Protein AF-A0A3M1VNH3-F1 (afdb_monomer_lite)

Secondary structure (DSSP, 8-state):
-PPEEEEEEE-SSPP--EEEEETTEEEEEEEES-HHHHHHHHHT-SEEEEEE-HHHHHHHHHHHHHHHHHTT--EEEEE----SSHHHHHHHHHHHHHHHHHHH-EEEEEE-TTS-TTHHHHHHHHHHHHHHHSSSTTTSSEEEEEEEEE-GGG-BTTEEEEEE-HHHHHHHHHHHHHHHHHHHS--HHHHHHHHHHHHHS--HHHHHHHHHHHHHHHHHHHHHHTT-HHHHHHHHHHHHHHHHHHHHHS-HHHHHHHHHHHHHHHHHS---S-SSS----HHHHHHHHHHHHHHHHTT-HHHHHHHHHHHHHHHHHHHTT-GGGTT-IIIIIHHHHHHHHHHHHHHHH-TT---TTHHHHHHHHHHHHHHHHHHTTT-SSSPP-HHHHHHHHHHHHHHHHHTTT-HHHHS-PPP-SEEEEEEEE--S--HHHHHHHHHH--SEEEEEE-HHHHTTHHHHHHHTT--GGGEEEEE-S-TT-HHHHHHHHHHS--HHHHHHEEEEEEE--SS-HHHHHHHHHHHHHHHTTT-EEEEEEEE--S-HHHHHH-TTS--EEEESS--SSS---------

Radius of gyration: 40.47 Å; chains: 1; bounding box: 85×62×118 Å

Foldseek 3Di:
DFAEEEEEEFDQDDFDWFWEDAPVGNVDTDTDSDPSLRVCLRVVGQEYEYAYAPVRCVRCVVVVCVSNVVSPHYYDYDYQDDPPDPVVSLVSNLVRLLVCCQVPATEYEYECANPDPCVLVSNLVSVVVQCVVPVHPVPGSHHDLFHWYFPCVPDDPRYTYTYTPVVVSLLVQLLVLLLCCLQAVANQSNLVSLVVCCVNDVDPVSCVQSVQLSVLSNQLRVCLVQLPQLSNQDSLQSNLVSLVVNCVVDDPSVVVSSVSNNVVSVLRHDPDPPSPDRFLDLVSLSSLLSSLVSCLSNPNLLSSLVSLLLSLQSLLCVLQVVRVCSVPVPPRSVVLVLLLQLQLLLCVLVVPDPFLQNVVSVLNVVSVVLSVCVVVVNPDPDGRDSVVSSVSSVVSSVVCVVCSPPSRNRPSDDQFPFAEEEEEEFALQLLVVLQSCQPPVGQAYEYEYAPNRVVCLVVSCVLSVHDCVRYQYQHFHCQQDLVSLLVRLVVSPCLNVLLRYQEYEYEQDHGHNSNSSNSVSSQVSSVSNPHHYWYKYWDDPDPPVVCVVPVNDHTDIDTDPPDDPDDPDPPPDDD

Sequence (575 aa):
MLAGKVVGFLGKRRYEPTDYYLEERPEETFSSRFSPVALAKLIGAEQIHVLATPMAQDAHGSFFEEEAKSIGVPVTFHDFPEVQTAQNFLWKAYERIVDFVQESGGRIHFDITYGYRFFPFLGFAAFQQLASEVGSAADTNFELAGLRYGAYEAGTGGRTPLVDLSPAIQLLEAAYAARFFAETGSPAPLARILTSFLRTRPGHEFASVVGPVAGRLEELGPLVASALPIDAGRAAAGALNRLEDAKKKLPAYARRLVSLITPTLERIALSSHDPDQPPLSETELIRELKFAEVLLEHGDVSGAYLVLEEWFLNRAILALGEGATWLDYEGCREKVRRRFNALARRLALLPTTNEPWKAAVSHWQAMRDRRNAFAHAGFREKPVSIDSYRHDLEQLLEFARANVDRHEVWRLEPDAELDSLLITALGLSPGVLYTALTLFTPNLAVVVTSHRAEQALEEACRRAQYCKDRVRTVVVDTPNDPRACIRAVRAAGLEDVLADAREVVLNLTGGPTAFQIACEDLARRAESLGAAVRRIILVDDRPREEQERNPWALGQAIELDGDSSSGISEDGSAS

Structure (mmCIF, N/CA/C/O backbone):
data_AF-A0A3M1VNH3-F1
#
_entry.id   AF-A0A3M1VNH3-F1
#
loop_
_atom_site.group_PDB
_atom_site.id
_atom_site.type_symbol
_atom_site.label_atom_id
_atom_site.label_alt_id
_atom_site.label_comp_id
_atom_site.label_asym_id
_atom_site.label_entity_id
_atom_site.label_seq_id
_atom_site.pdbx_PDB_ins_code
_atom_site.Cartn_x
_atom_site.Cartn_y
_atom_site.Cartn_z
_atom_site.occupancy
_atom_site.B_iso_or_equiv
_atom_site.auth_seq_id
_atom_site.auth_comp_id
_atom_site.auth_asym_id
_atom_site.auth_atom_id
_atom_site.pdbx_PDB_model_num
ATOM 1 N N . MET A 1 1 ? -38.081 -0.635 18.640 1.00 46.03 1 MET A N 1
ATOM 2 C CA . MET A 1 1 ? -37.208 -0.360 19.800 1.00 46.03 1 MET A CA 1
ATOM 3 C C . MET A 1 1 ? -37.136 -1.639 20.608 1.00 46.03 1 MET A C 1
ATOM 5 O O . MET A 1 1 ? -38.172 -2.269 20.766 1.00 46.03 1 MET A O 1
ATOM 9 N N . LEU A 1 2 ? -35.939 -2.067 21.008 1.00 56.22 2 LEU A N 1
ATOM 10 C CA . LEU A 1 2 ? -35.770 -3.259 21.842 1.00 56.22 2 LEU A CA 1
ATOM 11 C C . LEU A 1 2 ? -36.348 -2.986 23.241 1.00 56.22 2 LEU A C 1
ATOM 13 O O . LEU A 1 2 ? -36.109 -1.910 23.789 1.00 56.22 2 LEU A O 1
ATOM 17 N N . ALA A 1 3 ? -37.086 -3.950 23.794 1.00 63.34 3 ALA A N 1
ATOM 18 C CA . ALA A 1 3 ? -37.623 -3.887 25.154 1.00 63.34 3 ALA A CA 1
ATOM 19 C C . ALA A 1 3 ? -36.489 -3.739 26.182 1.00 63.34 3 ALA A C 1
ATOM 21 O O . ALA A 1 3 ? -35.487 -4.460 26.102 1.00 63.34 3 ALA A O 1
ATOM 22 N N . GLY A 1 4 ? -36.640 -2.809 27.129 1.00 84.69 4 GLY A N 1
ATOM 23 C CA . GLY A 1 4 ? -35.668 -2.569 28.199 1.00 84.69 4 GLY A CA 1
ATOM 24 C C . GLY A 1 4 ? -35.776 -3.624 29.297 1.00 84.69 4 GLY A C 1
ATOM 25 O O . GLY A 1 4 ? -36.844 -3.803 29.875 1.00 84.69 4 GLY A O 1
ATOM 26 N N . LYS A 1 5 ? -34.684 -4.319 29.606 1.00 92.25 5 LYS A N 1
ATOM 27 C CA . LYS A 1 5 ? -34.639 -5.412 30.586 1.00 92.25 5 LYS A CA 1
ATOM 28 C C . LYS A 1 5 ? -33.574 -5.145 31.635 1.00 92.25 5 LYS A C 1
ATOM 30 O O . LYS A 1 5 ? -32.482 -4.696 31.297 1.00 92.25 5 LYS A O 1
ATOM 35 N N . VAL A 1 6 ? -33.860 -5.476 32.891 1.00 93.69 6 VAL A N 1
ATOM 36 C CA . VAL A 1 6 ? -32.845 -5.527 33.953 1.00 93.69 6 VAL A CA 1
ATOM 37 C C . VAL A 1 6 ? -32.461 -6.971 34.210 1.00 93.69 6 VAL A C 1
ATOM 39 O O . VAL A 1 6 ? -33.323 -7.835 34.332 1.00 93.69 6 VAL A O 1
ATOM 42 N N . VAL A 1 7 ? -31.165 -7.228 34.316 1.00 91.88 7 VAL A N 1
ATOM 43 C CA . VAL A 1 7 ? -30.613 -8.539 34.654 1.00 91.88 7 VAL A CA 1
ATOM 44 C C . VAL A 1 7 ? -29.811 -8.370 35.924 1.00 91.88 7 VAL A C 1
ATOM 46 O O . VAL A 1 7 ? -28.828 -7.640 35.925 1.00 91.88 7 VAL A O 1
ATOM 49 N N . GLY A 1 8 ? -30.247 -8.996 37.009 1.00 91.25 8 GLY A N 1
ATOM 50 C CA . GLY A 1 8 ? -29.613 -8.867 38.317 1.00 91.25 8 GLY A CA 1
ATOM 51 C C . GLY A 1 8 ? -29.288 -10.215 38.937 1.00 91.25 8 GLY A C 1
ATOM 52 O O . GLY A 1 8 ? -29.842 -11.245 38.558 1.00 91.25 8 GLY A O 1
ATOM 53 N N . PHE A 1 9 ? -28.406 -10.202 39.929 1.00 89.69 9 PHE A N 1
ATOM 54 C CA . PHE A 1 9 ? -28.094 -11.383 40.731 1.00 89.69 9 PHE A CA 1
ATOM 55 C C . PHE A 1 9 ? -28.849 -11.367 42.056 1.00 89.69 9 PHE A C 1
ATOM 57 O O . PHE A 1 9 ? -29.098 -10.302 42.624 1.00 89.69 9 PHE A O 1
ATOM 64 N N . LEU A 1 10 ? -29.138 -12.553 42.589 1.00 89.44 10 LEU A N 1
ATOM 65 C CA . LEU A 1 10 ? -29.662 -12.719 43.942 1.00 89.44 10 LEU A CA 1
ATOM 66 C C . LEU A 1 10 ? -28.786 -13.693 44.734 1.00 89.44 10 LEU A C 1
ATOM 68 O O . LEU A 1 10 ? -28.507 -14.815 44.310 1.00 89.44 10 LEU A O 1
ATOM 72 N N . GLY A 1 11 ? -28.334 -13.238 45.897 1.00 84.50 11 GLY A N 1
ATOM 73 C CA . GLY A 1 11 ? -27.520 -13.993 46.843 1.00 84.50 11 GLY A CA 1
ATOM 74 C C . GLY A 1 11 ? -28.277 -14.286 48.138 1.00 84.50 11 GLY A C 1
ATOM 75 O O . GLY A 1 11 ? -29.465 -14.021 48.255 1.00 84.50 11 GLY A O 1
ATOM 76 N N . LYS A 1 12 ? -27.569 -14.825 49.136 1.00 82.00 12 LYS A N 1
ATOM 77 C CA . LYS A 1 12 ? -28.132 -15.220 50.448 1.00 82.00 12 LYS A CA 1
ATOM 78 C C . LYS A 1 12 ? -27.949 -14.157 51.540 1.00 82.00 12 LYS A C 1
ATOM 80 O O . LYS A 1 12 ? -28.089 -14.449 52.726 1.00 82.00 12 LYS A O 1
ATOM 85 N N . ARG A 1 13 ? -27.480 -12.961 51.171 1.00 81.81 13 ARG A N 1
ATOM 86 C CA . ARG A 1 13 ? -27.212 -11.891 52.141 1.00 81.81 13 ARG A CA 1
ATOM 87 C C . ARG A 1 13 ? -28.527 -11.261 52.568 1.00 81.81 13 ARG A C 1
ATOM 89 O O . ARG A 1 13 ? -29.447 -11.146 51.774 1.00 81.81 13 ARG A O 1
ATOM 96 N N . ARG A 1 14 ? -28.583 -10.784 53.809 1.00 82.75 14 ARG A N 1
ATOM 97 C CA . ARG A 1 14 ? -29.719 -9.988 54.265 1.00 82.75 14 ARG A CA 1
ATOM 98 C C . ARG A 1 14 ? -29.692 -8.630 53.566 1.00 82.75 14 ARG A C 1
ATOM 100 O O . ARG A 1 14 ? -28.722 -7.891 53.711 1.00 82.75 14 ARG A O 1
ATOM 107 N N . TYR A 1 15 ? -30.748 -8.339 52.820 1.00 87.19 15 TYR A N 1
ATOM 108 C CA . TYR A 1 15 ? -30.932 -7.076 52.120 1.00 87.19 15 TYR A CA 1
ATOM 109 C C . TYR A 1 15 ? -31.733 -6.101 52.981 1.00 87.19 15 TYR A C 1
ATOM 111 O O . TYR A 1 15 ? -32.783 -6.464 53.519 1.00 87.19 15 TYR A O 1
ATOM 119 N N . GLU A 1 16 ? -31.230 -4.879 53.122 1.00 87.25 16 GLU A N 1
ATOM 120 C CA . GLU A 1 16 ? -31.903 -3.797 53.838 1.00 87.25 16 GLU A CA 1
ATOM 121 C C . GLU A 1 16 ? -32.356 -2.721 52.846 1.00 87.25 16 GLU A C 1
ATOM 123 O O . GLU A 1 16 ? -31.667 -2.501 51.847 1.00 87.25 16 GLU A O 1
ATOM 128 N N . PRO A 1 17 ? -33.508 -2.065 53.083 1.00 90.38 17 PRO A N 1
ATOM 129 C CA . PRO A 1 17 ? -33.966 -0.988 52.221 1.00 90.38 17 PRO A CA 1
ATOM 130 C C . PRO A 1 17 ? -32.973 0.175 52.181 1.00 90.38 17 PRO A C 1
ATOM 132 O O . PRO A 1 17 ? -32.474 0.612 53.219 1.00 90.38 17 PRO A O 1
ATOM 135 N N . THR A 1 18 ? -32.746 0.721 50.993 1.00 93.19 18 THR A N 1
ATOM 136 C CA . THR A 1 18 ? -32.061 2.001 50.791 1.00 93.19 18 THR A CA 1
ATOM 137 C C . THR A 1 18 ? -32.721 2.752 49.641 1.00 93.19 18 THR A C 1
ATOM 139 O O . THR A 1 18 ? -33.381 2.157 48.787 1.00 93.19 18 THR A O 1
ATOM 142 N N . ASP A 1 19 ? -32.549 4.069 49.630 1.00 94.75 19 ASP A N 1
ATOM 143 C CA . ASP A 1 19 ? -33.052 4.933 48.572 1.00 94.75 19 ASP A CA 1
ATOM 144 C C . ASP A 1 19 ? -32.038 4.965 47.424 1.00 94.75 19 ASP A C 1
ATOM 146 O O . ASP A 1 19 ? -31.030 5.677 47.479 1.00 94.75 19 ASP A O 1
ATOM 150 N N . TYR A 1 20 ? -32.288 4.172 46.385 1.00 95.88 20 TYR A N 1
ATOM 151 C CA . TYR A 1 20 ? -31.440 4.143 45.198 1.00 95.88 20 TYR A CA 1
ATOM 152 C C . TYR A 1 20 ? -31.728 5.321 44.281 1.00 95.88 20 TYR A C 1
ATOM 154 O O . TYR A 1 20 ? -32.871 5.758 44.171 1.00 95.88 20 TYR A O 1
ATOM 162 N N . TYR A 1 21 ? -30.706 5.781 43.569 1.00 94.44 21 TYR A N 1
ATOM 163 C CA . TYR A 1 21 ? -30.831 6.779 42.509 1.00 94.44 21 TYR A CA 1
ATOM 164 C C . TYR A 1 21 ? -29.820 6.499 41.403 1.00 94.44 21 TYR A C 1
ATOM 166 O O . TYR A 1 21 ? -28.776 5.901 41.656 1.00 94.44 21 TYR A O 1
ATOM 174 N N . LEU A 1 22 ? -30.104 6.932 40.177 1.00 92.12 22 LEU A N 1
ATOM 175 C CA . LEU A 1 22 ? -29.111 6.890 39.101 1.00 92.12 22 LEU A CA 1
ATOM 176 C C . LEU A 1 22 ? -28.144 8.055 39.288 1.00 92.12 22 LEU A C 1
ATOM 178 O O . LEU A 1 22 ? -28.591 9.178 39.501 1.00 92.12 22 LEU A O 1
ATOM 182 N N . GLU A 1 23 ? -26.836 7.821 39.199 1.00 87.38 23 GLU A N 1
ATOM 183 C CA . GLU A 1 23 ? -25.840 8.881 39.419 1.00 87.38 23 GLU A CA 1
ATOM 184 C C . GLU A 1 23 ? -26.041 10.083 38.477 1.00 87.38 23 GLU A C 1
ATOM 186 O O . GLU A 1 23 ? -25.850 11.230 38.874 1.00 87.38 23 GLU A O 1
ATOM 191 N N . GLU A 1 24 ? -26.505 9.826 37.255 1.00 84.19 24 GLU A N 1
ATOM 192 C CA . GLU A 1 24 ? -26.852 10.839 36.259 1.00 84.19 24 GLU A CA 1
ATOM 193 C C . GLU A 1 24 ? -28.197 11.556 36.496 1.00 84.19 24 GLU A C 1
ATOM 195 O O . GLU A 1 24 ? -28.458 12.564 35.840 1.00 84.19 24 GLU A O 1
ATOM 200 N N . ARG A 1 25 ? -29.051 11.040 37.392 1.00 88.88 25 ARG A N 1
ATOM 201 C CA . ARG A 1 25 ? -30.374 11.586 37.762 1.00 88.88 25 ARG A CA 1
ATOM 202 C C . ARG A 1 25 ? -30.592 11.503 39.285 1.00 88.88 25 ARG A C 1
ATOM 204 O O . ARG A 1 25 ? -31.450 10.744 39.743 1.00 88.88 25 ARG A O 1
ATOM 211 N N . PRO A 1 26 ? -29.795 12.228 40.096 1.00 88.12 26 PRO A N 1
ATOM 212 C CA . PRO A 1 26 ? -29.799 12.107 41.558 1.00 88.12 26 PRO A CA 1
ATOM 213 C C . PRO A 1 26 ? -31.084 12.588 42.245 1.00 88.12 26 PRO A C 1
ATOM 215 O O . PRO A 1 26 ? -31.309 12.292 43.420 1.00 88.12 26 PRO A O 1
ATOM 218 N N . GLU A 1 27 ? -31.914 13.347 41.535 1.00 90.62 27 GLU A N 1
ATOM 219 C CA . GLU A 1 27 ? -33.236 13.796 41.966 1.00 90.62 27 GLU A CA 1
ATOM 220 C C . GLU A 1 27 ? -34.303 12.692 41.936 1.00 90.62 27 GLU A C 1
ATOM 222 O O . GLU A 1 27 ? -35.267 12.763 42.699 1.00 90.62 27 GLU A O 1
ATOM 227 N N . GLU A 1 28 ? -34.136 11.670 41.092 1.00 92.44 28 GLU A N 1
ATOM 228 C CA . GLU A 1 28 ? -35.049 10.533 41.006 1.00 92.44 28 GLU A CA 1
ATOM 229 C C . GLU A 1 28 ? -34.579 9.420 41.945 1.00 92.44 28 GLU A C 1
ATOM 231 O O . GLU A 1 28 ? -33.541 8.793 41.719 1.00 92.44 28 GLU A O 1
ATOM 236 N N . THR A 1 29 ? -35.354 9.151 42.999 1.00 93.88 29 THR A N 1
ATOM 237 C CA . THR A 1 29 ? -35.038 8.096 43.967 1.00 93.88 29 THR A CA 1
ATOM 238 C C . THR A 1 29 ? -36.121 7.023 44.036 1.00 93.88 29 THR A C 1
ATOM 240 O O . THR A 1 29 ? -37.306 7.280 43.807 1.00 93.88 29 THR A O 1
ATOM 243 N N . PHE A 1 30 ? -35.721 5.799 44.381 1.00 95.12 30 PHE A N 1
ATOM 244 C CA . PHE A 1 30 ? -36.640 4.711 44.695 1.00 95.12 30 PHE A CA 1
ATOM 245 C C . PHE A 1 30 ? -36.124 3.876 45.867 1.00 95.12 30 PHE A C 1
ATOM 247 O O . PHE A 1 30 ? -35.007 3.358 45.833 1.00 95.12 30 PHE A O 1
ATOM 254 N N . SER A 1 31 ? -36.959 3.735 46.898 1.00 95.12 31 SER A N 1
ATOM 255 C CA . SER A 1 31 ? -36.646 2.920 48.071 1.00 95.12 31 SER A CA 1
ATOM 256 C C . SER A 1 31 ? -36.924 1.452 47.780 1.00 95.12 31 SER A C 1
ATOM 258 O O . SER A 1 31 ? -38.048 1.090 47.433 1.00 95.12 31 SER A O 1
ATOM 260 N N . SER A 1 32 ? -35.913 0.600 47.913 1.00 94.75 32 SER A N 1
ATOM 261 C CA . SER A 1 32 ? -36.049 -0.842 47.690 1.00 94.75 32 SER A CA 1
ATOM 262 C C . SER A 1 32 ? -35.031 -1.605 48.520 1.00 94.75 32 SER A C 1
ATOM 264 O O . SER A 1 32 ? -33.988 -1.066 48.890 1.00 94.75 32 SER A O 1
ATOM 266 N N . ARG A 1 33 ? -35.317 -2.876 48.806 1.00 93.19 33 ARG A N 1
ATOM 267 C CA . ARG A 1 33 ? -34.310 -3.809 49.333 1.00 93.19 33 ARG A CA 1
ATOM 268 C C . ARG A 1 33 ? -33.423 -4.367 48.233 1.00 93.19 33 ARG A C 1
ATOM 270 O O . ARG A 1 33 ? -32.357 -4.886 48.539 1.00 93.19 33 ARG A O 1
ATOM 277 N N . PHE A 1 34 ? -33.876 -4.312 46.983 1.00 95.12 34 PHE A N 1
ATOM 278 C CA . PHE A 1 34 ? -33.260 -4.993 45.859 1.00 95.12 34 PHE A CA 1
ATOM 279 C C . PHE A 1 34 ? -32.888 -3.998 44.758 1.00 95.12 34 PHE A C 1
ATOM 281 O O . PHE A 1 34 ? -33.738 -3.537 43.999 1.00 95.12 34 PHE A O 1
ATOM 288 N N . SER A 1 35 ? -31.589 -3.743 44.608 1.00 94.94 35 SER A N 1
ATOM 289 C CA . SER A 1 35 ? -31.032 -2.901 43.540 1.00 94.94 35 SER A CA 1
ATOM 290 C C . SER A 1 35 ? -31.625 -3.174 42.144 1.00 94.94 35 SER A C 1
ATOM 292 O O . SER A 1 35 ? -32.035 -2.206 41.506 1.00 94.94 35 SER A O 1
ATOM 294 N N . PRO A 1 36 ? -31.809 -4.434 41.679 1.00 95.69 36 PRO A N 1
ATOM 295 C CA . PRO A 1 36 ? -32.399 -4.677 40.359 1.00 95.69 36 PRO A CA 1
ATOM 296 C C . PRO A 1 36 ? -33.844 -4.173 40.219 1.00 95.69 36 PRO A C 1
ATOM 298 O O . PRO A 1 36 ? -34.230 -3.718 39.144 1.00 95.69 36 PRO A O 1
ATOM 301 N N . VAL A 1 37 ? -34.640 -4.217 41.294 1.00 96.75 37 VAL A N 1
ATOM 302 C CA . VAL A 1 37 ? -36.011 -3.676 41.307 1.00 96.75 37 VAL A CA 1
ATOM 303 C C . VAL A 1 37 ? -35.966 -2.153 41.237 1.00 96.75 37 VAL A C 1
ATOM 305 O O . VAL A 1 37 ? -36.680 -1.546 40.437 1.00 96.75 37 VAL A O 1
ATOM 308 N N . ALA A 1 38 ? -35.088 -1.531 42.026 1.00 96.00 38 ALA A N 1
ATOM 309 C CA . ALA A 1 38 ? -34.918 -0.085 42.006 1.00 96.00 38 ALA A CA 1
ATOM 310 C C . ALA A 1 38 ? -34.442 0.418 40.640 1.00 96.00 38 ALA A C 1
ATOM 312 O O . ALA A 1 38 ? -35.022 1.350 40.083 1.00 96.00 38 ALA A O 1
ATOM 313 N N . LEU A 1 39 ? -33.444 -0.250 40.059 1.00 95.56 39 LEU A N 1
ATOM 314 C CA . LEU A 1 39 ? -32.946 0.041 38.724 1.00 95.56 39 LEU A CA 1
ATOM 315 C C . LEU A 1 39 ? -34.065 -0.080 37.687 1.00 95.56 39 LEU A C 1
ATOM 317 O O . LEU A 1 39 ? -34.257 0.851 36.910 1.00 95.56 39 LEU A O 1
ATOM 321 N N . ALA A 1 40 ? -34.837 -1.173 37.711 1.00 96.06 40 ALA A N 1
ATOM 322 C CA . ALA A 1 40 ? -35.950 -1.392 36.790 1.00 96.06 40 ALA A CA 1
ATOM 323 C C . ALA A 1 40 ? -36.987 -0.268 36.859 1.00 96.06 40 ALA A C 1
ATOM 325 O O . ALA A 1 40 ? -37.447 0.207 35.820 1.00 96.06 40 ALA A O 1
ATOM 326 N N . LYS A 1 41 ? -37.302 0.214 38.066 1.00 95.62 41 LYS A N 1
ATOM 327 C CA . LYS A 1 41 ? -38.199 1.355 38.252 1.00 95.62 41 LYS A CA 1
ATOM 328 C C . LYS A 1 41 ? -37.620 2.650 37.679 1.00 95.62 41 LYS A C 1
ATOM 330 O O . LYS A 1 41 ? -38.331 3.360 36.972 1.00 95.62 41 LYS A O 1
ATOM 335 N N . LEU A 1 42 ? -36.358 2.951 37.980 1.00 94.12 42 LEU A N 1
ATOM 336 C CA . LEU A 1 42 ? -35.702 4.211 37.609 1.00 94.12 42 LEU A CA 1
ATOM 337 C C . LEU A 1 42 ? -35.441 4.330 36.098 1.00 94.12 42 LEU A C 1
ATOM 339 O O . LEU A 1 42 ? -35.434 5.435 35.553 1.00 94.12 42 LEU A O 1
ATOM 343 N N . ILE A 1 43 ? -35.239 3.208 35.401 1.00 92.06 43 ILE A N 1
ATOM 344 C CA . ILE A 1 43 ? -35.037 3.194 33.940 1.00 92.06 43 ILE A CA 1
ATOM 345 C C . ILE A 1 43 ? -36.308 2.864 33.147 1.00 92.06 43 ILE A C 1
ATOM 347 O O . ILE A 1 43 ? -36.282 2.940 31.922 1.00 92.06 43 ILE A O 1
ATOM 351 N N . GLY A 1 44 ? -37.399 2.483 33.820 1.00 92.38 44 GLY A N 1
ATOM 352 C CA . GLY A 1 44 ? -38.644 2.065 33.170 1.00 92.38 44 GLY A CA 1
ATOM 353 C C . GLY A 1 44 ? -38.518 0.744 32.405 1.00 92.38 44 GLY A C 1
ATOM 354 O O . GLY A 1 44 ? -38.965 0.653 31.265 1.00 92.38 44 GLY A O 1
ATOM 355 N N . ALA A 1 45 ? -37.881 -0.265 33.002 1.00 93.56 45 ALA A N 1
ATOM 356 C CA . ALA A 1 45 ? -37.718 -1.579 32.382 1.00 93.56 45 ALA A CA 1
ATOM 357 C C . ALA A 1 45 ? -39.047 -2.348 32.281 1.00 93.56 45 ALA A C 1
ATOM 359 O O . ALA A 1 45 ? -39.904 -2.267 33.159 1.00 93.56 45 ALA A O 1
ATOM 360 N N . GLU A 1 46 ? -39.182 -3.151 31.229 1.00 93.94 46 GLU A N 1
ATOM 361 C CA . GLU A 1 46 ? -40.354 -3.985 30.943 1.00 93.94 46 GLU A CA 1
ATOM 362 C C . GLU A 1 46 ? -40.285 -5.355 31.623 1.00 93.94 46 GLU A C 1
ATOM 364 O O . GLU A 1 46 ? -41.307 -6.017 31.774 1.00 93.94 46 GLU A O 1
ATOM 369 N N . GLN A 1 47 ? -39.089 -5.802 32.018 1.00 94.62 47 GLN A N 1
ATOM 370 C CA . GLN A 1 47 ? -38.881 -7.107 32.640 1.00 94.62 47 GLN A CA 1
ATOM 371 C C . GLN A 1 47 ? -37.618 -7.125 33.503 1.00 94.62 47 GLN A C 1
ATOM 373 O O . GLN A 1 47 ? -36.611 -6.492 33.170 1.00 94.62 47 GLN A O 1
ATOM 378 N N . ILE A 1 48 ? -37.665 -7.902 34.586 1.00 95.50 48 ILE A N 1
ATOM 379 C CA . ILE A 1 48 ? -36.508 -8.223 35.421 1.00 95.50 48 ILE A CA 1
ATOM 380 C C . ILE A 1 48 ? -36.192 -9.712 35.285 1.00 95.50 48 ILE A C 1
ATOM 382 O O . ILE A 1 48 ? -37.038 -10.572 35.528 1.00 95.50 48 ILE A O 1
ATOM 386 N N . HIS A 1 49 ? -34.949 -10.020 34.946 1.00 94.00 49 HIS A N 1
ATOM 387 C CA . HIS A 1 49 ? -34.400 -11.364 34.993 1.00 94.00 49 HIS A CA 1
ATOM 388 C C . HIS A 1 49 ? -33.455 -11.486 36.184 1.00 94.00 49 HIS A C 1
ATOM 390 O O . HIS A 1 49 ? -32.552 -10.667 36.358 1.00 94.00 49 HIS A O 1
ATOM 396 N N . VAL A 1 50 ? -33.665 -12.509 37.008 1.00 93.56 50 VAL A N 1
ATOM 397 C CA . VAL A 1 50 ? -32.880 -12.725 38.224 1.00 93.56 50 VAL A CA 1
ATOM 398 C C . VAL A 1 50 ? -32.091 -14.016 38.094 1.00 93.56 50 VAL A C 1
ATOM 400 O O . VAL A 1 50 ? -32.667 -15.099 38.054 1.00 93.56 50 VAL A O 1
ATOM 403 N N . LEU A 1 51 ? -30.768 -13.894 38.050 1.00 91.19 51 LEU A N 1
ATOM 404 C CA . LEU A 1 51 ? -29.834 -15.013 38.103 1.00 91.19 51 LEU A CA 1
ATOM 405 C C . LEU A 1 51 ? -29.624 -15.395 39.576 1.00 91.19 51 LEU A C 1
ATOM 407 O O . LEU A 1 51 ? -28.981 -14.656 40.332 1.00 91.19 51 LEU A O 1
ATOM 411 N N . ALA A 1 52 ? -30.191 -16.524 40.004 1.00 90.69 52 ALA A N 1
ATOM 412 C CA . ALA A 1 52 ? -30.189 -16.942 41.405 1.00 90.69 52 ALA A CA 1
ATOM 413 C C . ALA A 1 52 ? -29.837 -18.424 41.571 1.00 90.69 52 ALA A C 1
ATOM 415 O O . ALA A 1 52 ? -30.189 -19.270 40.757 1.00 90.69 52 ALA A O 1
ATOM 416 N N . THR A 1 53 ? -29.168 -18.751 42.677 1.00 88.69 53 THR A N 1
ATOM 417 C CA . THR A 1 53 ? -29.106 -20.152 43.140 1.00 88.69 53 THR A CA 1
ATOM 418 C C . THR A 1 53 ? -30.449 -20.542 43.768 1.00 88.69 53 THR A C 1
ATOM 420 O O . THR A 1 53 ? -31.078 -19.659 44.364 1.00 88.69 53 THR A O 1
ATOM 423 N N . PRO A 1 54 ? -30.852 -21.828 43.756 1.00 87.56 54 PRO A N 1
ATOM 424 C CA . PRO A 1 54 ? -32.109 -22.269 44.371 1.00 87.56 54 PRO A CA 1
ATOM 425 C C . PRO A 1 54 ? -32.266 -21.780 45.818 1.00 87.56 54 PRO A C 1
ATOM 427 O O . PRO A 1 54 ? -33.258 -21.160 46.181 1.00 87.56 54 PRO A O 1
ATOM 430 N N . MET A 1 55 ? -31.204 -21.899 46.619 1.00 86.69 55 MET A N 1
ATOM 431 C CA . MET A 1 55 ? -31.200 -21.419 48.004 1.00 86.69 55 MET A CA 1
ATOM 432 C C . MET A 1 55 ? -31.365 -19.893 48.153 1.00 86.69 55 MET A C 1
ATOM 434 O O . MET A 1 55 ? -31.849 -19.430 49.183 1.00 86.69 55 MET A O 1
ATOM 438 N N . ALA A 1 56 ? -30.898 -19.089 47.191 1.00 89.06 56 ALA A N 1
ATOM 439 C CA . ALA A 1 56 ? -31.090 -17.635 47.226 1.00 89.06 56 ALA A CA 1
ATOM 440 C C . ALA A 1 56 ? -32.530 -17.257 46.851 1.00 89.06 56 ALA A C 1
ATOM 442 O O . ALA A 1 56 ? -33.107 -16.351 47.455 1.00 89.06 56 ALA A O 1
ATOM 443 N N . GLN A 1 57 ? -33.114 -17.984 45.896 1.00 90.94 57 GLN A N 1
ATOM 444 C CA . GLN A 1 57 ? -34.515 -17.840 45.520 1.00 90.94 57 GLN A CA 1
ATOM 445 C C . GLN A 1 57 ? -35.448 -18.241 46.670 1.00 90.94 57 GLN A C 1
ATOM 447 O O . GLN A 1 57 ? -36.361 -17.483 46.982 1.00 90.94 57 GLN A O 1
ATOM 452 N N . ASP A 1 58 ? -35.169 -19.335 47.381 1.00 91.50 58 ASP A N 1
ATOM 453 C CA . ASP A 1 58 ? -35.951 -19.740 48.559 1.00 91.50 58 ASP A CA 1
ATOM 454 C C . ASP A 1 58 ? -35.921 -18.684 49.678 1.00 91.50 58 ASP A C 1
ATOM 456 O O . ASP A 1 58 ? -36.915 -18.457 50.366 1.00 91.50 58 ASP A O 1
ATOM 460 N N . ALA A 1 59 ? -34.777 -18.019 49.872 1.00 90.31 59 ALA A N 1
ATOM 461 C CA . ALA A 1 59 ? -34.594 -17.050 50.950 1.00 90.31 59 ALA A CA 1
ATOM 462 C C . ALA A 1 59 ? -35.240 -15.682 50.669 1.00 90.31 59 ALA A C 1
ATOM 464 O O . ALA A 1 59 ? -35.706 -15.016 51.598 1.00 90.31 59 ALA A O 1
ATOM 465 N N . HIS A 1 60 ? -35.218 -15.228 49.412 1.00 93.88 60 HIS A N 1
ATOM 466 C CA . HIS A 1 60 ? -35.560 -13.844 49.063 1.00 93.88 60 HIS A CA 1
ATOM 467 C C . HIS A 1 60 ? -36.526 -13.693 47.882 1.00 93.88 60 HIS A C 1
ATOM 469 O O . HIS A 1 60 ? -37.012 -12.586 47.659 1.00 93.88 60 HIS A O 1
ATOM 475 N N . GLY A 1 61 ? -36.834 -14.765 47.150 1.00 92.50 61 GLY A N 1
ATOM 476 C CA . GLY A 1 61 ? -37.611 -14.724 45.910 1.00 92.50 61 GLY A CA 1
ATOM 477 C C . GLY A 1 61 ? -39.007 -14.132 46.085 1.00 92.50 61 GLY A C 1
ATOM 478 O O . GLY A 1 61 ? -39.366 -13.217 45.352 1.00 92.50 61 GLY A O 1
ATOM 479 N N . SER A 1 62 ? -39.754 -14.557 47.110 1.00 93.56 62 SER A N 1
ATOM 480 C CA . SER A 1 62 ? -41.104 -14.032 47.372 1.00 93.56 62 SER A CA 1
ATOM 481 C C . SER A 1 62 ? -41.103 -12.529 47.673 1.00 93.56 62 SER A C 1
ATOM 483 O O . SER A 1 62 ? -41.914 -11.784 47.133 1.00 93.56 62 SER A O 1
ATOM 485 N N . PHE A 1 63 ? -40.150 -12.059 48.485 1.00 94.19 63 PHE A N 1
ATOM 486 C CA . PHE A 1 63 ? -40.005 -10.633 48.793 1.00 94.19 63 PHE A CA 1
ATOM 487 C C . PHE A 1 63 ? -39.598 -9.820 47.559 1.00 94.19 63 PHE A C 1
ATOM 489 O O . PHE A 1 63 ? -40.041 -8.685 47.390 1.00 94.19 63 PHE A O 1
ATOM 496 N N . PHE A 1 64 ? -38.758 -10.393 46.695 1.00 96.12 64 PHE A N 1
ATOM 497 C CA . PHE A 1 64 ? -38.351 -9.764 45.443 1.00 96.12 64 PHE A CA 1
ATOM 498 C C . PHE A 1 64 ? -39.544 -9.605 44.490 1.00 96.12 64 PHE A C 1
ATOM 500 O O . PHE A 1 64 ? -39.752 -8.526 43.937 1.00 96.12 64 PHE A O 1
ATOM 507 N N . GLU A 1 65 ? -40.351 -10.656 44.322 1.00 96.06 65 GLU A N 1
ATOM 508 C CA . GLU A 1 65 ? -41.563 -10.627 43.495 1.00 96.06 65 GLU A CA 1
ATOM 509 C C . GLU A 1 65 ? -42.596 -9.624 44.015 1.00 96.06 65 GLU A C 1
ATOM 511 O O . GLU A 1 65 ? -43.214 -8.920 43.217 1.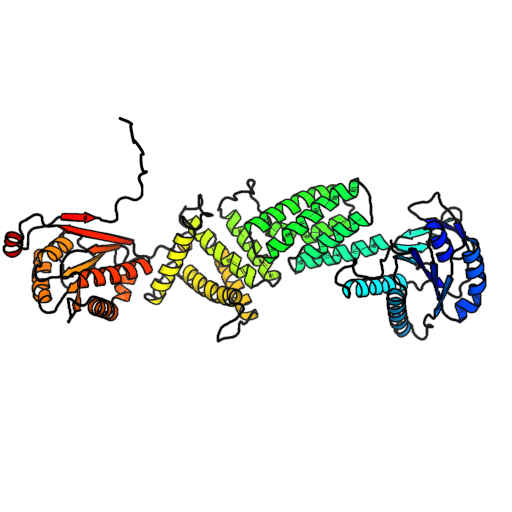00 96.06 65 GLU A O 1
ATOM 516 N N . GLU A 1 66 ? -42.767 -9.514 45.335 1.00 95.88 66 GLU A N 1
ATOM 517 C CA . GLU A 1 66 ? -43.648 -8.516 45.951 1.00 95.88 66 GLU A CA 1
ATOM 518 C C . GLU A 1 66 ? -43.214 -7.080 45.615 1.00 95.88 66 GLU A C 1
ATOM 520 O O . GLU A 1 66 ? -44.044 -6.276 45.174 1.00 95.88 66 GLU A O 1
ATOM 525 N N . GLU A 1 67 ? -41.923 -6.754 45.760 1.00 96.56 67 GLU A N 1
ATOM 526 C CA . GLU A 1 67 ? -41.406 -5.424 45.414 1.00 96.56 67 GLU A CA 1
ATOM 527 C C . GLU A 1 67 ? -41.506 -5.148 43.905 1.00 96.56 67 GLU A C 1
ATOM 529 O O . GLU A 1 67 ? -41.970 -4.077 43.509 1.00 96.56 67 GLU A O 1
ATOM 534 N N . ALA A 1 68 ? -41.168 -6.112 43.046 1.00 95.81 68 ALA A N 1
ATOM 535 C CA . ALA A 1 68 ? -41.294 -5.958 41.596 1.00 95.81 68 ALA A CA 1
ATOM 536 C C . ALA A 1 68 ? -42.758 -5.800 41.138 1.00 95.81 68 ALA A C 1
ATOM 538 O O . ALA A 1 68 ? -43.075 -4.962 40.289 1.00 95.81 68 ALA A O 1
ATOM 539 N N . LYS A 1 69 ? -43.690 -6.532 41.759 1.00 95.75 69 LYS A N 1
ATOM 540 C CA . LYS A 1 69 ? -45.129 -6.387 41.508 1.00 95.75 69 LYS A CA 1
ATOM 541 C C . LYS A 1 69 ? -45.637 -5.002 41.905 1.00 95.75 69 LYS A C 1
ATOM 543 O O . LYS A 1 69 ? -46.502 -4.466 41.215 1.00 95.75 69 LYS A O 1
ATOM 548 N N . SER A 1 70 ? -45.087 -4.400 42.964 1.00 95.44 70 SER A N 1
ATOM 549 C CA . SER A 1 70 ? -45.453 -3.043 43.402 1.00 95.44 70 SER A CA 1
ATOM 550 C C . SER A 1 70 ? -45.123 -1.961 42.365 1.00 95.44 70 SER A C 1
ATOM 552 O O . SER A 1 70 ? -45.817 -0.947 42.291 1.00 95.44 70 SER A O 1
ATOM 554 N N . ILE A 1 71 ? -44.114 -2.202 41.520 1.00 95.75 71 ILE A N 1
ATOM 555 C CA . ILE A 1 71 ? -43.737 -1.316 40.409 1.00 95.75 71 ILE A CA 1
ATOM 556 C C . ILE A 1 71 ? -44.315 -1.761 39.059 1.00 95.75 71 ILE A C 1
ATOM 558 O O . ILE A 1 71 ? -44.099 -1.079 38.060 1.00 95.75 71 ILE A O 1
ATOM 562 N N . GLY A 1 72 ? -45.066 -2.866 39.028 1.00 95.19 72 GLY A N 1
ATOM 563 C CA . GLY A 1 72 ? -45.715 -3.389 37.827 1.00 95.19 72 GLY A CA 1
ATOM 564 C C . GLY A 1 72 ? -44.768 -4.055 36.827 1.00 95.19 72 GLY A C 1
ATOM 565 O O . GLY A 1 72 ? -45.120 -4.143 35.654 1.00 95.19 72 GLY A O 1
ATOM 566 N N . VAL A 1 73 ? -43.589 -4.516 37.261 1.00 95.69 73 VAL A N 1
ATOM 567 C CA . VAL A 1 73 ? -42.586 -5.124 36.372 1.00 95.69 73 VAL A CA 1
ATOM 568 C C . VAL A 1 73 ? -42.535 -6.645 36.593 1.00 95.69 73 VAL A C 1
ATOM 570 O O . VAL A 1 73 ? -42.330 -7.082 37.728 1.00 95.69 73 VAL A O 1
ATOM 573 N N . PRO A 1 74 ? -42.726 -7.477 35.551 1.00 95.38 74 PRO A N 1
ATOM 574 C CA . PRO A 1 74 ? -42.651 -8.929 35.665 1.00 95.38 74 PRO A CA 1
ATOM 575 C C . PRO A 1 74 ? -41.229 -9.408 35.982 1.00 95.38 74 PRO A C 1
ATOM 577 O O . PRO A 1 74 ? -40.242 -8.859 35.486 1.00 95.38 74 PRO A O 1
ATOM 580 N N . VAL A 1 75 ? -41.144 -10.480 36.772 1.00 96.12 75 VAL A N 1
ATOM 581 C CA . VAL A 1 75 ? -39.886 -11.116 37.183 1.00 96.12 75 VAL A CA 1
ATOM 582 C C . VAL A 1 75 ? -39.796 -12.521 36.600 1.00 96.12 75 VAL A C 1
ATOM 584 O O . VAL A 1 75 ? -40.782 -13.255 36.558 1.00 96.12 75 VAL A O 1
ATOM 587 N N . THR A 1 76 ? -38.605 -12.913 36.158 1.00 94.69 76 THR A N 1
ATOM 588 C CA . THR A 1 76 ? -38.292 -14.294 35.777 1.00 94.69 76 THR A CA 1
ATOM 589 C C . THR A 1 76 ? -37.002 -14.724 36.458 1.00 94.69 76 THR A C 1
ATOM 591 O O . THR A 1 76 ? -35.952 -14.118 36.235 1.00 94.69 76 THR A O 1
ATOM 594 N N . PHE A 1 77 ? -37.083 -15.766 37.283 1.00 93.12 77 PHE A N 1
ATOM 595 C CA . PHE A 1 77 ? -35.915 -16.382 37.904 1.00 93.12 77 PHE A CA 1
ATOM 596 C C . PHE A 1 77 ? -35.270 -17.387 36.959 1.00 93.12 77 PHE A C 1
ATOM 598 O O . PHE A 1 77 ? -35.954 -18.127 36.254 1.00 93.12 77 PHE A O 1
ATOM 605 N N . HIS A 1 78 ? -33.945 -17.400 36.971 1.00 91.25 78 HIS A N 1
ATOM 606 C CA . HIS A 1 78 ? -33.109 -18.275 36.168 1.00 91.25 78 HIS A CA 1
ATOM 607 C C . HIS A 1 78 ? -32.102 -18.963 37.072 1.00 91.25 78 HIS A C 1
ATOM 609 O O . HIS A 1 78 ? -31.379 -18.293 37.818 1.00 91.25 78 HIS A O 1
ATOM 615 N N . ASP A 1 79 ? -32.017 -20.284 36.942 1.00 89.12 79 ASP A N 1
ATOM 616 C CA . ASP A 1 79 ? -31.039 -21.072 37.679 1.00 89.12 79 ASP A CA 1
ATOM 617 C C . ASP A 1 79 ? -29.618 -20.596 37.370 1.00 89.12 79 ASP A C 1
ATOM 619 O O . ASP A 1 79 ? -29.213 -20.448 36.207 1.00 89.12 79 ASP A O 1
ATOM 623 N N . PHE A 1 80 ? -28.859 -20.373 38.440 1.00 86.88 80 PHE A N 1
ATOM 624 C CA . PHE A 1 80 ? -27.454 -20.003 38.403 1.00 86.88 80 PHE A CA 1
ATOM 625 C C . PHE A 1 80 ? -26.609 -21.049 39.143 1.00 86.88 80 PHE A C 1
ATOM 627 O O . PHE A 1 80 ? -27.035 -21.543 40.193 1.00 86.88 80 PHE A O 1
ATOM 634 N N . PRO A 1 81 ? -25.414 -21.409 38.632 1.00 82.94 81 PRO A N 1
ATOM 635 C CA . PRO A 1 81 ? -24.589 -22.453 39.232 1.00 82.94 81 PRO A CA 1
ATOM 636 C C . PRO A 1 81 ? -24.240 -22.164 40.698 1.00 82.94 81 PRO A C 1
ATOM 638 O O . PRO A 1 81 ? -24.013 -21.023 41.094 1.00 82.94 81 PRO A O 1
ATOM 641 N N . GLU A 1 82 ? -24.140 -23.216 41.512 1.00 76.69 82 GLU A N 1
ATOM 642 C CA . GLU A 1 82 ? -23.630 -23.104 42.879 1.00 76.69 82 GLU A CA 1
ATOM 643 C C . GLU A 1 82 ? -22.096 -23.142 42.921 1.00 76.69 82 GLU A C 1
ATOM 645 O O . GLU A 1 82 ? -21.432 -23.811 42.119 1.00 76.69 82 GLU A O 1
ATOM 650 N N . VAL A 1 83 ? -21.513 -22.443 43.899 1.00 70.38 83 VAL A N 1
ATOM 651 C CA . VAL A 1 83 ? -20.061 -22.426 44.098 1.00 70.38 83 VAL A CA 1
ATOM 652 C C . VAL A 1 83 ? -19.598 -23.747 44.701 1.00 70.38 83 VAL A C 1
ATOM 654 O O . VAL A 1 83 ? -19.766 -23.982 45.893 1.00 70.38 83 VAL A O 1
ATOM 657 N N . GLN A 1 84 ? -18.966 -24.588 43.881 1.00 66.69 84 GLN A N 1
ATOM 658 C CA . GLN A 1 84 ? -18.281 -25.803 44.343 1.00 66.69 84 GLN A CA 1
ATOM 659 C C . GLN A 1 84 ? -16.788 -25.531 44.583 1.00 66.69 84 GLN A C 1
ATOM 661 O O . GLN A 1 84 ? -16.270 -25.759 45.672 1.00 66.69 84 GLN A O 1
ATOM 666 N N . THR A 1 85 ? -16.103 -24.971 43.580 1.00 71.69 85 THR A N 1
ATOM 667 C CA . THR A 1 85 ? -14.730 -24.445 43.662 1.00 71.69 85 THR A CA 1
ATOM 668 C C . THR A 1 85 ? -14.648 -23.121 42.906 1.00 71.69 85 THR A C 1
ATOM 670 O O . THR A 1 85 ? -15.401 -22.904 41.955 1.00 71.69 85 THR A O 1
ATOM 673 N N . ALA A 1 86 ? -13.734 -22.228 43.303 1.00 69.81 86 ALA A N 1
ATOM 674 C CA . ALA A 1 86 ? -13.660 -20.875 42.740 1.00 69.81 86 ALA A CA 1
ATOM 675 C C . ALA A 1 86 ? -13.456 -20.854 41.209 1.00 69.81 86 ALA A C 1
ATOM 677 O O . ALA A 1 86 ? -14.059 -20.030 40.529 1.00 69.81 86 ALA A O 1
ATOM 678 N N . GLN A 1 87 ? -12.655 -21.776 40.658 1.00 71.62 87 GLN A N 1
ATOM 679 C CA . GLN A 1 87 ? -12.316 -21.782 39.229 1.00 71.62 87 GLN A CA 1
ATOM 680 C C . GLN A 1 87 ? -13.376 -22.457 38.346 1.00 71.62 87 GLN A C 1
ATOM 682 O O . GLN A 1 87 ? -13.715 -21.912 37.300 1.00 71.62 87 GLN A O 1
ATOM 687 N N . ASN A 1 88 ? -13.962 -23.585 38.769 1.00 79.44 88 ASN A N 1
ATOM 688 C CA . ASN A 1 88 ? -15.068 -24.197 38.014 1.00 79.44 88 ASN A CA 1
ATOM 689 C C . ASN A 1 88 ? -16.325 -23.327 38.044 1.00 79.44 88 ASN A C 1
ATOM 691 O O . ASN A 1 88 ? -17.087 -23.311 37.082 1.00 79.44 88 ASN A O 1
ATOM 695 N N . PHE A 1 89 ? -16.551 -22.611 39.146 1.00 82.69 89 PHE A N 1
ATOM 696 C CA . PHE A 1 89 ? -17.675 -21.692 39.251 1.00 82.69 89 PHE A CA 1
ATOM 697 C C . PHE A 1 89 ? -17.563 -20.532 38.255 1.00 82.69 89 PHE A C 1
ATOM 699 O O . PHE A 1 89 ? -18.567 -20.163 37.661 1.00 82.69 89 PHE A O 1
ATOM 706 N N . LEU A 1 90 ? -16.353 -20.007 38.026 1.00 84.81 90 LEU A N 1
ATOM 707 C CA . LEU A 1 90 ? -16.117 -18.907 37.089 1.00 84.81 90 LEU A CA 1
ATOM 708 C C . LEU A 1 90 ? -16.582 -19.248 35.665 1.00 84.81 90 LEU A C 1
ATOM 710 O O . LEU A 1 90 ? -17.344 -18.480 35.084 1.00 84.81 90 LEU A O 1
ATOM 714 N N . TRP A 1 91 ? -16.174 -20.400 35.126 1.00 86.50 91 TRP A N 1
ATOM 715 C CA . TRP A 1 91 ? -16.525 -20.791 33.754 1.00 86.50 91 TRP A CA 1
ATOM 716 C C . TRP A 1 91 ? -17.995 -21.177 33.600 1.00 86.50 91 TRP A C 1
ATOM 718 O O . TRP A 1 91 ? -18.637 -20.739 32.656 1.00 86.50 91 TRP A O 1
ATOM 728 N N . LYS A 1 92 ? -18.577 -21.885 34.575 1.00 87.56 92 LYS A N 1
ATOM 729 C CA . LYS A 1 92 ? -20.019 -22.186 34.556 1.00 87.56 92 LYS A CA 1
ATOM 730 C C . LYS A 1 92 ? -20.878 -20.926 34.665 1.00 87.56 92 LYS A C 1
ATOM 732 O O . LYS A 1 92 ? -21.928 -20.834 34.040 1.00 87.56 92 LYS A O 1
ATOM 737 N N . ALA A 1 93 ? -20.451 -19.959 35.481 1.00 86.69 93 ALA A N 1
ATOM 738 C CA . ALA A 1 93 ? -21.105 -18.659 35.583 1.00 86.69 93 ALA A CA 1
ATOM 739 C C . ALA A 1 93 ? -21.018 -17.895 34.257 1.00 86.69 93 ALA A C 1
ATOM 741 O O . ALA A 1 93 ? -22.002 -17.292 33.844 1.00 86.69 93 ALA A O 1
ATOM 742 N N . TYR A 1 94 ? -19.860 -17.943 33.594 1.00 88.38 94 TYR A N 1
ATOM 743 C CA . TYR A 1 94 ? -19.661 -17.355 32.274 1.00 88.38 94 TYR A CA 1
ATOM 744 C C . TYR A 1 94 ? -20.604 -17.957 31.226 1.00 88.38 94 TYR A C 1
ATOM 746 O O . TYR A 1 94 ? -21.388 -17.218 30.638 1.00 88.38 94 TYR A O 1
ATOM 754 N N . GLU A 1 95 ? -20.578 -19.283 31.055 1.00 89.12 95 GLU A N 1
ATOM 755 C CA . GLU A 1 95 ? -21.449 -20.020 30.127 1.00 89.12 95 GLU A CA 1
ATOM 756 C C . GLU A 1 95 ? -22.918 -19.667 30.367 1.00 89.12 95 GLU A C 1
ATOM 758 O O . GLU A 1 95 ? -23.622 -19.261 29.447 1.00 89.12 95 GLU A O 1
ATOM 763 N N . ARG A 1 96 ? -23.357 -19.677 31.633 1.00 89.19 96 ARG A N 1
ATOM 764 C CA . ARG A 1 96 ? -24.749 -19.360 31.957 1.00 89.19 96 ARG A CA 1
ATOM 765 C C . ARG A 1 96 ? -25.139 -17.920 31.615 1.00 89.19 96 ARG A C 1
ATOM 767 O O . ARG A 1 96 ? -26.280 -17.689 31.225 1.00 89.19 96 ARG A O 1
ATOM 774 N N . ILE A 1 97 ? -24.232 -16.954 31.782 1.00 87.94 97 ILE A N 1
ATOM 775 C CA . ILE A 1 97 ? -24.481 -15.558 31.389 1.00 87.94 97 ILE A CA 1
ATOM 776 C C . ILE A 1 97 ? -24.589 -15.450 29.862 1.00 87.94 97 ILE A C 1
ATOM 778 O O . ILE A 1 97 ? -25.493 -14.768 29.383 1.00 87.94 97 ILE A O 1
ATOM 782 N N . VAL A 1 98 ? -23.707 -16.121 29.114 1.00 87.38 98 VAL A N 1
ATOM 783 C CA . VAL A 1 98 ? -23.730 -16.147 27.641 1.00 87.38 98 VAL A CA 1
ATOM 784 C C . VAL A 1 98 ? -25.058 -16.712 27.132 1.00 87.38 98 VAL A C 1
ATOM 786 O O . VAL A 1 98 ? -25.760 -16.016 26.396 1.00 87.38 98 VAL A O 1
ATOM 789 N N . ASP A 1 99 ? -25.437 -17.908 27.596 1.00 87.94 99 ASP A N 1
ATOM 790 C CA . ASP A 1 99 ? -26.690 -18.573 27.216 1.00 87.94 99 ASP A CA 1
ATOM 791 C C . ASP A 1 99 ? -27.892 -17.666 27.502 1.00 87.94 99 ASP A C 1
ATOM 793 O O . ASP A 1 99 ? -28.741 -17.427 26.645 1.00 87.94 99 ASP A O 1
ATOM 797 N N . PHE A 1 100 ? -27.925 -17.074 28.700 1.00 86.69 100 PHE A N 1
ATOM 798 C CA . PHE A 1 100 ? -29.006 -16.189 29.111 1.00 86.69 100 PHE A CA 1
ATOM 799 C C . PHE A 1 100 ? -29.135 -14.953 28.202 1.00 86.69 100 PHE A C 1
ATOM 801 O O . PHE A 1 100 ? -30.255 -14.568 27.847 1.00 86.69 100 PHE A O 1
ATOM 808 N N . VAL A 1 101 ? -28.020 -14.305 27.840 1.00 84.44 101 VAL A N 1
ATOM 809 C CA . VAL A 1 101 ? -28.038 -13.114 26.974 1.00 84.44 101 VAL A CA 1
ATOM 810 C C . VAL A 1 101 ? -28.554 -13.475 25.579 1.00 84.44 101 VAL A C 1
ATOM 812 O O . VAL A 1 101 ? -29.399 -12.749 25.049 1.00 84.44 101 VAL A O 1
ATOM 815 N N . GLN A 1 102 ? -28.111 -14.606 25.019 1.00 83.00 102 GLN A N 1
ATOM 816 C CA . GLN A 1 102 ? -28.564 -15.104 23.715 1.00 83.00 102 GLN A CA 1
ATOM 817 C C . GLN A 1 102 ? -30.061 -15.450 23.707 1.00 83.00 102 GLN A C 1
ATOM 819 O O . GLN A 1 102 ? -30.782 -15.030 22.798 1.00 83.00 102 GLN A O 1
ATOM 824 N N . GLU A 1 103 ? -30.529 -16.182 24.724 1.00 84.94 103 GLU A N 1
ATOM 825 C CA . GLU A 1 103 ? -31.928 -16.603 24.884 1.00 84.94 103 GLU A CA 1
ATOM 826 C C . GLU A 1 103 ? -32.866 -15.409 25.081 1.00 84.94 103 GLU A C 1
ATOM 828 O O . GLU A 1 103 ? -33.959 -15.356 24.513 1.00 84.94 103 GLU A O 1
ATOM 833 N N . SER A 1 104 ? -32.449 -14.444 25.903 1.00 79.69 104 SER A N 1
ATOM 834 C CA . SER A 1 104 ? -33.314 -13.343 26.316 1.00 79.69 104 SER A CA 1
ATOM 835 C C . SER A 1 104 ? -33.419 -12.263 25.248 1.00 79.69 104 SER A C 1
ATOM 837 O O . SER A 1 104 ? -34.512 -11.729 25.036 1.00 79.69 104 SER A O 1
ATOM 839 N N . GLY A 1 105 ? -32.306 -11.888 24.612 1.00 81.00 105 GLY A N 1
ATOM 840 C CA . GLY A 1 105 ? -32.249 -10.723 23.731 1.00 81.00 105 GLY A CA 1
ATOM 841 C C . GLY A 1 105 ? -32.741 -9.421 24.390 1.00 81.00 105 GLY A C 1
ATOM 842 O O . GLY A 1 105 ? -33.059 -9.353 25.582 1.00 81.00 105 GLY A O 1
ATOM 843 N N . GLY A 1 106 ? -32.880 -8.369 23.589 1.00 84.12 106 GLY A N 1
ATOM 844 C CA . GLY A 1 106 ? -33.384 -7.066 24.012 1.00 84.12 106 GLY A CA 1
ATOM 845 C C . GLY A 1 106 ? -32.304 -6.116 24.527 1.00 84.12 106 GLY A C 1
ATOM 846 O O . GLY A 1 106 ? -31.105 -6.349 24.394 1.00 84.12 106 GLY A O 1
ATOM 847 N N . ARG A 1 107 ? -32.746 -5.001 25.107 1.00 86.75 107 ARG A N 1
ATOM 848 C CA . ARG A 1 107 ? -31.863 -3.951 25.610 1.00 86.75 107 ARG A CA 1
ATOM 849 C C . ARG A 1 107 ? -31.601 -4.180 27.095 1.00 86.75 107 ARG A C 1
ATOM 851 O O . ARG A 1 107 ? -32.485 -3.963 27.917 1.00 86.75 107 ARG A O 1
ATOM 858 N N . ILE A 1 108 ? -30.412 -4.662 27.432 1.00 88.56 108 ILE A N 1
ATOM 859 C CA . ILE A 1 108 ? -30.085 -5.228 28.742 1.00 88.56 108 ILE A CA 1
ATOM 860 C C . ILE A 1 108 ? -29.321 -4.218 29.603 1.00 88.56 108 ILE A C 1
ATOM 862 O O . ILE A 1 108 ? -28.260 -3.729 29.220 1.00 88.56 108 ILE A O 1
ATOM 866 N N . HIS A 1 109 ? -29.833 -3.962 30.804 1.00 89.44 109 HIS A N 1
ATOM 867 C CA . HIS A 1 109 ? -29.119 -3.321 31.902 1.00 89.44 109 HIS A CA 1
ATOM 868 C C . HIS A 1 109 ? -28.685 -4.388 32.907 1.00 89.44 109 HIS A C 1
ATOM 870 O O . HIS A 1 109 ? -29.519 -5.034 33.541 1.00 89.44 109 HIS A O 1
ATOM 876 N N . PHE A 1 110 ? -27.379 -4.585 33.045 1.00 89.38 110 PHE A N 1
ATOM 877 C CA . PHE A 1 110 ? -26.800 -5.625 33.886 1.00 89.38 110 PHE A CA 1
ATOM 878 C C . PHE A 1 110 ? -26.460 -5.056 35.269 1.00 89.38 110 PHE A C 1
ATOM 880 O O . PHE A 1 110 ? -25.541 -4.251 35.400 1.00 89.38 110 PHE A O 1
ATOM 887 N N . ASP A 1 111 ? -27.207 -5.449 36.297 1.00 91.69 111 ASP A N 1
ATOM 888 C CA . ASP A 1 111 ? -27.003 -5.066 37.694 1.00 91.69 111 ASP A CA 1
ATOM 889 C C . ASP A 1 111 ? -26.081 -6.075 38.398 1.00 91.69 111 ASP A C 1
ATOM 891 O O . ASP A 1 111 ? -26.414 -7.244 38.606 1.00 91.69 111 ASP A O 1
ATOM 895 N N . ILE A 1 112 ? -24.905 -5.601 38.798 1.00 89.44 112 ILE A N 1
ATOM 896 C CA . ILE A 1 112 ? -23.850 -6.394 39.449 1.00 89.44 112 ILE A CA 1
ATOM 897 C C . ILE A 1 112 ? -23.794 -6.201 40.968 1.00 89.44 112 ILE A C 1
ATOM 899 O O . ILE A 1 112 ? -22.902 -6.738 41.623 1.00 89.44 112 ILE A O 1
ATOM 903 N N . THR A 1 113 ? -24.741 -5.466 41.550 1.00 90.25 113 THR A N 1
ATOM 904 C CA . THR A 1 113 ? -24.736 -5.031 42.956 1.00 90.25 113 THR A CA 1
ATOM 905 C C . THR A 1 113 ? -24.659 -6.192 43.943 1.00 90.25 113 THR A C 1
ATOM 907 O O . THR A 1 113 ? -23.953 -6.120 44.948 1.00 90.25 113 THR A O 1
ATOM 910 N N . TYR A 1 114 ? -25.360 -7.290 43.654 1.00 86.75 114 TYR A N 1
ATOM 911 C CA . TYR A 1 114 ? -25.391 -8.481 44.512 1.00 86.75 114 TYR A CA 1
ATOM 912 C C . TYR A 1 114 ? -24.601 -9.667 43.954 1.00 86.75 114 TYR A C 1
ATOM 914 O O . TYR A 1 114 ? -24.657 -10.765 44.513 1.00 86.75 114 TYR A O 1
ATOM 922 N N . GLY A 1 115 ? -23.862 -9.452 42.867 1.00 78.94 115 GLY A N 1
ATOM 923 C CA . GLY A 1 115 ? -23.016 -10.459 42.247 1.00 78.94 115 GLY A CA 1
ATOM 924 C C . GLY A 1 115 ? -21.715 -10.707 43.011 1.00 78.94 115 GLY A C 1
ATOM 925 O O . GLY A 1 115 ? -21.293 -9.926 43.867 1.00 78.94 115 GLY A O 1
ATOM 926 N N . TYR A 1 116 ? -21.016 -11.790 42.665 1.00 80.00 116 TYR A N 1
ATOM 927 C CA . TYR A 1 116 ? -19.609 -11.911 43.042 1.00 80.00 116 TYR A CA 1
ATOM 928 C C . TYR A 1 116 ? -18.803 -10.795 42.368 1.00 80.00 116 TYR A C 1
ATOM 930 O O . TYR A 1 116 ? -19.080 -10.413 41.234 1.00 80.00 116 TYR A O 1
ATOM 938 N N . ARG A 1 117 ? -17.745 -10.313 43.033 1.00 79.38 117 ARG A N 1
ATOM 939 C CA . ARG A 1 117 ? -16.921 -9.184 42.551 1.00 79.38 117 ARG A CA 1
ATOM 940 C C . ARG A 1 117 ? -16.314 -9.387 41.156 1.00 79.38 117 ARG A C 1
ATOM 942 O O . ARG A 1 117 ? -15.908 -8.412 40.539 1.00 79.38 117 ARG A O 1
ATOM 949 N N . PHE A 1 118 ? -16.223 -10.628 40.674 1.00 78.31 118 PHE A N 1
ATOM 950 C CA . PHE A 1 118 ? -15.702 -10.939 39.342 1.00 78.31 118 PHE A CA 1
ATOM 951 C C . PHE A 1 118 ? -16.781 -10.996 38.240 1.00 78.31 118 PHE A C 1
ATOM 953 O O . PHE A 1 118 ? -16.440 -10.998 37.062 1.00 78.31 118 PHE A O 1
ATOM 960 N N . PHE A 1 119 ? -18.075 -10.993 38.583 1.00 78.69 119 PHE A N 1
ATOM 961 C CA . PHE A 1 119 ? -19.177 -10.988 37.609 1.00 78.69 119 PHE A CA 1
ATOM 962 C C . PHE A 1 119 ? -19.211 -9.790 36.659 1.00 78.69 119 PHE A C 1
ATOM 964 O O . PHE A 1 119 ? -19.576 -10.010 35.509 1.00 78.69 119 PHE A O 1
ATOM 971 N N . PRO A 1 120 ? -18.803 -8.565 37.046 1.00 74.62 120 PRO A N 1
ATOM 972 C CA . PRO A 1 120 ? -18.696 -7.462 36.093 1.00 74.62 120 PRO A CA 1
ATOM 973 C C . PRO A 1 120 ? -17.774 -7.809 34.920 1.00 74.62 120 PRO A C 1
ATOM 975 O O . PRO A 1 120 ? -18.097 -7.526 33.771 1.00 74.62 120 PRO A O 1
ATOM 978 N N . PHE A 1 121 ? -16.658 -8.487 35.207 1.00 78.44 121 PHE A N 1
ATOM 979 C CA . PHE A 1 121 ? -15.694 -8.909 34.194 1.00 78.44 121 PHE A CA 1
ATOM 980 C C . PHE A 1 121 ? -16.234 -10.052 33.328 1.00 78.44 121 PHE A C 1
ATOM 982 O O . PHE A 1 121 ? -16.011 -10.040 32.123 1.00 78.44 121 PHE A O 1
ATOM 989 N N . LEU A 1 122 ? -16.970 -11.007 33.912 1.00 81.19 122 LEU A N 1
ATOM 990 C CA . LEU A 1 122 ? -17.594 -12.095 33.146 1.00 81.19 122 LEU A CA 1
ATOM 991 C C . LEU A 1 122 ? -18.743 -11.613 32.269 1.00 81.19 122 LEU A C 1
ATOM 993 O O . LEU A 1 122 ? -18.803 -11.991 31.107 1.00 81.19 122 LEU A O 1
ATOM 997 N N . GLY A 1 123 ? -19.625 -10.771 32.813 1.00 77.12 123 GLY A N 1
ATOM 998 C CA . GLY A 1 123 ? -20.710 -10.158 32.058 1.00 77.12 123 GLY A CA 1
ATOM 999 C C . GLY A 1 123 ? -20.149 -9.390 30.873 1.00 77.12 123 GLY A C 1
ATOM 1000 O O . GLY A 1 123 ? -20.538 -9.646 29.740 1.00 77.12 123 GLY A O 1
ATOM 1001 N N . PHE A 1 124 ? -19.151 -8.536 31.113 1.00 76.50 124 PHE A N 1
ATOM 1002 C CA . PHE A 1 124 ? -18.462 -7.835 30.037 1.00 76.50 124 PHE A CA 1
ATOM 1003 C C . PHE A 1 124 ? -17.860 -8.780 28.986 1.00 76.50 124 PHE A C 1
ATOM 1005 O O . PHE A 1 124 ? -18.100 -8.586 27.797 1.00 76.50 124 PHE A O 1
ATOM 1012 N N . ALA A 1 125 ? -17.115 -9.808 29.405 1.00 81.06 125 ALA A N 1
ATOM 1013 C CA . ALA A 1 125 ? -16.520 -10.774 28.485 1.00 81.06 125 ALA A CA 1
ATOM 1014 C C . ALA A 1 125 ? -17.581 -11.505 27.643 1.00 81.06 125 ALA A C 1
ATOM 1016 O O . ALA A 1 125 ? -17.385 -11.675 26.443 1.00 81.06 125 ALA A O 1
ATOM 1017 N N . ALA A 1 126 ? -18.720 -11.864 28.242 1.00 81.94 126 ALA A N 1
ATOM 1018 C CA . ALA A 1 126 ? -19.828 -12.520 27.555 1.00 81.94 126 ALA A CA 1
ATOM 1019 C C . ALA A 1 126 ? -20.444 -11.599 26.493 1.00 81.94 126 ALA A C 1
ATOM 1021 O O . ALA A 1 126 ? -20.580 -11.995 25.338 1.00 81.94 126 ALA A O 1
ATOM 1022 N N . PHE A 1 127 ? -20.745 -10.345 26.852 1.00 76.94 127 PHE A N 1
ATOM 1023 C CA . PHE A 1 127 ? -21.254 -9.359 25.894 1.00 76.94 127 PHE A CA 1
ATOM 1024 C C . PHE A 1 127 ? -20.264 -9.104 24.754 1.00 76.94 127 PHE A C 1
ATOM 1026 O O . PHE A 1 127 ? -20.686 -8.998 23.606 1.00 76.94 127 PHE A O 1
ATOM 1033 N N . GLN A 1 128 ? -18.962 -9.046 25.046 1.00 75.75 128 GLN A N 1
ATOM 1034 C CA . GLN A 1 128 ? -17.919 -8.881 24.032 1.00 75.75 128 GLN A CA 1
ATOM 1035 C C . GLN A 1 128 ? -17.812 -10.072 23.084 1.00 75.75 128 GLN A C 1
ATOM 1037 O O . GLN A 1 128 ? -17.775 -9.876 21.871 1.00 75.75 128 GLN A O 1
ATOM 1042 N N . GLN A 1 129 ? -17.801 -11.299 23.612 1.00 80.94 129 GLN A N 1
ATOM 1043 C CA . GLN A 1 129 ? -17.788 -12.500 22.780 1.00 80.94 129 GLN A CA 1
ATOM 1044 C C . GLN A 1 129 ? -19.000 -12.503 21.846 1.00 80.94 129 GLN A C 1
ATOM 1046 O O . GLN A 1 129 ? -18.844 -12.601 20.631 1.00 80.94 129 GLN A O 1
ATOM 1051 N N . LEU A 1 130 ? -20.196 -12.315 22.398 1.00 77.75 130 LEU A N 1
ATOM 1052 C CA . LEU A 1 130 ? -21.429 -12.345 21.622 1.00 77.75 130 LEU A CA 1
ATOM 1053 C C . LEU A 1 130 ? -21.496 -11.219 20.579 1.00 77.75 130 LEU A C 1
ATOM 1055 O O . LEU A 1 130 ? -21.952 -11.438 19.461 1.00 77.75 130 LEU A O 1
ATOM 1059 N N . ALA A 1 131 ? -20.996 -10.025 20.910 1.00 71.00 131 ALA A N 1
ATOM 1060 C CA . ALA A 1 131 ? -20.888 -8.923 19.957 1.00 71.00 131 ALA A CA 1
ATOM 1061 C C . ALA A 1 131 ? -19.839 -9.183 18.861 1.00 71.00 131 ALA A C 1
ATOM 1063 O O . ALA A 1 131 ? -19.925 -8.587 17.794 1.00 71.00 131 ALA A O 1
ATOM 1064 N N . SER A 1 132 ? -18.851 -10.050 19.108 1.00 70.50 132 SER A N 1
ATOM 1065 C CA . SER A 1 132 ? -17.845 -10.444 18.113 1.00 70.50 132 SER A CA 1
ATOM 1066 C C . SER A 1 132 ? -18.313 -11.565 17.175 1.00 70.50 132 SER A C 1
ATOM 1068 O O . SER A 1 132 ? -17.854 -11.631 16.037 1.00 70.50 132 SER A O 1
ATOM 1070 N N . GLU A 1 133 ? -19.237 -12.423 17.624 1.00 70.31 133 GLU A N 1
ATOM 1071 C CA . GLU A 1 133 ? -19.819 -13.514 16.823 1.00 70.31 133 GLU A CA 1
ATOM 1072 C C . GLU A 1 133 ? -20.748 -12.996 15.719 1.00 70.31 133 GLU A C 1
ATOM 1074 O O . GLU A 1 133 ? -20.860 -13.595 14.648 1.00 70.31 133 GLU A O 1
ATOM 1079 N N . VAL A 1 134 ? -21.392 -11.858 15.964 1.00 60.62 134 VAL A N 1
ATOM 1080 C CA . VAL A 1 134 ? -22.279 -11.198 15.015 1.00 60.62 134 VAL A CA 1
ATOM 1081 C C . VAL A 1 134 ? -21.544 -9.958 14.522 1.00 60.62 134 VAL A C 1
ATOM 1083 O O . VAL A 1 134 ? -21.360 -9.014 15.276 1.00 60.62 134 VAL A O 1
ATOM 1086 N N . GLY A 1 135 ? -21.071 -9.959 13.270 1.00 52.16 135 GLY A N 1
ATOM 1087 C CA . GLY A 1 135 ? -20.135 -8.950 12.733 1.00 52.16 135 GLY A CA 1
ATOM 1088 C C . GLY A 1 135 ? -20.555 -7.471 12.851 1.00 52.16 135 GLY A C 1
ATOM 1089 O O . GLY A 1 135 ? -19.755 -6.585 12.545 1.00 52.16 135 GLY A O 1
ATOM 1090 N N . SER A 1 136 ? -21.776 -7.190 13.311 1.00 56.12 136 SER A N 1
ATOM 1091 C CA . SER A 1 136 ? -22.273 -5.877 13.704 1.00 56.12 136 SER A CA 1
ATOM 1092 C C . SER A 1 136 ? -23.139 -5.976 14.965 1.00 56.12 136 SER A C 1
ATOM 1094 O O . SER A 1 136 ? -24.071 -6.775 15.029 1.00 56.12 136 SER A O 1
ATOM 1096 N N . ALA A 1 137 ? -22.926 -5.063 15.917 1.00 55.91 137 ALA A N 1
ATOM 1097 C CA . ALA A 1 137 ? -23.804 -4.877 17.080 1.00 55.91 137 ALA A CA 1
ATOM 1098 C C . ALA A 1 137 ? -25.237 -4.427 16.711 1.00 55.91 137 ALA A C 1
ATOM 1100 O O . ALA A 1 137 ? -26.093 -4.323 17.582 1.00 55.91 137 ALA A O 1
ATOM 1101 N N . ALA A 1 138 ? -25.504 -4.096 15.440 1.00 57.03 138 ALA A N 1
ATOM 1102 C CA . ALA A 1 138 ? -26.859 -3.837 14.948 1.00 57.03 138 ALA A CA 1
ATOM 1103 C C . ALA A 1 138 ? -27.612 -5.121 14.558 1.00 57.03 138 ALA A C 1
ATOM 1105 O O . ALA A 1 138 ? -28.838 -5.096 14.481 1.00 57.03 138 ALA A O 1
ATOM 1106 N N . ASP A 1 139 ? -26.883 -6.214 14.322 1.00 62.41 139 ASP A N 1
ATOM 1107 C CA . ASP A 1 139 ? -27.433 -7.501 13.892 1.00 62.41 139 ASP A CA 1
ATOM 1108 C C . ASP A 1 139 ? -27.594 -8.477 15.071 1.00 62.41 139 ASP A C 1
ATOM 1110 O O . ASP A 1 139 ? -28.147 -9.568 14.918 1.00 62.41 139 ASP A O 1
ATOM 1114 N N . THR A 1 140 ? -27.135 -8.095 16.268 1.00 69.38 140 THR A N 1
ATOM 1115 C CA . THR A 1 140 ? -27.392 -8.839 17.501 1.00 69.38 140 THR A CA 1
ATOM 1116 C C . THR A 1 140 ? -28.851 -8.672 17.922 1.00 69.38 140 THR A C 1
ATOM 1118 O O . THR A 1 140 ? -29.439 -7.594 17.837 1.00 69.38 140 THR A O 1
ATOM 1121 N N . ASN A 1 141 ? -29.449 -9.736 18.464 1.00 77.38 141 ASN A N 1
ATOM 1122 C CA . ASN A 1 141 ? -30.765 -9.640 19.101 1.00 77.38 141 ASN A CA 1
ATOM 1123 C C . ASN A 1 141 ? -30.707 -8.946 20.478 1.00 77.38 141 ASN A C 1
ATOM 1125 O O . ASN A 1 141 ? -31.754 -8.793 21.106 1.00 77.38 141 ASN A O 1
ATOM 1129 N N . PHE A 1 142 ? -29.522 -8.538 20.951 1.00 79.44 142 PHE A N 1
ATOM 1130 C CA . PHE A 1 142 ? -29.287 -7.905 22.248 1.00 79.44 142 PHE A CA 1
ATOM 1131 C C . PHE A 1 142 ? -28.423 -6.634 22.141 1.00 79.44 142 PHE A C 1
ATOM 1133 O O . PHE A 1 142 ? -27.612 -6.493 21.228 1.00 79.44 142 PHE A O 1
ATOM 1140 N N . GLU A 1 143 ? -28.559 -5.734 23.117 1.00 79.69 143 GLU A N 1
ATOM 1141 C CA . GLU A 1 143 ? -27.738 -4.527 23.309 1.00 79.69 143 GLU A CA 1
ATOM 1142 C C . GLU A 1 143 ? -27.405 -4.387 24.802 1.00 79.69 143 GLU A C 1
ATOM 1144 O O . GLU A 1 143 ? -28.319 -4.380 25.628 1.00 79.69 143 GLU A O 1
ATOM 1149 N N . LEU A 1 144 ? -26.127 -4.233 25.172 1.00 81.12 144 LEU A N 1
ATOM 1150 C CA . LEU A 1 144 ? -25.760 -3.838 26.538 1.00 81.12 144 LEU A CA 1
ATOM 1151 C C . LEU A 1 144 ? -25.991 -2.330 26.704 1.00 81.12 144 LEU A C 1
ATOM 1153 O O . LEU A 1 144 ? -25.187 -1.516 26.255 1.00 81.12 144 LEU A O 1
ATOM 1157 N N . ALA A 1 145 ? -27.084 -1.961 27.364 1.00 82.38 145 ALA A N 1
ATOM 1158 C CA . ALA A 1 145 ? -27.453 -0.566 27.590 1.00 82.38 145 ALA A CA 1
ATOM 1159 C C . ALA A 1 145 ? -26.837 0.043 28.851 1.00 82.38 145 ALA A C 1
ATOM 1161 O O . ALA A 1 145 ? -26.759 1.265 28.965 1.00 82.38 145 ALA A O 1
ATOM 1162 N N . GLY A 1 146 ? -26.394 -0.788 29.793 1.00 83.75 146 GLY A N 1
ATOM 1163 C CA . GLY A 1 146 ? -25.650 -0.314 30.951 1.00 83.75 146 GLY A CA 1
ATOM 1164 C C . GLY A 1 146 ? -25.181 -1.439 31.862 1.00 83.75 146 GLY A C 1
ATOM 1165 O O . GLY A 1 146 ? -25.876 -2.438 32.032 1.00 83.75 146 GLY A O 1
ATOM 1166 N N . LEU A 1 147 ? -24.026 -1.248 32.491 1.00 87.81 147 LEU A N 1
ATOM 1167 C CA . LEU A 1 147 ? -23.498 -2.095 33.558 1.00 87.81 147 LEU A CA 1
ATOM 1168 C C . LEU A 1 147 ? -23.600 -1.322 34.876 1.00 87.81 147 LEU A C 1
ATOM 1170 O O . LEU A 1 147 ? -22.865 -0.363 35.077 1.00 87.81 147 LEU A O 1
ATOM 1174 N N . ARG A 1 148 ? -24.524 -1.697 35.762 1.00 89.81 148 ARG A N 1
ATOM 1175 C CA . ARG A 1 148 ? -24.934 -0.890 36.920 1.00 89.81 148 ARG A CA 1
ATOM 1176 C C . ARG A 1 148 ? -24.506 -1.502 38.247 1.00 89.81 148 ARG A C 1
ATOM 1178 O O . ARG A 1 148 ? -24.693 -2.693 38.478 1.00 89.81 148 ARG A O 1
ATOM 1185 N N . TYR A 1 149 ? -23.957 -0.671 39.129 1.00 91.19 149 TYR A N 1
ATOM 1186 C CA . TYR A 1 149 ? -23.504 -1.058 40.464 1.00 91.19 149 TYR A CA 1
ATOM 1187 C C . TYR A 1 149 ? -24.050 -0.108 41.531 1.00 91.19 149 TYR A C 1
ATOM 1189 O O . TYR A 1 149 ? -23.762 1.087 41.509 1.00 91.19 149 TYR A O 1
ATOM 1197 N N . GLY A 1 150 ? -24.799 -0.648 42.491 1.00 91.69 150 GLY A N 1
ATOM 1198 C CA . GLY A 1 150 ? -25.202 0.051 43.706 1.00 91.69 150 GLY A CA 1
ATOM 1199 C C . GLY A 1 150 ? -24.020 0.212 44.657 1.00 91.69 150 GLY A C 1
ATOM 1200 O O . GLY A 1 150 ? -23.632 -0.736 45.340 1.00 91.69 150 GLY A O 1
ATOM 1201 N N . ALA A 1 151 ? -23.452 1.413 44.716 1.00 89.94 151 ALA A N 1
ATOM 1202 C CA . ALA A 1 151 ? -22.295 1.717 45.550 1.00 89.94 151 ALA A CA 1
ATOM 1203 C C . ALA A 1 151 ? -22.724 2.145 46.962 1.00 89.94 151 ALA A C 1
ATOM 1205 O O . ALA A 1 151 ? -22.681 3.328 47.301 1.00 89.94 151 ALA A O 1
ATOM 1206 N N . TYR A 1 152 ? -23.133 1.178 47.793 1.00 85.62 152 TYR A N 1
ATOM 1207 C CA . TYR A 1 152 ? -23.588 1.425 49.174 1.00 85.62 152 TYR A CA 1
ATOM 1208 C C . TYR A 1 152 ? -22.587 2.244 49.988 1.00 85.62 152 TYR A C 1
ATOM 1210 O O . TYR A 1 152 ? -22.974 3.138 50.735 1.00 85.62 152 TYR A O 1
ATOM 1218 N N . GLU A 1 153 ? -21.293 1.964 49.829 1.00 81.06 153 GLU A N 1
ATOM 1219 C CA . GLU A 1 153 ? -20.230 2.634 50.577 1.00 81.06 153 GLU A CA 1
ATOM 1220 C C . GLU A 1 153 ? -19.997 4.085 50.132 1.00 81.06 153 GLU A C 1
ATOM 1222 O O . GLU A 1 153 ? -19.440 4.875 50.891 1.00 81.06 153 GLU A O 1
ATOM 1227 N N . ALA A 1 154 ? -20.413 4.441 48.913 1.00 79.38 154 ALA A N 1
ATOM 1228 C CA . ALA A 1 154 ? -20.324 5.798 48.374 1.00 79.38 154 ALA A CA 1
ATOM 1229 C C . ALA A 1 154 ? -21.585 6.633 48.660 1.00 79.38 154 ALA A C 1
ATOM 1231 O O . ALA A 1 154 ? -21.626 7.827 48.354 1.00 79.38 154 ALA A O 1
ATOM 1232 N N . GLY A 1 155 ? -22.616 6.012 49.235 1.00 73.88 155 GLY A N 1
ATOM 1233 C CA . GLY A 1 155 ? -23.868 6.663 49.575 1.00 73.88 155 GLY A CA 1
ATOM 1234 C C . GLY A 1 155 ? -23.708 7.760 50.628 1.00 73.88 155 GLY A C 1
ATOM 1235 O O . GLY A 1 155 ? -22.953 7.627 51.591 1.00 73.88 155 GLY A O 1
ATOM 1236 N N . THR A 1 156 ? -24.462 8.851 50.479 1.00 71.94 156 THR A N 1
ATOM 1237 C CA . THR A 1 156 ? -24.537 9.925 51.482 1.00 71.94 156 THR A CA 1
ATOM 1238 C C . THR A 1 156 ? -25.984 10.138 51.922 1.00 71.94 156 THR A C 1
ATOM 1240 O O . THR A 1 156 ? -26.911 10.148 51.112 1.00 71.94 156 THR A O 1
ATOM 1243 N N . GLY A 1 157 ? -26.206 10.277 53.234 1.00 77.06 157 GLY A N 1
ATOM 1244 C CA . GLY A 1 157 ? -27.542 10.517 53.793 1.00 77.06 157 GLY A CA 1
ATOM 1245 C C . GLY A 1 157 ? -28.546 9.374 53.586 1.00 77.06 157 GLY A C 1
ATOM 1246 O O . GLY A 1 157 ? -29.720 9.651 53.379 1.00 77.06 157 GLY A O 1
ATOM 1247 N N . GLY A 1 158 ? -28.096 8.112 53.601 1.00 80.31 158 GLY A N 1
ATOM 1248 C CA . GLY A 1 158 ? -28.967 6.929 53.464 1.00 80.31 158 GLY A CA 1
ATOM 1249 C C . GLY A 1 158 ? -29.385 6.580 52.029 1.00 80.31 158 GLY A C 1
ATOM 1250 O O . GLY A 1 158 ? -30.144 5.630 51.832 1.00 80.31 158 GLY A O 1
ATOM 1251 N N . ARG A 1 159 ? -28.872 7.319 51.037 1.00 90.94 159 ARG A N 1
ATOM 1252 C CA . ARG A 1 159 ? -29.107 7.093 49.606 1.00 90.94 159 ARG A CA 1
ATOM 1253 C C . ARG A 1 159 ? -27.944 6.353 48.959 1.00 90.94 159 ARG A C 1
ATOM 1255 O O . ARG A 1 159 ? -26.795 6.651 49.279 1.00 90.94 159 ARG A O 1
ATOM 1262 N N . THR A 1 160 ? -28.237 5.466 48.014 1.00 94.00 160 THR A N 1
ATOM 1263 C CA . THR A 1 160 ? -27.243 4.631 47.323 1.00 94.00 160 THR A CA 1
ATOM 1264 C C . THR A 1 160 ? -27.208 4.941 45.820 1.00 94.00 160 THR A C 1
ATOM 1266 O O . THR A 1 160 ? -28.202 4.699 45.134 1.00 94.00 160 THR A O 1
ATOM 1269 N N . PRO A 1 161 ? -26.088 5.442 45.265 1.00 94.25 161 PRO A N 1
ATOM 1270 C CA . PRO A 1 161 ? -25.974 5.653 43.825 1.00 94.25 161 PRO A CA 1
ATOM 1271 C C . PRO A 1 161 ? -25.864 4.329 43.060 1.00 94.25 161 PRO A C 1
ATOM 1273 O O . PRO A 1 161 ? -25.069 3.456 43.413 1.00 94.25 161 PRO A O 1
ATOM 1276 N N . LEU A 1 162 ? -26.616 4.222 41.968 1.00 93.31 162 LEU A N 1
ATOM 1277 C CA . LEU A 1 162 ? -26.475 3.220 40.916 1.00 93.31 162 LEU A CA 1
ATOM 1278 C C . LEU A 1 162 ? -25.528 3.767 39.842 1.00 93.31 162 LEU A C 1
ATOM 1280 O O . LEU A 1 162 ? -25.946 4.439 38.895 1.00 93.31 162 LEU A O 1
ATOM 1284 N N . VAL A 1 163 ? -24.243 3.472 40.013 1.00 90.62 163 VAL A N 1
ATOM 1285 C CA . VAL A 1 163 ? -23.156 3.922 39.138 1.00 90.62 163 VAL A CA 1
ATOM 1286 C C . VAL A 1 163 ? -23.149 3.100 37.850 1.00 90.62 163 VAL A C 1
ATOM 1288 O O . VAL A 1 163 ? -23.259 1.872 37.894 1.00 90.62 163 VAL A O 1
ATOM 1291 N N . ASP A 1 164 ? -22.991 3.759 36.701 1.00 86.50 164 ASP A N 1
ATOM 1292 C CA . ASP A 1 164 ? -22.753 3.088 35.419 1.00 86.50 164 ASP A CA 1
ATOM 1293 C C . ASP A 1 164 ? -21.256 2.824 35.209 1.00 86.50 164 ASP A C 1
ATOM 1295 O O . ASP A 1 164 ? -20.447 3.747 35.124 1.00 86.50 164 ASP A O 1
ATOM 1299 N N . LEU A 1 165 ? -20.879 1.553 35.097 1.00 85.00 165 LEU A N 1
ATOM 1300 C CA . LEU A 1 165 ? -19.512 1.106 34.835 1.00 85.00 165 LEU A CA 1
ATOM 1301 C C . LEU A 1 165 ? -19.210 0.914 33.342 1.00 85.00 165 LEU A C 1
ATOM 1303 O O . LEU A 1 165 ? -18.052 0.687 32.982 1.00 85.00 165 LEU A O 1
ATOM 1307 N N . SER A 1 166 ? -20.200 1.054 32.456 1.00 78.94 166 SER A N 1
ATOM 1308 C CA . SER A 1 166 ? -19.998 0.983 30.998 1.00 78.94 166 SER A CA 1
ATOM 1309 C C . SER A 1 166 ? -18.904 1.940 30.487 1.00 78.94 166 SER A C 1
ATOM 1311 O O . SER A 1 166 ? -18.135 1.545 29.612 1.00 78.94 166 SER A O 1
ATOM 1313 N N . PRO A 1 167 ? -18.722 3.160 31.039 1.00 78.06 167 PRO A N 1
ATOM 1314 C CA . PRO A 1 167 ? -17.587 4.023 30.711 1.00 78.06 167 PRO A CA 1
ATOM 1315 C C . PRO A 1 167 ? -16.196 3.396 30.857 1.00 78.06 167 PRO A C 1
ATOM 1317 O O . PRO A 1 167 ? -15.311 3.695 30.054 1.00 78.06 167 PRO A O 1
ATOM 1320 N N . ALA A 1 168 ? -15.982 2.557 31.874 1.00 78.56 168 ALA A N 1
ATOM 1321 C CA . ALA A 1 168 ? -14.691 1.910 32.111 1.00 78.56 168 ALA A CA 1
ATOM 1322 C C . ALA A 1 168 ? -14.431 0.800 31.084 1.00 78.56 168 ALA A C 1
ATOM 1324 O O . ALA A 1 168 ? -13.314 0.643 30.592 1.00 78.56 168 ALA A O 1
ATOM 1325 N N . ILE A 1 169 ? -15.490 0.080 30.724 1.00 77.50 169 ILE A N 1
ATOM 1326 C CA . ILE A 1 169 ? -15.499 -0.923 29.665 1.00 77.50 169 ILE A CA 1
ATOM 1327 C C . ILE A 1 169 ? -15.158 -0.303 28.304 1.00 77.50 169 ILE A C 1
ATOM 1329 O O . ILE A 1 169 ? -14.229 -0.733 27.626 1.00 77.50 169 ILE A O 1
ATOM 1333 N N . GLN A 1 170 ? -15.853 0.774 27.955 1.00 76.69 170 GLN A N 1
ATOM 1334 C CA . GLN A 1 170 ? -15.624 1.548 26.741 1.00 76.69 170 GLN A CA 1
ATOM 1335 C C . GLN A 1 170 ? -14.167 2.028 26.626 1.00 76.69 170 GLN A C 1
ATOM 1337 O O . GLN A 1 170 ? -13.561 1.985 25.556 1.00 76.69 170 GLN A O 1
ATOM 1342 N N . LEU A 1 171 ? -13.562 2.452 27.739 1.00 80.44 171 LEU A N 1
ATOM 1343 C CA . LEU A 1 171 ? -12.154 2.846 27.764 1.00 80.44 171 LEU A CA 1
ATOM 1344 C C . LEU A 1 171 ? -11.211 1.682 27.413 1.00 80.44 171 LEU A C 1
ATOM 1346 O O . LEU A 1 171 ? -10.218 1.903 26.719 1.00 80.44 171 LEU A O 1
ATOM 1350 N N . LEU A 1 172 ? -11.511 0.463 27.869 1.00 82.31 172 LEU A N 1
ATOM 1351 C CA . LEU A 1 172 ? -10.723 -0.730 27.551 1.00 82.31 172 LEU A CA 1
ATOM 1352 C C . LEU A 1 172 ? -10.812 -1.080 26.059 1.00 82.31 172 LEU A C 1
ATOM 1354 O O . LEU A 1 172 ? -9.786 -1.358 25.440 1.00 82.31 172 LEU A O 1
ATOM 1358 N N . GLU A 1 173 ? -12.006 -0.993 25.471 1.00 83.31 173 GLU A N 1
ATOM 1359 C CA . GLU A 1 173 ? -12.212 -1.170 24.028 1.00 83.31 173 GLU A CA 1
ATOM 1360 C C . GLU A 1 173 ? -11.403 -0.150 23.222 1.00 83.31 173 GLU A C 1
ATOM 1362 O O . GLU A 1 173 ? -10.669 -0.515 22.303 1.00 83.31 173 GLU A O 1
ATOM 1367 N N . ALA A 1 174 ? -11.474 1.131 23.598 1.00 86.56 174 ALA A N 1
ATOM 1368 C CA . ALA A 1 174 ? -10.721 2.188 22.930 1.00 86.56 174 ALA A CA 1
ATOM 1369 C C . ALA A 1 174 ? -9.201 2.003 23.080 1.00 86.56 174 ALA A C 1
ATOM 1371 O O . ALA A 1 174 ? -8.458 2.273 22.138 1.00 86.56 174 ALA A O 1
ATOM 1372 N N . ALA A 1 175 ? -8.731 1.509 24.231 1.00 89.00 175 ALA A N 1
ATOM 1373 C CA . ALA A 1 175 ? -7.326 1.164 24.444 1.00 89.00 175 ALA A CA 1
ATOM 1374 C C . ALA A 1 175 ? -6.870 0.012 23.547 1.00 89.00 175 ALA A C 1
ATOM 1376 O O . ALA A 1 175 ? -5.816 0.113 22.915 1.00 89.00 175 ALA A O 1
ATOM 1377 N N . TYR A 1 176 ? -7.675 -1.048 23.446 1.00 89.56 176 TYR A N 1
ATOM 1378 C CA . TYR A 1 176 ? -7.414 -2.152 22.530 1.00 89.56 176 TYR A CA 1
ATOM 1379 C C . TYR A 1 176 ? -7.377 -1.669 21.078 1.00 89.56 176 TYR A C 1
ATOM 1381 O O . TYR A 1 176 ? -6.428 -1.967 20.364 1.00 89.56 176 TYR A O 1
ATOM 1389 N N . ALA A 1 177 ? -8.348 -0.863 20.650 1.00 91.56 177 ALA A N 1
ATOM 1390 C CA . ALA A 1 177 ? -8.416 -0.376 19.278 1.00 91.56 177 ALA A CA 1
ATOM 1391 C C . ALA A 1 177 ? -7.304 0.619 18.919 1.00 91.56 177 ALA A C 1
ATOM 1393 O O . ALA A 1 177 ? -6.794 0.591 17.801 1.00 91.56 177 ALA A O 1
ATOM 1394 N N . ALA A 1 178 ? -6.887 1.468 19.862 1.00 92.38 178 ALA A N 1
ATOM 1395 C CA . ALA A 1 178 ? -5.720 2.330 19.693 1.00 92.38 178 ALA A CA 1
ATOM 1396 C C . ALA A 1 178 ? -4.434 1.506 19.537 1.00 92.38 178 ALA A C 1
ATOM 1398 O O . ALA A 1 178 ? -3.623 1.789 18.657 1.00 92.38 178 ALA A O 1
ATOM 1399 N N . ARG A 1 179 ? -4.271 0.456 20.350 1.00 92.06 179 ARG A N 1
ATOM 1400 C CA . ARG A 1 179 ? -3.146 -0.476 20.231 1.00 92.06 179 ARG A CA 1
ATOM 1401 C C . ARG A 1 179 ? -3.189 -1.255 18.917 1.00 92.06 179 ARG A C 1
ATOM 1403 O O . ARG A 1 179 ? -2.170 -1.353 18.251 1.00 92.06 179 ARG A O 1
ATOM 1410 N N . PHE A 1 180 ? -4.363 -1.739 18.520 1.00 93.06 180 PHE A N 1
ATOM 1411 C CA . PHE A 1 180 ? -4.566 -2.420 17.246 1.00 93.06 180 PHE A CA 1
ATOM 1412 C C . PHE A 1 180 ? -4.163 -1.524 16.076 1.00 93.06 180 PHE A C 1
ATOM 1414 O O . PHE A 1 180 ? -3.448 -1.974 15.190 1.00 93.06 180 PHE A O 1
ATOM 1421 N N . PHE A 1 181 ? -4.546 -0.244 16.089 1.00 94.00 181 PHE A N 1
ATOM 1422 C CA . PHE A 1 181 ? -4.091 0.698 15.069 1.00 94.00 181 PHE A CA 1
ATOM 1423 C C . PHE A 1 181 ? -2.561 0.857 15.079 1.00 94.00 181 PHE A C 1
ATOM 1425 O O . PHE A 1 181 ? -1.939 0.793 14.024 1.00 94.00 181 PHE A O 1
ATOM 1432 N N . ALA A 1 182 ? -1.939 0.995 16.252 1.00 91.25 182 ALA A N 1
ATOM 1433 C CA . ALA A 1 182 ? -0.483 1.105 16.350 1.00 91.25 182 ALA A CA 1
ATOM 1434 C C . ALA A 1 182 ? 0.256 -0.148 15.830 1.00 91.25 182 ALA A C 1
ATOM 1436 O O . ALA A 1 182 ? 1.298 -0.012 15.191 1.00 91.25 182 ALA A O 1
ATOM 1437 N N . GLU A 1 183 ? -0.286 -1.346 16.072 1.00 91.00 183 GLU A N 1
ATOM 1438 C CA . GLU A 1 183 ? 0.319 -2.637 15.702 1.00 91.00 183 GLU A CA 1
ATOM 1439 C C . GLU A 1 183 ? -0.007 -3.098 14.271 1.00 91.00 183 GLU A C 1
ATOM 1441 O O . GLU A 1 183 ? 0.753 -3.880 13.708 1.00 91.00 183 GLU A O 1
ATOM 1446 N N . THR A 1 184 ? -1.119 -2.648 13.680 1.00 90.81 184 THR A N 1
ATOM 1447 C CA . THR A 1 184 ? -1.616 -3.156 12.380 1.00 90.81 184 THR A CA 1
ATOM 1448 C C . THR A 1 184 ? -1.835 -2.082 11.320 1.00 90.81 184 THR A C 1
ATOM 1450 O O . THR A 1 184 ? -2.191 -2.401 10.190 1.00 90.81 184 THR A O 1
ATOM 1453 N N . GLY A 1 185 ? -1.733 -0.803 11.680 1.00 90.44 185 GLY A N 1
ATOM 1454 C CA . GLY A 1 185 ? -1.962 0.310 10.755 1.00 90.44 185 GLY A CA 1
ATOM 1455 C C . GLY A 1 185 ? -3.423 0.565 10.417 1.00 90.44 185 GLY A C 1
ATOM 1456 O O . GLY A 1 185 ? -3.724 1.572 9.784 1.00 90.44 185 GLY A O 1
ATOM 1457 N N . SER A 1 186 ? -4.351 -0.275 10.884 1.00 91.81 186 SER A N 1
ATOM 1458 C CA . SER A 1 186 ? -5.780 -0.106 10.631 1.00 91.81 186 SER A CA 1
ATOM 1459 C C . SER A 1 186 ? -6.459 0.755 11.713 1.00 91.81 186 SER A C 1
ATOM 1461 O O . SER A 1 186 ? -6.688 0.272 12.828 1.00 91.81 186 SER A O 1
ATOM 1463 N N . PRO A 1 187 ? -6.905 1.987 11.393 1.00 93.88 187 PRO A N 1
ATOM 1464 C CA . PRO A 1 187 ? -7.640 2.847 12.322 1.00 93.88 187 PRO A CA 1
ATOM 1465 C C . PRO A 1 187 ? -9.128 2.475 12.465 1.00 93.88 187 PRO A C 1
ATOM 1467 O O . PRO A 1 187 ? -9.817 3.012 13.336 1.00 93.88 187 PRO A O 1
ATOM 1470 N N . ALA A 1 188 ? -9.646 1.561 11.635 1.00 91.06 188 ALA A N 1
ATOM 1471 C CA . ALA A 1 188 ? -11.080 1.289 11.527 1.00 91.06 188 ALA A CA 1
ATOM 1472 C C . ALA A 1 188 ? -11.756 0.859 12.849 1.00 91.06 188 ALA A C 1
ATOM 1474 O O . ALA A 1 188 ? -12.827 1.390 13.157 1.00 91.06 188 ALA A O 1
ATOM 1475 N N . PRO A 1 189 ? -11.180 -0.038 13.682 1.00 89.94 189 PRO A N 1
ATOM 1476 C CA . PRO A 1 189 ? -11.783 -0.373 14.975 1.00 89.94 189 PRO A CA 1
ATOM 1477 C C . PRO A 1 189 ? -11.901 0.837 15.903 1.00 89.94 189 PRO A C 1
ATOM 1479 O O . PRO A 1 189 ? -12.924 1.008 16.565 1.00 89.94 189 PRO A O 1
ATOM 1482 N N . LEU A 1 190 ? -10.887 1.708 15.910 1.00 91.69 190 LEU A N 1
ATOM 1483 C CA . LEU A 1 190 ? -10.888 2.903 16.746 1.00 91.69 190 LEU A CA 1
ATOM 1484 C C . LEU A 1 190 ? -11.950 3.897 16.269 1.00 91.69 190 LEU A C 1
ATOM 1486 O O . LEU A 1 190 ? -12.715 4.397 17.088 1.00 91.69 190 LEU A O 1
ATOM 1490 N N . ALA A 1 191 ? -12.063 4.125 14.958 1.00 91.06 191 ALA A N 1
ATOM 1491 C CA . ALA A 1 191 ? -13.109 4.975 14.388 1.00 91.06 191 ALA A CA 1
ATOM 1492 C C . ALA A 1 191 ? -14.524 4.492 14.767 1.00 91.06 191 ALA A C 1
ATOM 1494 O O . ALA A 1 191 ? -15.364 5.298 15.181 1.00 91.06 191 ALA A O 1
ATOM 1495 N N . ARG A 1 192 ? -14.776 3.174 14.718 1.00 86.50 192 ARG A N 1
ATOM 1496 C CA . ARG A 1 192 ? -16.064 2.581 15.125 1.00 86.50 192 ARG A CA 1
ATOM 1497 C C . ARG A 1 192 ? -16.371 2.792 16.606 1.00 86.50 192 ARG A C 1
ATOM 1499 O O . ARG A 1 192 ? -17.487 3.190 16.932 1.00 86.50 192 ARG A O 1
ATOM 1506 N N . ILE A 1 193 ? -15.399 2.567 17.491 1.00 84.88 193 ILE A N 1
ATOM 1507 C CA . ILE A 1 193 ? -15.575 2.773 18.939 1.00 84.88 193 ILE A CA 1
ATOM 1508 C C . ILE A 1 193 ? -15.805 4.252 19.262 1.00 84.88 193 ILE A C 1
ATOM 1510 O O . ILE A 1 193 ? -16.698 4.594 20.031 1.00 84.88 193 ILE A O 1
ATOM 1514 N N . LEU A 1 194 ? -15.060 5.163 18.633 1.00 85.75 194 LEU A N 1
ATOM 1515 C CA . LEU A 1 194 ? -15.301 6.595 18.816 1.00 85.75 194 LEU A CA 1
ATOM 1516 C C . LEU A 1 194 ? -16.704 6.992 18.337 1.00 85.75 194 LEU A C 1
ATOM 1518 O O . LEU A 1 194 ? -17.378 7.774 19.004 1.00 85.75 194 LEU A O 1
ATOM 1522 N N . THR A 1 195 ? -17.178 6.410 17.235 1.00 83.44 195 THR A N 1
ATOM 1523 C CA . THR A 1 195 ? -18.539 6.631 16.723 1.00 83.44 195 THR A CA 1
ATOM 1524 C C . THR A 1 195 ? -19.610 6.051 17.650 1.00 83.44 195 THR A C 1
ATOM 1526 O O . THR A 1 195 ? -20.653 6.676 17.850 1.00 83.44 195 THR A O 1
ATOM 1529 N N . SER A 1 196 ? -19.366 4.892 18.273 1.00 76.75 196 SER A N 1
ATOM 1530 C CA . SER A 1 196 ? -20.299 4.319 19.252 1.00 76.75 196 SER A CA 1
ATOM 1531 C C . SER A 1 196 ? -20.433 5.214 20.489 1.00 76.75 196 SER A C 1
ATOM 1533 O O . SER A 1 196 ? -21.552 5.435 20.956 1.00 76.75 196 SER A O 1
ATOM 1535 N N . PHE A 1 197 ? -19.343 5.846 20.945 1.00 75.75 197 PHE A N 1
ATOM 1536 C CA . PHE A 1 197 ? -19.396 6.800 22.059 1.00 75.75 197 PHE A CA 1
ATOM 1537 C C . PHE A 1 197 ? -20.306 7.992 21.775 1.00 75.75 197 PHE A C 1
ATOM 1539 O O . PHE A 1 197 ? -21.024 8.429 22.675 1.00 75.75 197 PHE A O 1
ATOM 1546 N N . LEU A 1 198 ? -20.321 8.488 20.534 1.00 74.19 198 LEU A N 1
ATOM 1547 C CA . LEU A 1 198 ? -21.205 9.583 20.119 1.00 74.19 198 LEU A CA 1
ATOM 1548 C C . LEU A 1 198 ? -22.686 9.206 20.245 1.00 74.19 198 LEU A C 1
ATOM 1550 O O . LEU A 1 198 ? -23.510 10.065 20.548 1.00 74.19 198 LEU A O 1
ATOM 1554 N N . ARG A 1 199 ? -23.025 7.924 20.044 1.00 68.94 199 ARG A N 1
ATOM 1555 C CA . ARG A 1 199 ? -24.396 7.409 20.184 1.00 68.94 199 ARG A CA 1
ATOM 1556 C C . ARG A 1 199 ? -24.796 7.227 21.647 1.00 68.94 199 ARG A C 1
ATOM 1558 O O . ARG A 1 199 ? -25.934 7.518 21.997 1.00 68.94 199 ARG A O 1
ATOM 1565 N N . THR A 1 200 ? -23.882 6.746 22.494 1.00 63.38 200 THR A N 1
ATOM 1566 C CA . THR A 1 200 ? -24.188 6.412 23.899 1.00 63.38 200 THR A CA 1
ATOM 1567 C C . THR A 1 200 ? -24.039 7.583 24.869 1.00 63.38 200 THR A C 1
ATOM 1569 O O . THR A 1 200 ? -24.609 7.547 25.953 1.00 63.38 200 THR A O 1
ATOM 1572 N N . ARG A 1 201 ? -23.272 8.622 24.512 1.00 66.12 201 ARG A N 1
ATOM 1573 C CA . ARG A 1 201 ? -23.102 9.841 25.318 1.00 66.12 201 ARG A CA 1
ATOM 1574 C C . ARG A 1 201 ? -23.508 11.074 24.516 1.00 66.12 201 ARG A C 1
ATOM 1576 O O . ARG A 1 201 ? -22.637 11.791 24.015 1.00 66.12 201 ARG A O 1
ATOM 1583 N N . PRO A 1 202 ? -24.816 11.340 24.386 1.00 52.97 202 PRO A N 1
ATOM 1584 C CA . PRO A 1 202 ? -25.281 12.551 23.735 1.00 52.97 202 PRO A CA 1
ATOM 1585 C C . PRO A 1 202 ? -24.883 13.769 24.583 1.00 52.97 202 PRO A C 1
ATOM 1587 O O . PRO A 1 202 ? -25.466 14.052 25.624 1.00 52.97 202 PRO A O 1
ATOM 1590 N N . GLY A 1 203 ? -23.853 14.484 24.138 1.00 64.00 203 GLY A N 1
ATOM 1591 C CA . GLY A 1 203 ? -23.399 15.740 24.724 1.00 64.00 203 GLY A CA 1
ATOM 1592 C C . GLY A 1 203 ? -22.731 16.583 23.647 1.00 64.00 203 GLY A C 1
ATOM 1593 O O . GLY A 1 203 ? -21.758 16.140 23.036 1.00 64.00 203 GLY A O 1
ATOM 1594 N N . HIS A 1 204 ? -23.257 17.787 23.399 1.00 65.88 204 HIS A N 1
ATOM 1595 C CA . HIS A 1 204 ? -22.835 18.637 22.277 1.00 65.88 204 HIS A CA 1
ATOM 1596 C C . HIS A 1 204 ? -21.319 18.899 22.280 1.00 65.88 204 HIS A C 1
ATOM 1598 O O . HIS A 1 204 ? -20.668 18.850 21.238 1.00 65.88 204 HIS A O 1
ATOM 1604 N N . GLU A 1 205 ? -20.731 19.120 23.459 1.00 74.00 205 GLU A N 1
ATOM 1605 C CA . GLU A 1 205 ? -19.299 19.384 23.599 1.00 74.00 205 GLU A CA 1
ATOM 1606 C C . GLU A 1 205 ? -18.439 18.152 23.275 1.00 74.00 205 GLU A C 1
ATOM 1608 O O . GLU A 1 205 ? -17.545 18.241 22.434 1.00 74.00 205 GLU A O 1
ATOM 1613 N N . PHE A 1 206 ? -18.747 16.984 23.847 1.00 74.62 206 PHE A N 1
ATOM 1614 C CA . PHE A 1 206 ? -18.016 15.741 23.570 1.00 74.62 206 PHE A CA 1
ATOM 1615 C C . PHE A 1 206 ? -18.126 15.334 22.094 1.00 74.62 206 PHE A C 1
ATOM 1617 O O . PHE A 1 206 ? -17.122 15.000 21.461 1.00 74.62 206 PHE A O 1
ATOM 1624 N N . ALA A 1 207 ? -19.329 15.439 21.522 1.00 79.00 207 ALA A N 1
ATOM 1625 C CA . ALA A 1 207 ? -19.569 15.104 20.125 1.00 79.00 207 ALA A CA 1
ATOM 1626 C C . ALA A 1 207 ? -18.798 16.013 19.159 1.00 79.00 207 ALA A C 1
ATOM 1628 O O . ALA A 1 207 ? -18.212 15.526 18.191 1.00 79.00 207 ALA A O 1
ATOM 1629 N N . SER A 1 208 ? -18.716 17.313 19.467 1.00 82.31 208 SER A N 1
ATOM 1630 C CA . SER A 1 208 ? -17.949 18.284 18.674 1.00 82.31 208 SER A CA 1
ATOM 1631 C C . SER A 1 208 ? -16.438 18.014 18.655 1.00 82.31 208 SER A C 1
ATOM 1633 O O . SER A 1 208 ? -15.744 18.482 17.754 1.00 82.31 208 SER A O 1
ATOM 1635 N N . VAL A 1 209 ? -15.927 17.256 19.631 1.00 85.06 209 VAL A N 1
ATOM 1636 C CA . VAL A 1 209 ? -14.506 16.911 19.757 1.00 85.06 209 VAL A CA 1
ATOM 1637 C C . VAL A 1 209 ? -14.197 15.556 19.129 1.00 85.06 209 VAL A C 1
ATOM 1639 O O . VAL A 1 209 ? -13.256 15.436 18.349 1.00 85.06 209 VAL A O 1
ATOM 1642 N N . VAL A 1 210 ? -14.985 14.533 19.460 1.00 85.06 210 VAL A N 1
ATOM 1643 C CA . VAL A 1 210 ? -14.696 13.144 19.078 1.00 85.06 210 VAL A CA 1
ATOM 1644 C C . VAL A 1 210 ? -15.173 12.819 17.662 1.00 85.06 210 VAL A C 1
ATOM 1646 O O . VAL A 1 210 ? -14.488 12.086 16.952 1.00 85.06 210 VAL A O 1
ATOM 1649 N N . GLY A 1 211 ? -16.288 13.404 17.215 1.00 88.75 211 GLY A N 1
ATOM 1650 C CA . GLY A 1 211 ? -16.843 13.169 15.877 1.00 88.75 211 GLY A CA 1
ATOM 1651 C C . GLY A 1 211 ? -15.862 13.467 14.740 1.00 88.75 211 GLY A C 1
ATOM 1652 O O . GLY A 1 211 ? -15.617 12.587 13.916 1.00 88.75 211 GLY A O 1
ATOM 1653 N N . PRO A 1 212 ? -15.227 14.654 14.709 1.00 91.31 212 PRO A N 1
ATOM 1654 C CA . PRO A 1 212 ? -14.240 14.977 13.680 1.00 91.31 212 PRO A CA 1
ATOM 1655 C C . PRO A 1 212 ? -13.020 14.046 13.668 1.00 91.31 212 PRO A C 1
ATOM 1657 O O . PRO A 1 212 ? -12.472 13.787 12.601 1.00 91.31 212 PRO A O 1
ATOM 1660 N N . VAL A 1 213 ? -12.587 13.545 14.831 1.00 91.62 213 VAL A N 1
ATOM 1661 C CA . VAL A 1 213 ? -11.485 12.572 14.920 1.00 91.62 213 VAL A CA 1
ATOM 1662 C C . VAL A 1 213 ? -11.918 11.229 14.336 1.00 91.62 213 VAL A C 1
ATOM 1664 O O . VAL A 1 213 ? -11.204 10.674 13.505 1.00 91.62 213 VAL A O 1
ATOM 1667 N N . ALA A 1 214 ? -13.093 10.732 14.732 1.00 91.56 214 ALA A N 1
ATOM 1668 C CA . ALA A 1 214 ? -13.636 9.469 14.243 1.00 91.56 214 ALA A CA 1
ATOM 1669 C C . ALA A 1 214 ? -13.758 9.462 12.712 1.00 91.56 214 ALA A C 1
ATOM 1671 O O . ALA A 1 214 ? -13.247 8.547 12.073 1.00 91.56 214 ALA A O 1
ATOM 1672 N N . GLY A 1 215 ? -14.326 10.524 12.127 1.00 93.00 215 GLY A N 1
ATOM 1673 C CA . GLY A 1 215 ? -14.480 10.638 10.674 1.00 93.00 215 GLY A CA 1
ATOM 1674 C C . GLY A 1 215 ? -13.148 10.660 9.914 1.00 93.00 215 GLY A C 1
ATOM 1675 O O . GLY A 1 215 ? -13.030 10.033 8.868 1.00 93.00 215 GLY A O 1
ATOM 1676 N N . ARG A 1 216 ? -12.107 11.316 10.451 1.00 94.25 216 ARG A N 1
ATOM 1677 C CA . ARG A 1 216 ? -10.769 11.314 9.823 1.00 94.25 216 ARG A CA 1
ATOM 1678 C C . ARG A 1 216 ? -10.073 9.959 9.906 1.00 94.25 216 ARG A C 1
ATOM 1680 O O . ARG A 1 216 ? -9.377 9.572 8.975 1.00 94.25 216 ARG A O 1
ATOM 1687 N N . LEU A 1 217 ? -10.255 9.238 11.009 1.00 94.88 217 LEU A N 1
ATOM 1688 C CA . LEU A 1 217 ? -9.735 7.878 11.152 1.00 94.88 217 LEU A CA 1
ATOM 1689 C C . LEU A 1 217 ? -10.468 6.889 10.233 1.00 94.88 217 LEU A C 1
ATOM 1691 O O . LEU A 1 217 ? -9.839 5.978 9.704 1.00 94.88 217 LEU A O 1
ATOM 1695 N N . GLU A 1 218 ? -11.770 7.080 10.020 1.00 94.88 218 GLU A N 1
ATOM 1696 C CA . GLU A 1 218 ? -12.561 6.296 9.066 1.00 94.88 218 GLU A CA 1
ATOM 1697 C C . GLU A 1 218 ? -12.101 6.527 7.618 1.00 94.88 218 GLU A C 1
ATOM 1699 O O . GLU A 1 218 ? -11.885 5.561 6.890 1.00 94.88 218 GLU A O 1
ATOM 1704 N N . GLU A 1 219 ? -11.856 7.784 7.235 1.00 95.12 219 GLU A N 1
ATOM 1705 C CA . GLU A 1 219 ? -11.295 8.166 5.929 1.00 95.12 219 GLU A CA 1
ATOM 1706 C C . GLU A 1 219 ? -9.891 7.579 5.699 1.00 95.12 219 GLU A C 1
ATOM 1708 O O . GLU A 1 219 ? -9.591 7.086 4.614 1.00 95.12 219 GLU A O 1
ATOM 1713 N N . LEU A 1 220 ? -9.033 7.586 6.724 1.00 96.50 220 LEU A N 1
ATOM 1714 C CA . LEU A 1 220 ? -7.653 7.103 6.627 1.00 96.50 220 LEU A CA 1
ATOM 1715 C C . LEU A 1 220 ? -7.556 5.593 6.347 1.00 96.50 220 LEU A C 1
ATOM 1717 O O . LEU A 1 220 ? -6.655 5.160 5.630 1.00 96.50 220 LEU A O 1
ATOM 1721 N N . GLY A 1 221 ? -8.452 4.786 6.921 1.00 95.25 221 GLY A N 1
ATOM 1722 C CA . GLY A 1 221 ? -8.335 3.323 6.908 1.00 95.25 221 GLY A CA 1
ATOM 1723 C C . GLY A 1 221 ? -8.200 2.706 5.510 1.00 95.25 221 GLY A C 1
ATOM 1724 O O . GLY A 1 221 ? -7.208 2.019 5.258 1.00 95.25 221 GLY A O 1
ATOM 1725 N N . PRO A 1 222 ? -9.142 2.961 4.583 1.00 96.44 222 PRO A N 1
ATOM 1726 C CA . PRO A 1 222 ? -9.065 2.451 3.214 1.00 96.44 222 PRO A CA 1
ATOM 1727 C C . PRO A 1 222 ? -7.833 2.936 2.438 1.00 96.44 222 PRO A C 1
ATOM 1729 O O . PRO A 1 222 ? -7.321 2.202 1.595 1.00 96.44 222 PRO A O 1
ATOM 1732 N N . LEU A 1 223 ? -7.339 4.145 2.726 1.00 97.12 223 LEU A N 1
ATOM 1733 C CA . LEU A 1 223 ? -6.186 4.738 2.040 1.00 97.12 223 LEU A CA 1
ATOM 1734 C C . LEU A 1 223 ? -4.877 4.046 2.434 1.00 97.12 223 LEU A C 1
ATOM 1736 O O . LEU A 1 223 ? -4.054 3.753 1.567 1.00 97.12 223 LEU A O 1
ATOM 1740 N N . VAL A 1 224 ? -4.712 3.727 3.725 1.00 96.44 224 VAL A N 1
ATOM 1741 C CA . VAL A 1 224 ? -3.583 2.916 4.211 1.00 96.44 224 VAL A CA 1
ATOM 1742 C C . VAL A 1 224 ? -3.671 1.500 3.650 1.00 96.44 224 VAL A C 1
ATOM 1744 O O . VAL A 1 224 ? -2.690 1.013 3.101 1.00 96.44 224 VAL A O 1
ATOM 1747 N N . ALA A 1 225 ? -4.852 0.874 3.701 1.00 95.00 225 ALA A N 1
ATOM 1748 C CA . ALA A 1 225 ? -5.054 -0.487 3.194 1.00 95.00 225 ALA A CA 1
ATOM 1749 C C . ALA A 1 225 ? -4.839 -0.618 1.673 1.00 95.00 225 ALA A C 1
ATOM 1751 O O . ALA A 1 225 ? -4.587 -1.711 1.176 1.00 95.00 225 ALA A O 1
ATOM 1752 N N . SER A 1 226 ? -4.951 0.492 0.938 1.00 96.25 226 SER A N 1
ATOM 1753 C CA . SER A 1 226 ? -4.708 0.565 -0.508 1.00 96.25 226 SER A CA 1
ATOM 1754 C C . SER A 1 226 ? -3.307 1.081 -0.853 1.00 96.25 226 SER A C 1
ATOM 1756 O O . SER A 1 226 ? -3.014 1.282 -2.030 1.00 96.25 226 SER A O 1
ATOM 1758 N N . ALA A 1 227 ? -2.456 1.319 0.152 1.00 96.88 227 ALA A N 1
ATOM 1759 C CA . ALA A 1 227 ? -1.101 1.840 0.000 1.00 96.88 227 ALA A CA 1
ATOM 1760 C C . ALA A 1 227 ? -1.026 3.131 -0.845 1.00 96.88 227 ALA A C 1
ATOM 1762 O O . ALA A 1 227 ? -0.170 3.258 -1.717 1.00 96.88 227 ALA A O 1
ATOM 1763 N N . LEU A 1 228 ? -1.924 4.095 -0.590 1.00 96.25 228 LEU A N 1
ATOM 1764 C CA . LEU A 1 228 ? -1.993 5.379 -1.304 1.00 96.25 228 LEU A CA 1
ATOM 1765 C C . LEU A 1 228 ? -1.207 6.469 -0.545 1.00 96.25 228 LEU A C 1
ATOM 1767 O O . LEU A 1 228 ? -1.772 7.112 0.341 1.00 96.25 228 LEU A O 1
ATOM 1771 N N . PRO A 1 229 ? 0.086 6.711 -0.842 1.00 94.94 229 PRO A N 1
ATOM 1772 C CA . PRO A 1 229 ? 0.973 7.492 0.027 1.00 94.94 229 PRO A CA 1
ATOM 1773 C C . PRO A 1 229 ? 0.576 8.962 0.186 1.00 94.94 229 PRO A C 1
ATOM 1775 O O . PRO A 1 229 ? 0.754 9.516 1.273 1.00 94.94 229 PRO A O 1
ATOM 1778 N N . ILE A 1 230 ? 0.075 9.602 -0.876 1.00 93.50 230 ILE A N 1
ATOM 1779 C CA . ILE A 1 230 ? -0.320 11.020 -0.862 1.00 93.50 230 ILE A CA 1
ATOM 1780 C C . ILE A 1 230 ? -1.653 11.181 -0.126 1.00 93.50 230 ILE A C 1
ATOM 1782 O O . ILE A 1 230 ? -1.752 11.971 0.814 1.00 93.50 230 ILE A O 1
ATOM 1786 N N . ASP A 1 231 ? -2.660 10.389 -0.497 1.00 94.62 231 ASP A N 1
ATOM 1787 C CA . ASP A 1 231 ? -3.996 10.473 0.096 1.00 94.62 231 ASP A CA 1
ATOM 1788 C C . ASP A 1 231 ? -3.988 10.055 1.571 1.00 94.62 231 ASP A C 1
ATOM 1790 O O . ASP A 1 231 ? -4.524 10.769 2.422 1.00 94.62 231 ASP A O 1
ATOM 1794 N N . ALA A 1 232 ? -3.314 8.947 1.908 1.00 95.88 232 ALA A N 1
ATOM 1795 C CA . ALA A 1 232 ? -3.145 8.520 3.295 1.00 95.88 232 ALA A CA 1
ATOM 1796 C C . ALA A 1 232 ? -2.388 9.577 4.108 1.00 95.88 232 ALA A C 1
ATOM 1798 O O . ALA A 1 232 ? -2.772 9.877 5.239 1.00 95.88 232 ALA A O 1
ATOM 1799 N N . GLY A 1 233 ? -1.357 10.198 3.525 1.00 95.06 233 GLY A N 1
ATOM 1800 C CA . GLY A 1 233 ? -0.615 11.273 4.175 1.00 95.06 233 GLY A CA 1
ATOM 1801 C C . GLY A 1 233 ? -1.466 12.514 4.441 1.00 95.06 233 GLY A C 1
ATOM 1802 O O . GLY A 1 233 ? -1.383 13.102 5.523 1.00 95.06 233 GLY A O 1
ATOM 1803 N N . ARG A 1 234 ? -2.353 12.884 3.515 1.00 93.88 234 ARG A N 1
ATOM 1804 C CA . ARG A 1 234 ? -3.311 13.978 3.711 1.00 93.88 234 ARG A CA 1
ATOM 1805 C C . ARG A 1 234 ? -4.323 13.660 4.810 1.00 93.88 234 ARG A C 1
ATOM 1807 O O . ARG A 1 234 ? -4.546 14.486 5.700 1.00 93.88 234 ARG A O 1
ATOM 1814 N N . ALA A 1 235 ? -4.917 12.469 4.770 1.00 94.25 235 ALA A N 1
ATOM 1815 C CA . ALA A 1 235 ? -5.885 12.030 5.771 1.00 94.25 235 ALA A CA 1
ATOM 1816 C C . ALA A 1 235 ? -5.248 11.949 7.170 1.00 94.25 235 ALA A C 1
ATOM 1818 O O . ALA A 1 235 ? -5.832 12.433 8.143 1.00 94.25 235 ALA A O 1
ATOM 1819 N N . ALA A 1 236 ? -4.019 11.433 7.272 1.00 95.38 236 ALA A N 1
ATOM 1820 C CA . ALA A 1 236 ? -3.272 11.357 8.525 1.00 95.38 236 ALA A CA 1
ATOM 1821 C C . ALA A 1 236 ? -2.916 12.745 9.082 1.00 95.38 236 ALA A C 1
ATOM 1823 O O . ALA A 1 236 ? -3.112 12.984 10.274 1.00 95.38 236 ALA A O 1
ATOM 1824 N N . ALA A 1 237 ? -2.485 13.692 8.239 1.00 93.88 237 ALA A N 1
ATOM 1825 C CA . ALA A 1 237 ? -2.261 15.080 8.654 1.00 93.88 237 ALA A CA 1
ATOM 1826 C C . ALA A 1 237 ? -3.560 15.732 9.170 1.00 93.88 237 ALA A C 1
ATOM 1828 O O . ALA A 1 237 ? -3.584 16.376 10.222 1.00 93.88 237 ALA A O 1
ATOM 1829 N N . GLY A 1 238 ? -4.677 15.498 8.474 1.00 92.38 238 GLY A N 1
ATOM 1830 C CA . GLY A 1 238 ? -6.005 15.916 8.919 1.00 92.38 238 GLY A CA 1
ATOM 1831 C C . GLY A 1 238 ? -6.395 15.319 10.275 1.00 92.38 238 GLY A C 1
ATOM 1832 O O . GLY A 1 238 ? -6.916 16.037 11.131 1.00 92.38 238 GLY A O 1
ATOM 1833 N N . ALA A 1 239 ? -6.117 14.032 10.496 1.00 94.00 239 ALA A N 1
ATOM 1834 C CA . ALA A 1 239 ? -6.366 13.351 11.763 1.00 94.00 239 ALA A CA 1
ATOM 1835 C C . ALA A 1 239 ? -5.513 13.927 12.905 1.00 94.00 239 ALA A C 1
ATOM 1837 O O . ALA A 1 239 ? -6.060 14.223 13.967 1.00 94.00 239 ALA A O 1
ATOM 1838 N N . LEU A 1 240 ? -4.213 14.159 12.683 1.00 94.00 240 LEU A N 1
ATOM 1839 C CA . LEU A 1 240 ? -3.315 14.780 13.668 1.00 94.00 240 LEU A CA 1
ATOM 1840 C C . LEU A 1 240 ? -3.817 16.155 14.108 1.00 94.00 240 LEU A C 1
ATOM 1842 O O . LEU A 1 240 ? -3.925 16.410 15.306 1.00 94.00 240 LEU A O 1
ATOM 1846 N N . ASN A 1 241 ? -4.222 17.001 13.159 1.00 92.12 241 ASN A N 1
ATOM 1847 C CA . ASN A 1 241 ? -4.769 18.323 13.468 1.00 92.12 241 ASN A CA 1
ATOM 1848 C C . ASN A 1 241 ? -6.015 18.233 14.366 1.00 92.12 241 ASN A C 1
ATOM 1850 O O . ASN A 1 241 ? -6.132 18.953 15.358 1.00 92.12 241 ASN A O 1
ATOM 1854 N N . ARG A 1 242 ? -6.937 17.305 14.069 1.00 92.31 242 ARG A N 1
ATOM 1855 C CA . ARG A 1 242 ? -8.134 17.087 14.903 1.00 92.31 242 ARG A CA 1
ATOM 1856 C C . ARG A 1 242 ? -7.791 16.521 16.277 1.00 92.31 242 ARG A C 1
ATOM 1858 O O . ARG A 1 242 ? -8.432 16.891 17.260 1.00 92.31 242 ARG A O 1
ATOM 1865 N N . LEU A 1 243 ? -6.788 15.651 16.359 1.00 91.38 243 LEU A N 1
ATOM 1866 C CA . LEU A 1 243 ? -6.317 15.090 17.620 1.00 91.38 243 LEU A CA 1
ATOM 1867 C C . LEU A 1 243 ? -5.668 16.146 18.515 1.00 91.38 243 LEU A C 1
ATOM 1869 O O . LEU A 1 243 ? -5.922 16.128 19.717 1.00 91.38 243 LEU A O 1
ATOM 1873 N N . GLU A 1 244 ? -4.894 17.084 17.969 1.00 89.81 244 GLU A N 1
ATOM 1874 C CA . GLU A 1 244 ? -4.309 18.187 18.743 1.00 89.81 244 GLU A CA 1
ATOM 1875 C C . GLU A 1 244 ? -5.377 19.095 19.363 1.00 89.81 244 GLU A C 1
ATOM 1877 O O . GLU A 1 244 ? -5.300 19.454 20.543 1.00 89.81 244 GLU A O 1
ATOM 1882 N N . ASP A 1 245 ? -6.435 19.407 18.616 1.00 87.56 245 ASP A N 1
ATOM 1883 C CA . ASP A 1 245 ? -7.569 20.154 19.160 1.00 87.56 245 ASP A CA 1
ATOM 1884 C C . ASP A 1 245 ? -8.352 19.348 20.199 1.00 87.56 245 ASP A C 1
ATOM 1886 O O . ASP A 1 245 ? -8.766 19.890 21.230 1.00 87.56 245 ASP A O 1
ATOM 1890 N N . ALA A 1 246 ? -8.507 18.040 19.977 1.00 87.31 246 ALA A N 1
ATOM 1891 C CA . ALA A 1 246 ? -9.165 17.155 20.924 1.00 87.31 246 ALA A CA 1
ATOM 1892 C C . ALA A 1 246 ? -8.372 16.998 22.229 1.00 87.31 246 ALA A C 1
ATOM 1894 O O . ALA A 1 246 ? -8.961 17.060 23.309 1.00 87.31 246 ALA A O 1
ATOM 1895 N N . LYS A 1 247 ? -7.038 16.878 22.174 1.00 86.31 247 LYS A N 1
ATOM 1896 C CA . LYS A 1 247 ? -6.156 16.743 23.352 1.00 86.31 247 LYS A CA 1
ATOM 1897 C C . LYS A 1 247 ? -6.367 17.856 24.382 1.00 86.31 247 LYS A C 1
ATOM 1899 O O . LYS A 1 247 ? -6.237 17.594 25.577 1.00 86.31 247 LYS A O 1
ATOM 1904 N N . LYS A 1 248 ? -6.708 19.073 23.945 1.00 86.69 248 LYS A N 1
ATOM 1905 C CA . LYS A 1 248 ? -6.958 20.234 24.824 1.00 86.69 248 LYS A CA 1
ATOM 1906 C C . LYS A 1 248 ? -8.237 20.088 25.656 1.00 86.69 248 LYS A C 1
ATOM 1908 O O . LYS A 1 248 ? -8.322 20.660 26.737 1.00 86.69 248 LYS A O 1
ATOM 1913 N N . LYS A 1 249 ? -9.216 19.335 25.150 1.00 86.31 249 LYS A N 1
ATOM 1914 C CA . LY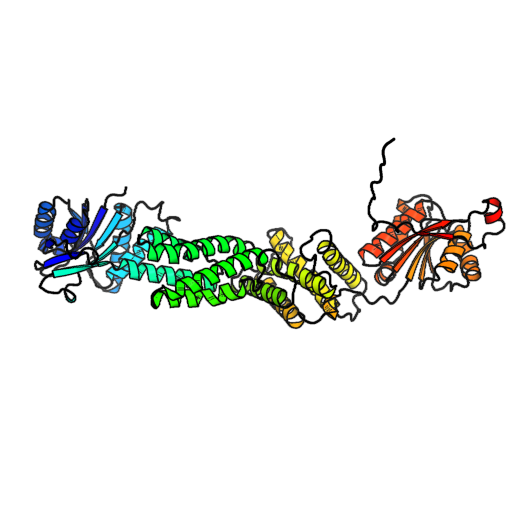S A 1 249 ? -10.560 19.177 25.733 1.00 86.31 249 LYS A CA 1
ATOM 1915 C C . LYS A 1 249 ? -10.789 17.793 26.349 1.00 86.31 249 LYS A C 1
ATOM 1917 O O . LYS A 1 249 ? -11.711 17.610 27.135 1.00 86.31 249 LYS A O 1
ATOM 1922 N N . LEU A 1 250 ? -9.962 16.810 25.993 1.00 82.69 250 LEU A N 1
ATOM 1923 C CA . LEU A 1 250 ? -10.084 15.436 26.468 1.00 82.69 250 LEU A CA 1
ATOM 1924 C C . LEU A 1 250 ? -9.529 15.251 27.895 1.00 82.69 250 LEU A C 1
ATOM 1926 O O . LEU A 1 250 ? -8.491 15.818 28.250 1.00 82.69 250 LEU A O 1
ATOM 1930 N N . PRO A 1 251 ? -10.157 14.382 28.708 1.00 81.06 251 PRO A N 1
ATOM 1931 C CA . PRO A 1 251 ? -9.655 14.035 30.032 1.00 81.06 251 PRO A CA 1
ATOM 1932 C C . PRO A 1 251 ? -8.320 13.278 29.962 1.00 81.06 251 PRO A C 1
ATOM 1934 O O . PRO A 1 251 ? -7.957 12.678 28.948 1.00 81.06 251 PRO A O 1
ATOM 1937 N N . ALA A 1 252 ? -7.583 13.261 31.078 1.00 82.56 252 ALA A N 1
ATOM 1938 C CA . ALA A 1 252 ? -6.220 12.726 31.139 1.00 82.56 252 ALA A CA 1
ATOM 1939 C C . ALA A 1 252 ? -6.083 11.270 30.654 1.00 82.56 252 ALA A C 1
ATOM 1941 O O . ALA A 1 252 ? -5.088 10.944 30.009 1.00 82.56 252 ALA A O 1
ATOM 1942 N N . TYR A 1 253 ? -7.071 10.411 30.925 1.00 77.81 253 TYR A N 1
ATOM 1943 C CA . TYR A 1 253 ? -7.062 9.021 30.463 1.00 77.81 253 TYR A CA 1
ATOM 1944 C C . TYR A 1 253 ? -7.194 8.915 28.935 1.00 77.81 253 TYR A C 1
ATOM 1946 O O . TYR A 1 253 ? -6.483 8.130 28.317 1.00 77.81 253 TYR A O 1
ATOM 1954 N N . ALA A 1 254 ? -8.027 9.750 28.308 1.00 80.94 254 ALA A N 1
ATOM 1955 C CA . ALA A 1 254 ? -8.218 9.758 26.860 1.00 80.94 254 ALA A CA 1
ATOM 1956 C C . ALA A 1 254 ? -6.982 10.310 26.135 1.00 80.94 254 ALA A C 1
ATOM 1958 O O . ALA A 1 254 ? -6.616 9.810 25.075 1.00 80.94 254 ALA A O 1
ATOM 1959 N N . ARG A 1 255 ? -6.259 11.265 26.741 1.00 85.00 255 ARG A N 1
ATOM 1960 C CA . ARG A 1 255 ? -4.980 11.760 26.195 1.00 85.00 255 ARG A CA 1
ATOM 1961 C C . ARG A 1 255 ? -3.928 10.657 26.045 1.00 85.00 255 ARG A C 1
ATOM 1963 O O . ARG A 1 255 ? -3.170 10.692 25.083 1.00 85.00 255 ARG A O 1
ATOM 1970 N N . ARG A 1 256 ? -3.915 9.655 26.937 1.00 84.94 256 ARG A N 1
ATOM 1971 C CA . ARG A 1 256 ? -3.004 8.499 26.822 1.00 84.94 256 ARG A CA 1
ATOM 1972 C C . ARG A 1 256 ? -3.279 7.671 25.568 1.00 84.94 256 ARG A C 1
ATOM 1974 O O . ARG A 1 256 ? -2.331 7.220 24.942 1.00 84.94 256 ARG A O 1
ATOM 1981 N N . LEU A 1 257 ? -4.548 7.518 25.179 1.00 85.81 257 LEU A N 1
ATOM 1982 C CA . LEU A 1 257 ? -4.920 6.831 23.937 1.00 85.81 257 LEU A CA 1
ATOM 1983 C C . LEU A 1 257 ? -4.403 7.578 22.711 1.00 85.81 257 LEU A C 1
ATOM 1985 O O . LEU A 1 257 ? -3.881 6.965 21.786 1.00 85.81 257 LEU A O 1
ATOM 1989 N N . VAL A 1 258 ? -4.491 8.910 22.728 1.00 88.25 258 VAL A N 1
ATOM 1990 C CA . VAL A 1 258 ? -3.977 9.724 21.625 1.00 88.25 258 VAL A CA 1
ATOM 1991 C C . VAL A 1 258 ? -2.462 9.563 21.481 1.00 88.25 258 VAL A C 1
ATOM 1993 O O . VAL A 1 258 ? -1.963 9.423 20.367 1.00 88.25 258 VAL A O 1
ATOM 1996 N N . SER A 1 259 ? -1.723 9.517 22.593 1.00 88.69 259 SER A N 1
ATOM 1997 C CA . SER A 1 259 ? -0.275 9.274 22.574 1.00 88.69 259 SER A CA 1
ATOM 1998 C C . SER A 1 259 ? 0.119 7.917 21.979 1.00 88.69 259 SER A C 1
ATOM 2000 O O . SER A 1 259 ? 1.227 7.810 21.469 1.00 88.69 259 SER A O 1
ATOM 2002 N N . LEU A 1 260 ? -0.757 6.904 22.009 1.00 90.62 260 LEU A N 1
ATOM 2003 C CA . LEU A 1 260 ? -0.480 5.596 21.397 1.00 90.62 260 LEU A CA 1
ATOM 2004 C C . LEU A 1 260 ? -0.537 5.639 19.866 1.00 90.62 260 LEU A C 1
ATOM 2006 O O . LEU A 1 260 ? 0.254 4.971 19.214 1.00 90.62 260 LEU A O 1
ATOM 2010 N N . ILE A 1 261 ? -1.456 6.423 19.298 1.00 92.69 261 ILE A N 1
ATOM 2011 C CA . ILE A 1 261 ? -1.699 6.456 17.844 1.00 92.69 261 ILE A CA 1
ATOM 2012 C C . ILE A 1 261 ? -0.924 7.567 17.125 1.00 92.69 261 ILE A C 1
ATOM 2014 O O . ILE A 1 261 ? -0.740 7.508 15.912 1.00 92.69 261 ILE A O 1
ATOM 2018 N N . THR A 1 262 ? -0.478 8.590 17.866 1.00 94.06 262 THR A N 1
ATOM 2019 C CA . THR A 1 262 ? 0.225 9.758 17.307 1.00 94.06 262 THR A CA 1
ATOM 2020 C C . THR A 1 262 ? 1.487 9.361 16.520 1.00 94.06 262 THR A C 1
ATOM 2022 O O . THR A 1 262 ? 1.593 9.800 15.378 1.00 94.06 262 THR A O 1
ATOM 2025 N N . PRO A 1 263 ? 2.391 8.491 17.026 1.00 94.50 263 PRO A N 1
ATOM 2026 C CA . PRO A 1 263 ? 3.621 8.149 16.303 1.00 94.50 263 PRO A CA 1
ATOM 2027 C C . PRO A 1 263 ? 3.369 7.496 14.938 1.00 94.50 263 PRO A C 1
ATOM 2029 O O . PRO A 1 263 ? 4.058 7.793 13.965 1.00 94.50 263 PRO A O 1
ATOM 2032 N N . THR A 1 264 ? 2.357 6.627 14.843 1.00 94.88 264 THR A N 1
ATOM 2033 C CA . THR A 1 264 ? 1.963 6.005 13.571 1.00 94.88 264 THR A CA 1
ATOM 2034 C C . THR A 1 264 ? 1.442 7.057 12.597 1.00 94.88 264 THR A C 1
ATOM 2036 O O . THR A 1 264 ? 1.868 7.092 11.448 1.00 94.88 264 THR A O 1
ATOM 2039 N N . LEU A 1 265 ? 0.569 7.958 13.057 1.00 95.81 265 LEU A N 1
ATOM 2040 C CA . LEU A 1 265 ? 0.036 9.033 12.219 1.00 95.81 265 LEU A CA 1
ATOM 2041 C C . LEU A 1 265 ? 1.130 9.986 11.721 1.00 95.81 265 LEU A C 1
ATOM 2043 O O . LEU A 1 265 ? 1.110 10.352 10.553 1.00 95.81 265 LEU A O 1
ATOM 2047 N N . GLU A 1 266 ? 2.098 10.354 12.563 1.00 95.38 266 GLU A N 1
ATOM 2048 C CA . GLU A 1 266 ? 3.221 11.233 12.194 1.00 95.38 266 GLU A CA 1
ATOM 2049 C C . GLU A 1 266 ? 4.118 10.635 11.104 1.00 95.38 266 GLU A C 1
ATOM 2051 O O . GLU A 1 266 ? 4.651 11.367 10.274 1.00 95.38 266 GLU A O 1
ATOM 2056 N N . ARG A 1 267 ? 4.278 9.306 11.076 1.00 95.25 267 ARG A N 1
ATOM 2057 C CA . ARG A 1 267 ? 5.044 8.615 10.025 1.00 95.25 267 ARG A CA 1
ATOM 2058 C C . ARG A 1 267 ? 4.323 8.583 8.679 1.00 95.25 267 ARG A C 1
ATOM 2060 O O . ARG A 1 267 ? 4.986 8.460 7.655 1.00 95.25 267 ARG A O 1
ATOM 2067 N N . ILE A 1 268 ? 2.994 8.687 8.684 1.00 95.94 268 ILE A N 1
ATOM 2068 C CA . ILE A 1 268 ? 2.156 8.670 7.478 1.00 95.94 268 ILE A CA 1
ATOM 2069 C C . ILE A 1 268 ? 1.932 10.100 6.961 1.00 95.94 268 ILE A C 1
ATOM 2071 O O . ILE A 1 268 ? 1.977 10.339 5.754 1.00 95.94 268 ILE A O 1
ATOM 2075 N N . ALA A 1 269 ? 1.685 11.045 7.871 1.00 95.44 269 ALA A N 1
ATOM 2076 C CA . ALA A 1 269 ? 1.189 12.385 7.583 1.00 95.44 269 ALA A CA 1
ATOM 2077 C C . ALA A 1 269 ? 2.086 13.204 6.648 1.00 95.44 269 ALA A C 1
ATOM 2079 O O . ALA A 1 269 ? 3.306 13.241 6.800 1.00 95.44 269 ALA A O 1
ATOM 2080 N N . LEU A 1 270 ? 1.454 13.915 5.709 1.00 93.56 270 LEU A N 1
ATOM 2081 C CA . LEU A 1 270 ? 2.125 14.921 4.888 1.00 93.56 270 LEU A CA 1
ATOM 2082 C C . LEU A 1 270 ? 2.608 16.085 5.758 1.00 93.56 270 LEU A C 1
ATOM 2084 O O . LEU A 1 270 ? 1.855 16.625 6.568 1.00 93.56 270 LEU A O 1
ATOM 2088 N N . SER A 1 271 ? 3.849 16.506 5.521 1.00 82.25 271 SER A N 1
ATOM 2089 C CA . SER A 1 271 ? 4.460 17.680 6.160 1.00 82.25 271 SER A CA 1
ATOM 2090 C C . SER A 1 271 ? 4.187 18.988 5.401 1.00 82.25 271 SER A C 1
ATOM 2092 O O . SER A 1 271 ? 4.479 20.066 5.914 1.00 82.25 271 SER A O 1
ATOM 2094 N N . SER A 1 272 ? 3.689 18.901 4.160 1.00 71.94 272 SER A N 1
ATOM 2095 C CA . SER A 1 272 ? 3.505 20.041 3.251 1.00 71.94 272 SER A CA 1
ATOM 2096 C C . SER A 1 272 ? 2.395 20.990 3.713 1.00 71.94 272 SER A C 1
ATOM 2098 O O . SER A 1 272 ? 1.333 20.556 4.161 1.00 71.94 272 SER A O 1
ATOM 2100 N N . HIS A 1 273 ? 2.620 22.295 3.535 1.00 61.34 273 HIS A N 1
ATOM 2101 C CA . HIS A 1 273 ? 1.594 23.330 3.701 1.00 61.34 273 HIS A CA 1
ATOM 2102 C C . HIS A 1 273 ? 0.571 23.354 2.558 1.00 61.34 273 HIS A C 1
ATOM 2104 O O . HIS A 1 273 ? -0.534 23.852 2.762 1.00 61.34 273 HIS A O 1
ATOM 2110 N N . ASP A 1 274 ? 0.930 22.806 1.393 1.00 65.06 274 ASP A N 1
ATOM 2111 C CA . ASP A 1 274 ? 0.014 22.536 0.288 1.00 65.06 274 ASP A CA 1
ATOM 2112 C C . ASP A 1 274 ? -0.259 21.020 0.237 1.00 65.06 274 ASP A C 1
ATOM 2114 O O . ASP A 1 274 ? 0.558 20.258 -0.296 1.00 65.06 274 ASP A O 1
ATOM 2118 N N . PRO A 1 275 ? -1.341 20.548 0.879 1.00 65.12 275 PRO A N 1
ATOM 2119 C CA . PRO A 1 275 ? -1.705 19.139 0.873 1.00 65.12 275 PRO A CA 1
ATOM 2120 C C . PRO A 1 275 ? -2.274 18.686 -0.475 1.00 65.12 275 PRO A C 1
ATOM 2122 O O . PRO A 1 275 ? -2.362 17.477 -0.693 1.00 65.12 275 PRO A O 1
ATOM 2125 N N . ASP A 1 276 ? -2.677 19.619 -1.349 1.00 69.31 276 ASP A N 1
ATOM 2126 C CA . ASP A 1 276 ? -3.266 19.317 -2.650 1.00 69.31 276 ASP A CA 1
ATOM 2127 C C . ASP A 1 276 ? -2.224 18.826 -3.649 1.00 69.31 276 ASP A C 1
ATOM 2129 O O . ASP A 1 276 ? -2.459 17.838 -4.349 1.00 69.31 276 ASP A O 1
ATOM 2133 N N . GLN A 1 277 ? -1.058 19.469 -3.658 1.00 72.50 277 GLN A N 1
ATOM 2134 C CA . GLN A 1 277 ? 0.068 19.105 -4.510 1.00 72.50 277 GLN A CA 1
ATOM 2135 C C . GLN A 1 277 ? 1.368 19.166 -3.704 1.00 72.50 277 GLN A C 1
ATOM 2137 O O . GLN A 1 277 ? 2.084 20.170 -3.761 1.00 72.50 277 GLN A O 1
ATOM 2142 N N . PRO A 1 278 ? 1.700 18.113 -2.931 1.00 84.50 278 PRO A N 1
ATOM 2143 C CA . PRO A 1 278 ? 2.947 18.114 -2.188 1.00 84.50 278 PRO A CA 1
ATOM 2144 C C . PRO A 1 278 ? 4.129 18.218 -3.169 1.00 84.50 278 PRO A C 1
ATOM 2146 O O . PRO A 1 278 ? 4.178 17.482 -4.161 1.00 84.50 278 PRO A O 1
ATOM 2149 N N . PRO A 1 279 ? 5.083 19.135 -2.932 1.00 91.06 279 PRO A N 1
ATOM 2150 C CA . PRO A 1 279 ? 6.249 19.248 -3.788 1.00 91.06 279 PRO A CA 1
ATOM 2151 C C . PRO A 1 279 ? 7.132 18.013 -3.615 1.00 91.06 279 PRO A C 1
ATOM 2153 O O . PRO A 1 279 ? 7.416 17.587 -2.489 1.00 91.06 279 PRO A O 1
ATOM 2156 N N . LEU A 1 280 ? 7.635 17.479 -4.728 1.00 93.44 280 LEU A N 1
ATOM 2157 C CA . LEU A 1 280 ? 8.650 16.439 -4.673 1.00 93.44 280 LEU A CA 1
ATOM 2158 C C . LEU A 1 280 ? 9.933 17.020 -4.073 1.00 93.44 280 LEU A C 1
ATOM 2160 O O . LEU A 1 280 ? 10.559 17.920 -4.632 1.00 93.44 280 LEU A O 1
ATOM 2164 N N . SER A 1 281 ? 10.313 16.503 -2.913 1.00 92.88 281 SER A N 1
ATOM 2165 C CA . SER A 1 281 ? 11.463 16.960 -2.138 1.00 92.88 281 SER A CA 1
ATOM 2166 C C . SER A 1 281 ? 12.076 15.791 -1.378 1.00 92.88 281 SER A C 1
ATOM 2168 O O . SER A 1 281 ? 11.435 14.758 -1.193 1.00 92.88 281 SER A O 1
ATOM 2170 N N . GLU A 1 282 ? 13.295 15.957 -0.868 1.00 93.00 282 GLU A N 1
ATOM 2171 C CA . GLU A 1 282 ? 13.909 14.951 0.008 1.00 93.00 282 GLU A CA 1
ATOM 2172 C C . GLU A 1 282 ? 13.068 14.681 1.262 1.00 93.00 282 GLU A C 1
ATOM 2174 O O . GLU A 1 282 ? 12.965 13.542 1.707 1.00 93.00 282 GLU A O 1
ATOM 2179 N N . THR A 1 283 ? 12.408 15.709 1.809 1.00 92.56 283 THR A N 1
ATOM 2180 C CA . THR A 1 283 ? 11.505 15.539 2.959 1.00 92.56 283 THR A CA 1
ATOM 2181 C C . THR A 1 283 ? 10.314 14.652 2.607 1.00 92.56 283 THR A C 1
ATOM 2183 O O . THR A 1 283 ? 9.951 13.783 3.402 1.00 92.56 283 THR A O 1
ATOM 2186 N N . GLU A 1 284 ? 9.739 14.831 1.417 1.00 94.12 284 GLU A N 1
ATOM 2187 C CA . GLU A 1 284 ? 8.640 13.991 0.940 1.00 94.12 284 GLU A CA 1
ATOM 2188 C C . GLU A 1 284 ? 9.104 12.554 0.674 1.00 94.12 284 GLU A C 1
ATOM 2190 O O . GLU A 1 284 ? 8.462 11.610 1.126 1.00 94.12 284 GLU A O 1
ATOM 2195 N N . LEU A 1 285 ? 10.279 12.372 0.066 1.00 96.38 285 LEU A N 1
ATOM 2196 C CA . LEU A 1 285 ? 10.874 11.049 -0.138 1.00 96.38 285 LEU A CA 1
ATOM 2197 C C . LEU A 1 285 ? 11.135 10.319 1.188 1.00 96.38 285 LEU A C 1
ATOM 2199 O O . LEU A 1 285 ? 10.880 9.122 1.294 1.00 96.38 285 LEU A O 1
ATOM 2203 N N . ILE A 1 286 ? 11.620 11.016 2.218 1.00 96.19 286 ILE A N 1
ATOM 2204 C CA . ILE A 1 286 ? 11.818 10.425 3.551 1.00 96.19 286 ILE A CA 1
ATOM 2205 C C . ILE A 1 286 ? 10.475 10.020 4.172 1.00 96.19 286 ILE A C 1
ATOM 2207 O O . ILE A 1 286 ? 10.387 8.976 4.821 1.00 96.19 286 ILE A O 1
ATOM 2211 N N . ARG A 1 287 ? 9.421 10.823 3.992 1.00 95.94 287 ARG A N 1
ATOM 2212 C CA . ARG A 1 287 ? 8.072 10.489 4.469 1.00 95.94 287 ARG A CA 1
ATOM 2213 C C . ARG A 1 287 ? 7.512 9.261 3.748 1.00 95.94 287 ARG A C 1
ATOM 2215 O O . ARG A 1 287 ? 6.996 8.365 4.408 1.00 95.94 287 ARG A O 1
ATOM 2222 N N . GLU A 1 288 ? 7.650 9.180 2.429 1.00 96.81 288 GLU A N 1
ATOM 2223 C CA . GLU A 1 288 ? 7.237 8.011 1.644 1.00 96.81 288 GLU A CA 1
ATOM 2224 C C . GLU A 1 288 ? 7.943 6.724 2.110 1.00 96.81 288 GLU A C 1
ATOM 2226 O O . GLU A 1 288 ? 7.287 5.691 2.256 1.00 96.81 288 GLU A O 1
ATOM 2231 N N . LEU A 1 289 ? 9.242 6.784 2.445 1.00 97.50 289 LEU A N 1
ATOM 2232 C CA . LEU A 1 289 ? 9.948 5.643 3.049 1.00 97.50 289 LEU A CA 1
ATOM 2233 C C . LEU A 1 289 ? 9.371 5.259 4.409 1.00 97.50 289 LEU A C 1
ATOM 2235 O O . LEU A 1 289 ? 9.128 4.079 4.649 1.00 97.50 289 LEU A O 1
ATOM 2239 N N . LYS A 1 290 ? 9.094 6.235 5.282 1.00 97.19 290 LYS A N 1
ATOM 2240 C CA . LYS A 1 290 ? 8.438 5.968 6.572 1.00 97.19 290 LYS A CA 1
ATOM 2241 C C . LYS A 1 290 ? 7.073 5.314 6.383 1.00 97.19 290 LYS A C 1
ATOM 2243 O O . LYS A 1 290 ? 6.713 4.445 7.169 1.00 97.19 290 LYS A O 1
ATOM 2248 N N . PHE A 1 291 ? 6.324 5.699 5.351 1.00 97.75 291 PHE A N 1
ATOM 2249 C CA . PHE A 1 291 ? 5.051 5.063 5.031 1.00 97.75 291 PHE A CA 1
ATOM 2250 C C . PHE A 1 291 ? 5.234 3.608 4.574 1.00 97.75 291 PHE A C 1
ATOM 2252 O O . PHE A 1 291 ? 4.540 2.725 5.074 1.00 97.75 291 PHE A O 1
ATOM 2259 N N . ALA A 1 292 ? 6.206 3.330 3.700 1.00 98.06 292 ALA A N 1
ATOM 2260 C CA . ALA A 1 292 ? 6.536 1.961 3.295 1.00 98.06 292 ALA A CA 1
ATOM 2261 C C . ALA A 1 292 ? 7.000 1.089 4.479 1.00 98.06 292 ALA A C 1
ATOM 2263 O O . ALA A 1 292 ? 6.621 -0.078 4.575 1.00 98.06 292 ALA A O 1
ATOM 2264 N N . GLU A 1 293 ? 7.777 1.652 5.409 1.00 96.94 293 GLU A N 1
ATOM 2265 C CA . GLU A 1 293 ? 8.175 0.978 6.650 1.00 96.94 293 GLU A CA 1
ATOM 2266 C C . GLU A 1 293 ? 6.972 0.657 7.540 1.00 96.94 293 GLU A C 1
ATOM 2268 O O . GLU A 1 293 ? 6.877 -0.458 8.041 1.00 96.94 293 GLU A O 1
ATOM 2273 N N . VAL A 1 294 ? 6.043 1.605 7.709 1.00 96.44 294 VAL A N 1
ATOM 2274 C CA . VAL A 1 294 ? 4.800 1.390 8.465 1.00 96.44 294 VAL A CA 1
ATOM 2275 C C . VAL A 1 294 ? 4.024 0.207 7.884 1.00 96.44 294 VAL A C 1
ATOM 2277 O O . VAL A 1 294 ? 3.676 -0.710 8.622 1.00 96.44 294 VAL A O 1
ATOM 2280 N N . LEU A 1 295 ? 3.829 0.167 6.561 1.00 97.44 295 LEU A N 1
ATOM 2281 C CA . LEU A 1 295 ? 3.158 -0.954 5.892 1.00 97.44 295 LEU A CA 1
ATOM 2282 C C . LEU A 1 295 ? 3.878 -2.286 6.159 1.00 97.44 295 LEU A C 1
ATOM 2284 O O . LEU A 1 295 ? 3.241 -3.280 6.512 1.00 97.44 295 LEU A O 1
ATOM 2288 N N . LEU A 1 296 ? 5.210 -2.305 6.063 1.00 96.62 296 LEU A N 1
ATOM 2289 C CA . LEU A 1 296 ? 6.010 -3.504 6.309 1.00 96.62 296 LEU A CA 1
ATOM 2290 C C . LEU A 1 296 ? 5.920 -3.998 7.761 1.00 96.62 296 LEU A C 1
ATOM 2292 O O . LEU A 1 296 ? 5.736 -5.201 7.993 1.00 96.62 296 LEU A O 1
ATOM 2296 N N . GLU A 1 297 ? 6.048 -3.087 8.727 1.00 95.25 297 GLU A N 1
ATOM 2297 C CA . GLU A 1 297 ? 5.924 -3.356 10.166 1.00 95.25 297 GLU A CA 1
ATOM 2298 C C . GLU A 1 297 ? 4.549 -3.937 10.507 1.00 95.25 297 GLU A C 1
ATOM 2300 O O . GLU A 1 297 ? 4.443 -4.849 11.324 1.00 95.25 297 GLU A O 1
ATOM 2305 N N . HIS A 1 298 ? 3.509 -3.465 9.820 1.00 94.94 298 HIS A N 1
ATOM 2306 C CA . HIS A 1 298 ? 2.128 -3.926 9.969 1.00 94.94 298 HIS A CA 1
ATOM 2307 C C . HIS A 1 298 ? 1.800 -5.191 9.171 1.00 94.94 298 HIS A C 1
ATOM 2309 O O . HIS A 1 298 ? 0.687 -5.708 9.243 1.00 94.94 298 HIS A O 1
ATOM 2315 N N . GLY A 1 299 ? 2.779 -5.733 8.448 1.00 94.44 299 GLY A N 1
ATOM 2316 C CA . GLY A 1 299 ? 2.656 -6.985 7.711 1.00 94.44 299 GLY A CA 1
ATOM 2317 C C . GLY A 1 299 ? 2.144 -6.855 6.278 1.00 94.44 299 GLY A C 1
ATOM 2318 O O . GLY A 1 299 ? 2.061 -7.874 5.590 1.00 94.44 299 GLY A O 1
ATOM 2319 N N . ASP A 1 300 ? 1.880 -5.642 5.794 1.00 95.62 300 ASP A N 1
ATOM 2320 C CA . ASP A 1 300 ? 1.515 -5.381 4.403 1.00 95.62 300 ASP A CA 1
ATOM 2321 C C . ASP A 1 300 ? 2.756 -5.293 3.500 1.00 95.62 300 ASP A C 1
ATOM 2323 O O . ASP A 1 300 ? 3.209 -4.233 3.061 1.00 95.62 300 ASP A O 1
ATOM 2327 N N . VAL A 1 301 ? 3.318 -6.468 3.209 1.00 96.56 301 VAL A N 1
ATOM 2328 C CA . VAL A 1 301 ? 4.476 -6.615 2.314 1.00 96.56 301 VAL A CA 1
ATOM 2329 C C . VAL A 1 301 ? 4.144 -6.140 0.892 1.00 96.56 301 VAL A C 1
ATOM 2331 O O . VAL A 1 301 ? 4.997 -5.563 0.221 1.00 96.56 301 VAL A O 1
ATOM 2334 N N . SER A 1 302 ? 2.910 -6.359 0.423 1.00 96.31 302 SER A N 1
ATOM 2335 C CA . SER A 1 302 ? 2.491 -5.977 -0.930 1.00 96.31 302 SER A CA 1
ATOM 2336 C C . SER A 1 302 ? 2.400 -4.459 -1.078 1.00 96.31 302 SER A C 1
ATOM 2338 O O . SER A 1 302 ? 2.961 -3.904 -2.024 1.00 96.31 302 SER A O 1
ATOM 2340 N N . GLY A 1 303 ? 1.728 -3.786 -0.141 1.00 97.06 303 GLY A N 1
ATOM 2341 C CA . GLY A 1 303 ? 1.611 -2.332 -0.113 1.00 97.06 303 GLY A CA 1
ATOM 2342 C C . GLY A 1 303 ? 2.969 -1.647 -0.016 1.00 97.06 303 GLY A C 1
ATOM 2343 O O . GLY A 1 303 ? 3.243 -0.708 -0.761 1.00 97.06 303 GLY A O 1
ATOM 2344 N N . ALA A 1 304 ? 3.871 -2.169 0.816 1.00 97.94 304 ALA A N 1
ATOM 2345 C CA . ALA A 1 304 ? 5.221 -1.628 0.930 1.00 97.94 304 ALA A CA 1
ATOM 2346 C C . ALA A 1 304 ? 6.021 -1.731 -0.387 1.00 97.94 304 ALA A C 1
ATOM 2348 O O . ALA A 1 304 ? 6.711 -0.780 -0.754 1.00 97.94 304 ALA A O 1
ATOM 2349 N N . TYR A 1 305 ? 5.884 -2.826 -1.149 1.00 98.06 305 TYR A N 1
ATOM 2350 C CA . TYR A 1 305 ? 6.465 -2.925 -2.495 1.00 98.06 305 TYR A CA 1
ATOM 2351 C C . TYR A 1 305 ? 5.873 -1.915 -3.484 1.00 98.06 305 TYR A C 1
ATOM 2353 O O . TYR A 1 305 ? 6.615 -1.364 -4.296 1.00 98.06 305 TYR A O 1
ATOM 2361 N N . LEU A 1 306 ? 4.556 -1.683 -3.432 1.00 97.12 306 LEU A N 1
ATOM 2362 C CA . LEU A 1 306 ? 3.886 -0.702 -4.292 1.00 97.12 306 LEU A CA 1
ATOM 2363 C C . LEU A 1 306 ? 4.410 0.713 -4.031 1.00 97.12 306 LEU A C 1
ATOM 2365 O O . LEU A 1 306 ? 4.778 1.411 -4.973 1.00 97.12 306 LEU A O 1
ATOM 2369 N N . VAL A 1 307 ? 4.503 1.109 -2.758 1.00 98.00 307 VAL A N 1
ATOM 2370 C CA . VAL A 1 307 ? 5.031 2.426 -2.372 1.00 98.00 307 VAL A CA 1
ATOM 2371 C C . VAL A 1 307 ? 6.495 2.559 -2.775 1.00 98.00 307 VAL A C 1
ATOM 2373 O O . VAL A 1 307 ? 6.879 3.578 -3.343 1.00 98.00 307 VAL A O 1
ATOM 2376 N N . LEU A 1 308 ? 7.316 1.535 -2.525 1.00 97.81 308 LEU A N 1
ATOM 2377 C CA . LEU A 1 308 ? 8.746 1.609 -2.813 1.00 97.81 308 LEU A CA 1
ATOM 2378 C C . LEU A 1 308 ? 9.042 1.676 -4.319 1.00 97.81 308 LEU A C 1
ATOM 2380 O O . LEU A 1 308 ? 10.000 2.331 -4.723 1.00 97.81 308 LEU A O 1
ATOM 2384 N N . GLU A 1 309 ? 8.207 1.071 -5.166 1.00 96.31 309 GLU A N 1
ATOM 2385 C CA . GLU A 1 309 ? 8.333 1.227 -6.616 1.00 96.31 309 GLU A CA 1
ATOM 2386 C C . GLU A 1 309 ? 8.132 2.674 -7.054 1.00 96.31 309 GLU A C 1
ATOM 2388 O O . GLU A 1 309 ? 8.962 3.232 -7.774 1.00 96.31 309 GLU A O 1
ATOM 2393 N N . GLU A 1 310 ? 7.062 3.306 -6.587 1.00 96.19 310 GLU A N 1
ATOM 2394 C CA . GLU A 1 310 ? 6.813 4.705 -6.913 1.00 96.19 310 GLU A CA 1
ATOM 2395 C C . GLU A 1 310 ? 7.870 5.619 -6.272 1.00 96.19 310 GLU A C 1
ATOM 2397 O O . GLU A 1 310 ? 8.285 6.586 -6.908 1.00 96.19 310 GLU A O 1
ATOM 2402 N N . TRP A 1 311 ? 8.409 5.263 -5.100 1.00 97.81 311 TRP A N 1
ATOM 2403 C CA . TRP A 1 311 ? 9.526 5.973 -4.474 1.00 97.81 311 TRP A CA 1
ATOM 2404 C C . TRP A 1 311 ? 10.797 5.966 -5.335 1.00 97.81 311 TRP A C 1
ATOM 2406 O O . TRP A 1 311 ? 11.423 7.010 -5.506 1.00 97.81 311 TRP A O 1
ATOM 2416 N N . PHE A 1 312 ? 11.180 4.825 -5.928 1.00 98.06 312 PHE A N 1
ATOM 2417 C CA . PHE A 1 312 ? 12.343 4.746 -6.831 1.00 98.06 312 PHE A CA 1
ATOM 2418 C C . PHE A 1 312 ? 12.183 5.694 -8.028 1.00 98.06 312 PHE A C 1
ATOM 2420 O O . PHE A 1 312 ? 13.140 6.362 -8.431 1.00 98.06 312 PHE A O 1
ATOM 2427 N N . LEU A 1 313 ? 10.968 5.781 -8.581 1.00 97.25 313 LEU A N 1
ATOM 2428 C CA . LEU A 1 313 ? 10.651 6.723 -9.654 1.00 97.25 313 LEU A CA 1
ATOM 2429 C C . LEU A 1 313 ? 10.730 8.166 -9.166 1.00 97.25 313 LEU A C 1
ATOM 2431 O O . LEU A 1 313 ? 11.422 8.969 -9.784 1.00 97.25 313 LEU A O 1
ATOM 2435 N N . ASN A 1 314 ? 10.078 8.485 -8.047 1.00 97.31 314 ASN A N 1
ATOM 2436 C CA . ASN A 1 314 ? 10.078 9.819 -7.448 1.00 97.31 314 ASN A CA 1
ATOM 2437 C C . ASN A 1 314 ? 11.511 10.288 -7.174 1.00 97.31 314 ASN A C 1
ATOM 2439 O O . ASN A 1 314 ? 11.897 11.402 -7.526 1.00 97.31 314 ASN A O 1
ATOM 2443 N N . ARG A 1 315 ? 12.350 9.412 -6.623 1.00 97.94 315 ARG A N 1
ATOM 2444 C CA . ARG A 1 315 ? 13.745 9.729 -6.343 1.00 97.94 315 ARG A CA 1
ATOM 2445 C C . ARG A 1 315 ? 14.547 10.017 -7.616 1.00 97.94 315 ARG A C 1
ATOM 2447 O O . ARG A 1 315 ? 15.346 10.958 -7.615 1.00 97.94 315 ARG A O 1
ATOM 2454 N N . ALA A 1 316 ? 14.334 9.256 -8.688 1.00 97.44 316 ALA A N 1
ATOM 2455 C CA . ALA A 1 316 ? 14.971 9.498 -9.983 1.00 97.44 316 ALA A CA 1
ATOM 2456 C C . ALA A 1 316 ? 14.463 10.784 -10.660 1.00 97.44 316 ALA A C 1
ATOM 2458 O O . ALA A 1 316 ? 15.271 11.581 -11.131 1.00 97.44 316 ALA A O 1
ATOM 2459 N N . ILE A 1 317 ? 13.154 11.052 -10.624 1.00 97.06 317 ILE A N 1
ATOM 2460 C CA . ILE A 1 317 ? 12.554 12.307 -11.114 1.00 97.06 317 ILE A CA 1
ATOM 2461 C C . ILE A 1 317 ? 13.203 13.516 -10.426 1.00 97.06 317 ILE A C 1
ATOM 2463 O O . ILE A 1 317 ? 13.595 14.477 -11.092 1.00 97.06 317 ILE A O 1
ATOM 2467 N N . LEU A 1 318 ? 13.386 13.452 -9.100 1.00 96.44 318 LEU A N 1
ATOM 2468 C CA . LEU A 1 318 ? 14.059 14.512 -8.349 1.00 96.44 318 LEU A CA 1
ATOM 2469 C C . LEU A 1 318 ? 15.522 14.684 -8.789 1.00 96.44 318 LEU A C 1
ATOM 2471 O O . LEU A 1 318 ? 15.989 15.811 -8.938 1.00 96.44 318 LEU A O 1
ATOM 2475 N N . ALA A 1 319 ? 16.252 13.587 -9.026 1.00 96.00 319 ALA A N 1
ATOM 2476 C CA . ALA A 1 319 ? 17.645 13.643 -9.482 1.00 96.00 319 ALA A CA 1
ATOM 2477 C C . ALA A 1 319 ? 17.808 14.262 -10.877 1.00 96.00 319 ALA A C 1
ATOM 2479 O O . ALA A 1 319 ? 18.842 14.876 -11.142 1.00 96.00 319 ALA A O 1
ATOM 2480 N N . LEU A 1 320 ? 16.802 14.088 -11.736 1.00 93.00 320 LEU A N 1
ATOM 2481 C CA . LEU A 1 320 ? 16.746 14.615 -13.099 1.00 93.00 320 LEU A CA 1
ATOM 2482 C C . LEU A 1 320 ? 16.279 16.078 -13.164 1.00 93.00 320 LEU A C 1
ATOM 2484 O O . LEU A 1 320 ? 16.333 16.686 -14.227 1.00 93.00 320 LEU A O 1
ATOM 2488 N N . GLY A 1 321 ? 15.839 16.659 -12.043 1.00 93.31 321 GLY A N 1
ATOM 2489 C CA . GLY A 1 321 ? 15.327 18.032 -12.004 1.00 93.31 321 GLY A CA 1
ATOM 2490 C C . GLY A 1 321 ? 13.910 18.186 -12.567 1.00 93.31 321 GLY A C 1
ATOM 2491 O O . GLY A 1 321 ? 13.465 19.307 -12.794 1.00 93.31 321 GLY A O 1
ATOM 2492 N N . GLU A 1 322 ? 13.172 17.088 -12.747 1.00 91.94 322 GLU A N 1
ATOM 2493 C CA . GLU A 1 322 ? 11.808 17.074 -13.303 1.00 91.94 322 GLU A CA 1
ATOM 2494 C C . GLU A 1 322 ? 10.713 17.150 -12.215 1.00 91.94 322 GLU A C 1
ATOM 2496 O O . GLU A 1 322 ? 9.543 16.843 -12.442 1.00 91.94 322 GLU A O 1
ATOM 2501 N N . GLY A 1 323 ? 11.075 17.580 -11.001 1.00 90.88 323 GLY A N 1
ATOM 2502 C CA . GLY A 1 323 ? 10.183 17.573 -9.838 1.00 90.88 323 GLY A CA 1
ATOM 2503 C C . GLY A 1 323 ? 8.934 18.455 -9.951 1.00 90.88 323 GLY A C 1
ATOM 2504 O O . GLY A 1 323 ? 7.973 18.219 -9.228 1.00 90.88 323 GLY A O 1
ATOM 2505 N N . ALA A 1 324 ? 8.895 19.430 -10.864 1.00 89.56 324 ALA A N 1
ATOM 2506 C CA . ALA A 1 324 ? 7.718 20.280 -11.073 1.00 89.56 324 ALA A CA 1
ATOM 2507 C C . ALA A 1 324 ? 6.518 19.518 -11.673 1.00 89.56 324 ALA A C 1
ATOM 2509 O O . ALA A 1 324 ? 5.371 19.891 -11.446 1.00 89.56 324 ALA A O 1
ATOM 2510 N N . THR A 1 325 ? 6.778 18.442 -12.418 1.00 90.38 325 THR A N 1
ATOM 2511 C CA . THR A 1 325 ? 5.780 17.656 -13.163 1.00 90.38 325 THR A CA 1
ATOM 2512 C C . THR A 1 325 ? 5.736 16.200 -12.706 1.00 90.38 325 THR A C 1
ATOM 2514 O O . THR A 1 325 ? 5.270 15.331 -13.431 1.00 90.38 325 THR A O 1
ATOM 2517 N N . TRP A 1 326 ? 6.226 15.901 -11.502 1.00 92.88 326 TRP A N 1
ATOM 2518 C CA . TRP A 1 326 ? 6.447 14.526 -11.038 1.00 92.88 326 TRP A CA 1
ATOM 2519 C C . TRP A 1 326 ? 5.184 13.656 -10.938 1.00 92.88 326 TRP A C 1
ATOM 2521 O O . TRP A 1 326 ? 5.279 12.427 -10.948 1.00 92.88 326 TRP A O 1
ATOM 2531 N N . LEU A 1 327 ? 4.004 14.277 -10.854 1.00 91.38 327 LEU A N 1
ATOM 2532 C CA . LEU A 1 327 ? 2.706 13.597 -10.862 1.00 91.38 327 LEU A CA 1
ATOM 2533 C C . LEU A 1 327 ? 2.171 13.327 -12.280 1.00 91.38 327 LEU A C 1
ATOM 2535 O O . LEU A 1 327 ? 1.227 12.554 -12.425 1.00 91.38 327 LEU A O 1
ATOM 2539 N N . ASP A 1 328 ? 2.764 13.914 -13.326 1.00 92.38 328 ASP A N 1
ATOM 2540 C CA . ASP A 1 328 ? 2.385 13.660 -14.718 1.00 92.38 328 ASP A CA 1
ATOM 2541 C C . ASP A 1 328 ? 2.842 12.263 -15.152 1.00 92.38 328 ASP A C 1
ATOM 2543 O O . ASP A 1 328 ? 4.036 11.983 -15.326 1.00 92.38 328 ASP A O 1
ATOM 2547 N N . TYR A 1 329 ? 1.861 11.382 -15.340 1.00 91.00 329 TYR A N 1
ATOM 2548 C CA . TYR A 1 329 ? 2.092 9.997 -15.711 1.00 91.00 329 TYR A CA 1
ATOM 2549 C C . TYR A 1 329 ? 2.800 9.857 -17.065 1.00 91.00 329 TYR A C 1
ATOM 2551 O O . TYR A 1 329 ? 3.824 9.176 -17.147 1.00 91.00 329 TYR A O 1
ATOM 2559 N N . GLU A 1 330 ? 2.282 10.491 -18.119 1.00 88.31 330 GLU A N 1
ATOM 2560 C CA . GLU A 1 330 ? 2.792 10.311 -19.484 1.00 88.31 330 GLU A CA 1
ATOM 2561 C C . GLU A 1 330 ? 4.013 11.193 -19.749 1.00 88.31 330 GLU A C 1
ATOM 2563 O O . GLU A 1 330 ? 5.003 10.742 -20.335 1.00 88.31 330 GLU A O 1
ATOM 2568 N N . GLY A 1 331 ? 3.962 12.447 -19.296 1.00 87.44 331 GLY A N 1
ATOM 2569 C CA . GLY A 1 331 ? 4.989 13.440 -19.587 1.00 87.44 331 GLY A CA 1
ATOM 2570 C C . GLY A 1 331 ? 6.270 13.279 -18.774 1.00 87.44 331 GLY A C 1
ATOM 2571 O O . GLY A 1 331 ? 7.321 13.709 -19.256 1.00 87.44 331 GLY A O 1
ATOM 2572 N N . CYS A 1 332 ? 6.221 12.632 -17.603 1.00 93.00 332 CYS A N 1
ATOM 2573 C CA . CYS A 1 332 ? 7.371 12.498 -16.701 1.00 93.00 332 CYS A CA 1
ATOM 2574 C C . CYS A 1 332 ? 7.579 11.054 -16.211 1.00 93.00 332 CYS A C 1
ATOM 2576 O O . CYS A 1 332 ? 8.599 10.427 -16.518 1.00 93.00 332 CYS A O 1
ATOM 2578 N N . ARG A 1 333 ? 6.606 10.470 -15.496 1.00 94.25 333 ARG A N 1
ATOM 2579 C CA . ARG A 1 333 ? 6.800 9.189 -14.782 1.00 94.25 333 ARG A CA 1
ATOM 2580 C C . ARG A 1 333 ? 7.122 8.025 -15.715 1.00 94.25 333 ARG A C 1
ATOM 2582 O O . ARG A 1 333 ? 8.046 7.252 -15.453 1.00 94.25 333 ARG A O 1
ATOM 2589 N N . GLU A 1 334 ? 6.387 7.899 -16.816 1.00 93.75 334 GLU A N 1
ATOM 2590 C CA . GLU A 1 334 ? 6.588 6.826 -17.791 1.00 93.75 334 GLU A CA 1
ATOM 2591 C C . GLU A 1 334 ? 7.954 6.933 -18.485 1.00 93.75 334 GLU A C 1
ATOM 2593 O O . GLU A 1 334 ? 8.591 5.912 -18.754 1.00 93.75 334 GLU A O 1
ATOM 2598 N N . LYS A 1 335 ? 8.475 8.147 -18.703 1.00 91.88 335 LYS A N 1
ATOM 2599 C CA . LYS A 1 335 ? 9.824 8.345 -19.260 1.00 91.88 335 LYS A CA 1
ATOM 2600 C C . LYS A 1 335 ? 10.898 7.810 -18.316 1.00 91.88 335 LYS A C 1
ATOM 2602 O O . LYS A 1 335 ? 11.760 7.038 -18.739 1.00 91.88 335 LYS A O 1
ATOM 2607 N N . VAL A 1 336 ? 10.809 8.138 -17.027 1.00 94.88 336 VAL A N 1
ATOM 2608 C CA . VAL A 1 336 ? 11.747 7.639 -16.007 1.00 94.88 336 VAL A CA 1
ATOM 2609 C C . VAL A 1 336 ? 11.633 6.121 -15.841 1.00 94.88 336 VAL A C 1
ATOM 2611 O O . VAL A 1 336 ? 12.646 5.418 -15.799 1.00 94.88 336 VAL A O 1
ATOM 2614 N N . ARG A 1 337 ? 10.412 5.574 -15.854 1.00 95.69 337 ARG A N 1
ATOM 2615 C CA . ARG A 1 337 ? 10.175 4.122 -15.831 1.00 95.69 337 ARG A CA 1
ATOM 2616 C C . ARG A 1 337 ? 10.806 3.416 -17.035 1.00 95.69 337 ARG A C 1
ATOM 2618 O O . ARG A 1 337 ? 11.431 2.362 -16.880 1.00 95.69 337 ARG A O 1
ATOM 2625 N N . ARG A 1 338 ? 10.669 3.979 -18.240 1.00 92.44 338 ARG A N 1
ATOM 2626 C CA . ARG A 1 338 ? 11.331 3.472 -19.455 1.00 92.44 338 ARG A CA 1
ATOM 2627 C C . ARG A 1 338 ? 12.846 3.507 -19.320 1.00 92.44 338 ARG A C 1
ATOM 2629 O O . ARG A 1 338 ? 13.480 2.530 -19.704 1.00 92.44 338 ARG A O 1
ATOM 2636 N N . ARG A 1 339 ? 13.407 4.554 -18.710 1.00 92.75 339 ARG A N 1
ATOM 2637 C CA . ARG A 1 339 ? 14.848 4.677 -18.450 1.00 92.75 339 ARG A CA 1
ATOM 2638 C C . ARG A 1 339 ? 15.363 3.567 -17.530 1.00 92.75 339 ARG A C 1
ATOM 2640 O O . ARG A 1 339 ? 16.311 2.878 -17.897 1.00 92.75 339 ARG A O 1
ATOM 2647 N N . PHE A 1 340 ? 14.680 3.292 -16.415 1.00 95.19 340 PHE A N 1
ATOM 2648 C CA . PHE A 1 340 ? 14.982 2.125 -15.571 1.00 95.19 340 PHE A CA 1
ATOM 2649 C C . PHE A 1 340 ? 14.944 0.811 -16.363 1.00 95.19 340 PHE A C 1
ATOM 2651 O O . PHE A 1 340 ? 15.866 0.003 -16.268 1.00 95.19 340 PHE A O 1
ATOM 2658 N N . ASN A 1 341 ? 13.895 0.594 -17.166 1.00 93.56 341 ASN A N 1
ATOM 2659 C CA . ASN A 1 341 ? 13.739 -0.631 -17.958 1.00 93.56 341 ASN A CA 1
ATOM 2660 C C . ASN A 1 341 ? 14.805 -0.775 -19.058 1.00 93.56 341 ASN A C 1
ATOM 2662 O O . ASN A 1 341 ? 15.238 -1.891 -19.347 1.00 93.56 341 ASN A O 1
ATOM 2666 N N . ALA A 1 342 ? 15.222 0.332 -19.667 1.00 92.38 342 ALA A N 1
ATOM 2667 C CA . ALA A 1 342 ? 16.280 0.374 -20.665 1.00 92.38 342 ALA A CA 1
ATOM 2668 C C . ALA A 1 342 ? 17.637 0.013 -20.045 1.00 92.38 342 ALA A C 1
ATOM 2670 O O . ALA A 1 342 ? 18.299 -0.911 -20.516 1.00 92.38 342 ALA A O 1
ATOM 2671 N N . LEU A 1 343 ? 17.995 0.638 -18.919 1.00 92.50 343 LEU A N 1
ATOM 2672 C CA . LEU A 1 343 ? 19.225 0.320 -18.189 1.00 92.50 343 LEU A CA 1
ATOM 2673 C C . LEU A 1 343 ? 19.244 -1.112 -17.656 1.00 92.50 343 LEU A C 1
ATOM 2675 O O . LEU A 1 343 ? 20.277 -1.768 -17.680 1.00 92.50 343 LEU A O 1
ATOM 2679 N N . ALA A 1 344 ? 18.095 -1.625 -17.224 1.00 92.88 344 ALA A N 1
ATOM 2680 C CA . ALA A 1 344 ? 17.916 -3.019 -16.832 1.00 92.88 344 ALA A CA 1
ATOM 2681 C C . ALA A 1 344 ? 18.294 -3.996 -17.961 1.00 92.88 344 ALA A C 1
ATOM 2683 O O . ALA A 1 344 ? 18.936 -5.020 -17.719 1.00 92.88 344 ALA A O 1
ATOM 2684 N N . ARG A 1 345 ? 17.916 -3.676 -19.205 1.00 91.69 345 ARG A N 1
ATOM 2685 C CA . ARG A 1 345 ? 18.290 -4.456 -20.395 1.00 91.69 345 ARG A CA 1
ATOM 2686 C C . ARG A 1 345 ? 19.759 -4.253 -20.766 1.00 91.69 345 ARG A C 1
ATOM 2688 O O . ARG A 1 345 ? 20.429 -5.237 -21.063 1.00 91.69 345 ARG A O 1
ATOM 2695 N N . ARG A 1 346 ? 20.268 -3.016 -20.692 1.00 90.69 346 ARG A N 1
ATOM 2696 C CA . ARG A 1 346 ? 21.691 -2.693 -20.909 1.00 90.69 346 ARG A CA 1
ATOM 2697 C C . ARG A 1 346 ? 22.583 -3.473 -19.942 1.00 90.69 346 ARG A C 1
ATOM 2699 O O . ARG A 1 346 ? 23.534 -4.107 -20.376 1.00 90.69 346 ARG A O 1
ATOM 2706 N N . LEU A 1 347 ? 22.230 -3.521 -18.658 1.00 90.50 347 LEU A N 1
ATOM 2707 C CA . LEU A 1 347 ? 22.974 -4.244 -17.624 1.00 90.50 347 LEU A CA 1
ATOM 2708 C C . LEU A 1 347 ? 23.024 -5.760 -17.868 1.00 90.50 347 LEU A C 1
ATOM 2710 O O . LEU A 1 347 ? 24.035 -6.391 -17.574 1.00 90.50 347 LEU A O 1
ATOM 2714 N N . ALA A 1 348 ? 21.964 -6.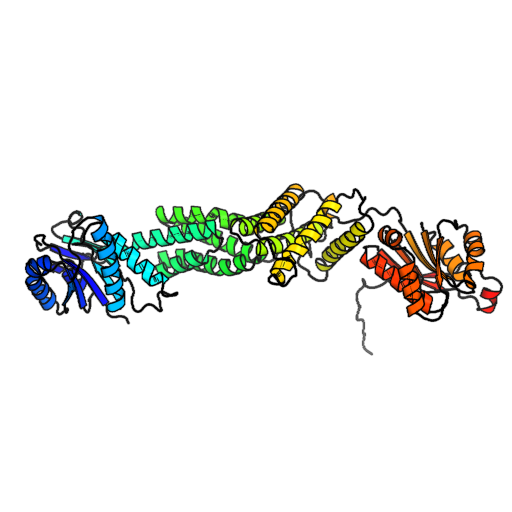348 -18.429 1.00 90.50 348 ALA A N 1
ATOM 2715 C CA . ALA A 1 348 ? 21.958 -7.765 -18.793 1.00 90.50 348 ALA A CA 1
ATOM 2716 C C . ALA A 1 348 ? 22.953 -8.092 -19.925 1.00 90.50 348 ALA A C 1
ATOM 2718 O O . ALA A 1 348 ? 23.445 -9.216 -19.995 1.00 90.50 348 ALA A O 1
ATOM 2719 N N . LEU A 1 349 ? 23.248 -7.116 -20.791 1.00 89.75 349 LEU A N 1
ATOM 2720 C CA . LEU A 1 349 ? 24.205 -7.238 -21.895 1.00 89.75 349 LEU A CA 1
ATOM 2721 C C . LEU A 1 349 ? 25.626 -6.823 -21.484 1.00 89.75 349 LEU A C 1
ATOM 2723 O O . LEU A 1 349 ? 26.594 -7.406 -21.960 1.00 89.75 349 LEU A O 1
ATOM 2727 N N . LEU A 1 350 ? 25.748 -5.860 -20.566 1.00 85.31 350 LEU A N 1
ATOM 2728 C CA . LEU A 1 350 ? 27.007 -5.285 -20.082 1.00 85.31 350 LEU A CA 1
ATOM 2729 C C . LEU A 1 350 ? 27.130 -5.419 -18.543 1.00 85.31 350 LEU A C 1
ATOM 2731 O O . LEU A 1 350 ? 27.142 -4.418 -17.819 1.00 85.31 350 LEU A O 1
ATOM 2735 N N . PRO A 1 351 ? 27.224 -6.647 -17.991 1.00 80.69 351 PRO A N 1
ATOM 2736 C CA . PRO A 1 351 ? 27.116 -6.891 -16.544 1.00 80.69 351 PRO A CA 1
ATOM 2737 C C . PRO A 1 351 ? 28.312 -6.384 -15.721 1.00 80.69 351 PRO A C 1
ATOM 2739 O O . PRO A 1 351 ? 28.199 -6.173 -14.506 1.00 80.69 351 PRO A O 1
ATOM 2742 N N . THR A 1 352 ? 29.467 -6.191 -16.360 1.00 80.69 352 THR A N 1
ATOM 2743 C CA . THR A 1 352 ? 30.732 -5.782 -15.725 1.00 80.69 352 THR A CA 1
ATOM 2744 C C . THR A 1 352 ? 30.850 -4.280 -15.491 1.00 80.69 352 THR A C 1
ATOM 2746 O O . THR A 1 352 ? 31.871 -3.833 -14.980 1.00 80.69 352 THR A O 1
ATOM 2749 N N . THR A 1 353 ? 29.819 -3.501 -15.827 1.00 81.12 353 THR A N 1
ATOM 2750 C CA . THR A 1 353 ? 29.816 -2.059 -15.580 1.00 81.12 353 THR A CA 1
ATOM 2751 C C . THR A 1 353 ? 29.920 -1.724 -14.079 1.00 81.12 353 THR A C 1
ATOM 2753 O O . THR A 1 353 ? 29.390 -2.464 -13.241 1.00 81.12 353 THR A O 1
ATOM 2756 N N . ASN A 1 354 ? 30.604 -0.626 -13.733 1.00 82.88 354 ASN A N 1
ATOM 2757 C CA . ASN A 1 354 ? 30.830 -0.143 -12.355 1.00 82.88 354 ASN A CA 1
ATOM 2758 C C . ASN A 1 354 ? 30.036 1.133 -12.031 1.00 82.88 354 ASN A C 1
ATOM 2760 O O . ASN A 1 354 ? 30.383 1.898 -11.134 1.00 82.88 354 ASN A O 1
ATOM 2764 N N . GLU A 1 355 ? 28.961 1.342 -12.776 1.00 85.38 355 GLU A N 1
ATOM 2765 C CA . GLU A 1 355 ? 28.135 2.540 -12.732 1.00 85.38 355 GLU A CA 1
ATOM 2766 C C . GLU A 1 355 ? 27.462 2.784 -11.381 1.00 85.38 355 GLU A C 1
ATOM 2768 O O . GLU A 1 355 ? 26.929 1.835 -10.787 1.00 85.38 355 GLU A O 1
ATOM 2773 N N . PRO A 1 356 ? 27.365 4.047 -10.923 1.00 88.00 356 PRO A N 1
ATOM 2774 C CA . PRO A 1 356 ? 26.684 4.380 -9.673 1.00 88.00 356 PRO A CA 1
ATOM 2775 C C . PRO A 1 356 ? 25.215 3.928 -9.637 1.00 88.00 356 PRO A C 1
ATOM 2777 O O . PRO A 1 356 ? 24.720 3.502 -8.593 1.00 88.00 356 PRO A O 1
ATOM 2780 N N . TRP A 1 357 ? 24.515 3.960 -10.777 1.00 92.12 357 TRP A N 1
ATOM 2781 C CA . TRP A 1 357 ? 23.103 3.571 -10.886 1.00 92.12 357 TRP A CA 1
ATOM 2782 C C . TRP A 1 357 ? 22.869 2.053 -10.924 1.00 92.12 357 TRP A C 1
ATOM 2784 O O . TRP A 1 357 ? 21.728 1.603 -10.777 1.00 92.12 357 TRP A O 1
ATOM 2794 N N . LYS A 1 358 ? 23.916 1.232 -11.101 1.00 93.25 358 LYS A N 1
ATOM 2795 C CA . LYS A 1 358 ? 23.801 -0.229 -11.277 1.00 93.25 358 LYS A CA 1
ATOM 2796 C C . LYS A 1 358 ? 23.013 -0.899 -10.157 1.00 93.25 358 LYS A C 1
ATOM 2798 O O . LYS A 1 358 ? 22.161 -1.753 -10.419 1.00 93.25 358 LYS A O 1
ATOM 2803 N N . ALA A 1 359 ? 23.300 -0.517 -8.913 1.00 93.44 359 ALA A N 1
ATOM 2804 C CA . ALA A 1 359 ? 22.630 -1.075 -7.746 1.00 93.44 359 ALA A CA 1
ATOM 2805 C C . ALA A 1 359 ? 21.137 -0.716 -7.751 1.00 93.44 359 ALA A C 1
ATOM 2807 O O . ALA A 1 359 ? 20.301 -1.606 -7.611 1.00 93.44 359 ALA A O 1
ATOM 2808 N N . ALA A 1 360 ? 20.795 0.550 -8.019 1.00 95.69 360 ALA A N 1
ATOM 2809 C CA . ALA A 1 360 ? 19.405 1.000 -8.088 1.00 95.69 360 ALA A CA 1
ATOM 2810 C C . ALA A 1 360 ? 18.617 0.266 -9.183 1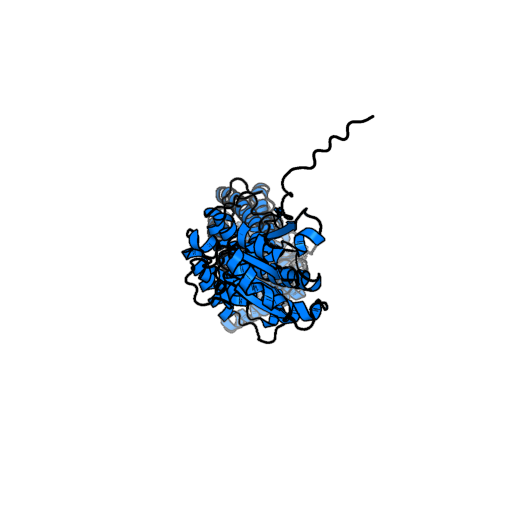.00 95.69 360 ALA A C 1
ATOM 2812 O O . ALA A 1 360 ? 17.504 -0.190 -8.938 1.00 95.69 360 ALA A O 1
ATOM 2813 N N . VAL A 1 361 ? 19.204 0.074 -10.367 1.00 95.44 361 VAL A N 1
ATOM 2814 C CA . VAL A 1 361 ? 18.563 -0.661 -11.471 1.00 95.44 361 VAL A CA 1
ATOM 2815 C C . VAL A 1 361 ? 18.396 -2.154 -11.159 1.00 95.44 361 VAL A C 1
ATOM 2817 O O . VAL A 1 361 ? 17.343 -2.728 -11.445 1.00 95.44 361 VAL A O 1
ATOM 2820 N N . SER A 1 362 ? 19.390 -2.783 -10.527 1.00 94.44 362 SER A N 1
ATOM 2821 C CA . SER A 1 362 ? 19.288 -4.187 -10.098 1.00 94.44 362 SER A CA 1
ATOM 2822 C C . SER A 1 362 ? 18.177 -4.366 -9.058 1.00 94.44 362 SER A C 1
ATOM 2824 O O . SER A 1 362 ? 17.351 -5.276 -9.160 1.00 94.44 362 SER A O 1
ATOM 2826 N N . HIS A 1 363 ? 18.116 -3.458 -8.081 1.00 95.69 363 HIS A N 1
ATOM 2827 C CA . HIS A 1 363 ? 17.064 -3.424 -7.071 1.00 95.69 363 HIS A CA 1
ATOM 2828 C C . HIS A 1 363 ? 15.685 -3.159 -7.685 1.00 95.69 363 HIS A C 1
ATOM 2830 O O . HIS A 1 363 ? 14.730 -3.840 -7.321 1.00 95.69 363 HIS A O 1
ATOM 2836 N N . TRP A 1 364 ? 15.586 -2.259 -8.668 1.00 95.56 364 TRP A N 1
ATOM 2837 C CA . TRP A 1 364 ? 14.355 -1.988 -9.410 1.00 95.56 364 TRP A CA 1
ATOM 2838 C C . TRP A 1 364 ? 13.777 -3.250 -10.067 1.00 95.56 364 TRP A C 1
ATOM 2840 O O . TRP A 1 364 ? 12.598 -3.557 -9.887 1.00 95.56 364 TRP A O 1
ATOM 2850 N N . GLN A 1 365 ? 14.603 -4.021 -10.787 1.00 94.06 365 GLN A N 1
ATOM 2851 C CA . GLN A 1 365 ? 14.176 -5.285 -11.406 1.00 94.06 365 GLN A CA 1
ATOM 2852 C C . GLN A 1 365 ? 13.699 -6.290 -10.353 1.00 94.06 365 GLN A C 1
ATOM 2854 O O . GLN A 1 365 ? 12.586 -6.811 -10.431 1.00 94.06 365 GLN A O 1
ATOM 2859 N N . ALA A 1 366 ? 14.533 -6.513 -9.336 1.00 92.75 366 ALA A N 1
ATOM 2860 C CA . ALA A 1 366 ? 14.272 -7.443 -8.248 1.00 92.75 366 ALA A CA 1
ATOM 2861 C C . ALA A 1 366 ? 12.962 -7.121 -7.504 1.00 92.75 366 ALA A C 1
ATOM 2863 O O . ALA A 1 366 ? 12.184 -8.024 -7.184 1.00 92.75 366 ALA A O 1
ATOM 2864 N N . MET A 1 367 ? 12.717 -5.842 -7.237 1.00 94.94 367 MET A N 1
ATOM 2865 C CA . MET A 1 367 ? 11.511 -5.326 -6.598 1.00 94.94 367 MET A CA 1
ATOM 2866 C C . MET A 1 367 ? 10.279 -5.524 -7.486 1.00 94.94 367 MET A C 1
ATOM 2868 O O . MET A 1 367 ? 9.279 -6.072 -7.023 1.00 94.94 367 MET A O 1
ATOM 2872 N N . ARG A 1 368 ? 10.358 -5.153 -8.772 1.00 93.44 368 ARG A N 1
ATOM 2873 C CA . ARG A 1 368 ? 9.246 -5.281 -9.726 1.00 93.44 368 ARG A CA 1
ATOM 2874 C C . ARG A 1 368 ? 8.788 -6.732 -9.880 1.00 93.44 368 ARG A C 1
ATOM 2876 O O . ARG A 1 368 ? 7.587 -6.997 -9.876 1.00 93.44 368 ARG A O 1
ATOM 2883 N N . ASP A 1 369 ? 9.719 -7.679 -9.949 1.00 91.94 369 ASP A N 1
ATOM 2884 C CA . ASP A 1 369 ? 9.397 -9.108 -10.052 1.00 91.94 369 ASP A CA 1
ATOM 2885 C C . ASP A 1 369 ? 8.653 -9.639 -8.816 1.00 91.94 369 ASP A C 1
ATOM 2887 O O . ASP A 1 369 ? 7.735 -10.457 -8.933 1.00 91.94 369 ASP A O 1
ATOM 2891 N N . ARG A 1 370 ? 9.022 -9.162 -7.621 1.00 94.50 370 ARG A N 1
ATOM 2892 C CA . ARG A 1 370 ? 8.373 -9.535 -6.354 1.00 94.50 370 ARG A CA 1
ATOM 2893 C C . ARG A 1 370 ? 7.011 -8.870 -6.205 1.00 94.50 370 ARG A C 1
ATOM 2895 O O . ARG A 1 370 ? 6.040 -9.557 -5.891 1.00 94.50 370 ARG A O 1
ATOM 2902 N N . ARG A 1 371 ? 6.904 -7.579 -6.532 1.00 95.06 371 ARG A N 1
ATOM 2903 C CA . ARG A 1 371 ? 5.630 -6.847 -6.575 1.00 95.06 371 ARG A CA 1
ATOM 2904 C C . ARG A 1 371 ? 4.641 -7.515 -7.525 1.00 95.06 371 ARG A C 1
ATOM 2906 O O . ARG A 1 371 ? 3.482 -7.713 -7.168 1.00 95.06 371 ARG A O 1
ATOM 2913 N N . ASN A 1 372 ? 5.091 -7.911 -8.718 1.00 94.50 372 ASN A N 1
ATOM 2914 C CA . ASN A 1 372 ? 4.253 -8.600 -9.702 1.00 94.50 372 ASN A CA 1
ATOM 2915 C C . ASN A 1 372 ? 3.712 -9.936 -9.181 1.00 94.50 372 ASN A C 1
ATOM 2917 O O . ASN A 1 372 ? 2.616 -10.337 -9.561 1.00 94.50 372 ASN A O 1
ATOM 2921 N N . ALA A 1 373 ? 4.437 -10.611 -8.287 1.00 94.25 373 ALA A N 1
ATOM 2922 C CA . ALA A 1 373 ? 3.942 -11.829 -7.660 1.00 94.25 373 ALA A CA 1
ATOM 2923 C C . ALA A 1 373 ? 2.661 -11.574 -6.848 1.00 94.25 373 ALA A C 1
ATOM 2925 O O . ALA A 1 373 ? 1.733 -12.374 -6.926 1.00 94.25 373 ALA A O 1
ATOM 2926 N N . PHE A 1 374 ? 2.593 -10.455 -6.119 1.00 94.06 374 PHE A N 1
ATOM 2927 C CA . PHE A 1 374 ? 1.382 -10.032 -5.413 1.00 94.06 374 PHE A CA 1
ATOM 2928 C C . PHE A 1 374 ? 0.319 -9.494 -6.374 1.00 94.06 374 PHE A C 1
ATOM 2930 O O . PHE A 1 374 ? -0.843 -9.876 -6.271 1.00 94.06 374 PHE A O 1
ATOM 2937 N N . ALA A 1 375 ? 0.714 -8.674 -7.354 1.00 92.56 375 ALA A N 1
ATOM 2938 C CA . ALA A 1 375 ? -0.210 -8.077 -8.323 1.00 92.56 375 ALA A CA 1
ATOM 2939 C C . ALA A 1 375 ? -0.946 -9.129 -9.175 1.00 92.56 375 ALA A C 1
ATOM 2941 O O . ALA A 1 375 ? -2.095 -8.935 -9.560 1.00 92.56 375 ALA A O 1
ATOM 2942 N N . HIS A 1 376 ? -0.297 -10.264 -9.440 1.00 93.75 376 HIS A N 1
ATOM 2943 C CA . HIS A 1 376 ? -0.889 -11.420 -10.109 1.00 93.75 376 HIS A CA 1
ATOM 2944 C C . HIS A 1 376 ? -1.384 -12.484 -9.125 1.00 93.75 376 HIS A C 1
ATOM 2946 O O . HIS A 1 376 ? -1.472 -13.646 -9.502 1.00 93.75 376 HIS A O 1
ATOM 2952 N N . ALA A 1 377 ? -1.668 -12.124 -7.870 1.00 93.38 377 ALA A N 1
ATOM 2953 C CA . ALA A 1 377 ? -2.242 -13.002 -6.846 1.00 93.38 377 ALA A CA 1
ATOM 2954 C C . ALA A 1 377 ? -1.539 -14.372 -6.704 1.00 93.38 377 ALA A C 1
ATOM 2956 O O . ALA A 1 377 ? -2.172 -15.387 -6.425 1.00 93.38 377 ALA A O 1
ATOM 2957 N N . GLY A 1 378 ? -0.224 -14.423 -6.931 1.00 92.75 378 GLY A N 1
ATOM 2958 C CA . GLY A 1 378 ? 0.562 -15.653 -6.861 1.00 92.75 378 GLY A CA 1
ATOM 2959 C C . GLY A 1 378 ? 0.359 -16.640 -8.018 1.00 92.75 378 GLY A C 1
ATOM 2960 O O . GLY A 1 378 ? 0.887 -17.747 -7.932 1.00 92.75 378 GLY A O 1
ATOM 2961 N N . PHE A 1 379 ? -0.336 -16.277 -9.106 1.00 93.69 379 PHE A N 1
ATOM 2962 C CA . PHE A 1 379 ? -0.463 -17.106 -10.315 1.00 93.69 379 PHE A CA 1
ATOM 2963 C C . PHE A 1 379 ? 0.880 -17.209 -11.065 1.00 93.69 379 PHE A C 1
ATOM 2965 O O . PHE A 1 379 ? 1.140 -16.500 -12.036 1.00 93.69 379 PHE A O 1
ATOM 2972 N N . ARG A 1 380 ? 1.764 -18.092 -10.585 1.00 92.00 380 ARG A N 1
ATOM 2973 C CA . ARG A 1 380 ? 3.120 -18.339 -11.104 1.00 92.00 380 ARG A CA 1
ATOM 2974 C C . ARG A 1 380 ? 3.581 -19.764 -10.779 1.00 92.00 380 ARG A C 1
ATOM 2976 O O . ARG A 1 380 ? 3.043 -20.405 -9.885 1.00 92.00 380 ARG A O 1
ATOM 2983 N N . GLU A 1 381 ? 4.617 -20.2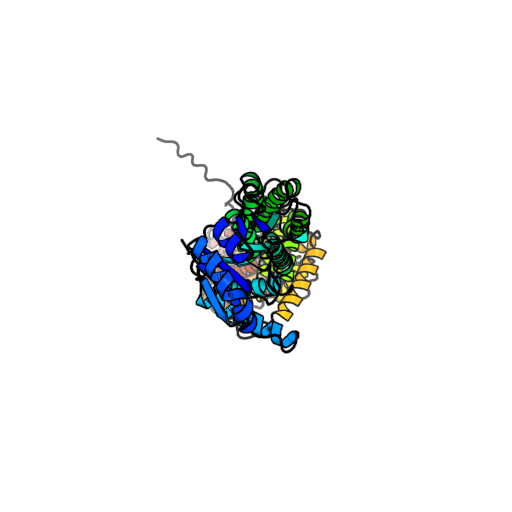42 -11.469 1.00 91.06 381 GLU A N 1
ATOM 2984 C CA . GLU A 1 381 ? 5.141 -21.610 -11.286 1.00 91.06 381 GLU A CA 1
ATOM 2985 C C . GLU A 1 381 ? 5.737 -21.862 -9.893 1.00 91.06 381 GLU A C 1
ATOM 2987 O O . GLU A 1 381 ? 5.596 -22.948 -9.336 1.00 91.06 381 GLU A O 1
ATOM 2992 N N . LYS A 1 382 ? 6.434 -20.864 -9.335 1.00 90.12 382 LYS A N 1
ATOM 2993 C CA . LYS A 1 382 ? 7.090 -20.960 -8.024 1.00 90.12 382 LYS A CA 1
ATOM 2994 C C . LYS A 1 382 ? 6.264 -20.241 -6.959 1.00 90.12 382 LYS A C 1
ATOM 2996 O O . LYS A 1 382 ? 5.959 -19.068 -7.178 1.00 90.12 382 LYS A O 1
ATOM 3001 N N . PRO A 1 383 ? 5.968 -20.874 -5.811 1.00 91.00 383 PRO A N 1
ATOM 3002 C CA . PRO A 1 383 ? 5.193 -20.242 -4.751 1.00 91.00 383 PRO A CA 1
ATOM 3003 C C . PRO A 1 383 ? 5.886 -18.985 -4.215 1.00 91.00 383 PRO A C 1
ATOM 3005 O O . PRO A 1 383 ? 7.115 -18.874 -4.220 1.00 91.00 383 PRO A O 1
ATOM 3008 N N . VAL A 1 384 ? 5.080 -18.035 -3.745 1.00 92.06 384 VAL A N 1
ATOM 3009 C CA . VAL A 1 384 ? 5.566 -16.803 -3.117 1.00 92.06 384 VAL A CA 1
ATOM 3010 C C . VAL A 1 384 ? 5.945 -17.091 -1.668 1.00 92.06 384 VAL A C 1
ATOM 3012 O O . VAL A 1 384 ? 5.123 -17.566 -0.890 1.00 92.06 384 VAL A O 1
ATOM 3015 N N . SER A 1 385 ? 7.189 -16.783 -1.306 1.00 93.56 385 SER A N 1
ATOM 3016 C CA . SER A 1 385 ? 7.685 -16.892 0.066 1.00 93.56 385 SER A CA 1
ATOM 3017 C C . SER A 1 385 ? 7.647 -15.521 0.736 1.00 93.56 385 SER A C 1
ATOM 3019 O O . SER A 1 385 ? 8.554 -14.715 0.527 1.00 93.56 385 SER A O 1
ATOM 3021 N N . ILE A 1 386 ? 6.616 -15.269 1.549 1.00 93.50 386 ILE A N 1
ATOM 3022 C CA . ILE A 1 386 ? 6.395 -13.968 2.205 1.00 93.50 386 ILE A CA 1
ATOM 3023 C C . ILE A 1 386 ? 7.595 -13.566 3.072 1.00 93.50 386 ILE A C 1
ATOM 3025 O O . ILE A 1 386 ? 8.034 -12.427 2.974 1.00 93.50 386 ILE A O 1
ATOM 3029 N N . ASP A 1 387 ? 8.181 -14.485 3.843 1.00 94.81 387 ASP A N 1
ATOM 3030 C CA . ASP A 1 387 ? 9.321 -14.169 4.722 1.00 94.81 387 ASP A CA 1
ATOM 3031 C C . ASP A 1 387 ? 10.574 -13.759 3.937 1.00 94.81 387 ASP A C 1
ATOM 3033 O O . ASP A 1 387 ? 11.247 -12.789 4.276 1.00 94.81 387 ASP A O 1
ATOM 3037 N N . SER A 1 388 ? 10.850 -14.452 2.828 1.00 95.25 388 SER A N 1
ATOM 3038 C CA . SER A 1 388 ? 11.931 -14.074 1.906 1.00 95.25 388 SER A CA 1
ATOM 3039 C C . SER A 1 388 ? 11.679 -12.696 1.304 1.00 95.25 388 SER A C 1
ATOM 3041 O O . SER A 1 388 ? 12.598 -11.893 1.214 1.00 95.25 388 SER A O 1
ATOM 3043 N N . TYR A 1 389 ? 10.440 -12.413 0.897 1.00 96.00 389 TYR A N 1
ATOM 3044 C CA . TYR A 1 389 ? 10.084 -11.136 0.280 1.00 96.00 389 TYR A CA 1
ATOM 3045 C C . TYR A 1 389 ? 10.129 -9.996 1.300 1.00 96.00 389 TYR A C 1
ATOM 3047 O O . TYR A 1 389 ? 10.602 -8.914 0.979 1.00 96.00 389 TYR A O 1
ATOM 3055 N N . ARG A 1 390 ? 9.726 -10.245 2.550 1.00 97.06 390 ARG A N 1
ATOM 3056 C CA . ARG A 1 390 ? 9.926 -9.316 3.666 1.00 97.06 390 ARG A CA 1
ATOM 3057 C C . ARG A 1 390 ? 11.407 -8.985 3.836 1.00 97.06 390 ARG A C 1
ATOM 3059 O O . ARG A 1 390 ? 11.750 -7.811 3.863 1.00 97.06 390 ARG A O 1
ATOM 3066 N N . HIS A 1 391 ? 12.276 -9.994 3.890 1.00 96.06 391 HIS A N 1
ATOM 3067 C CA . HIS A 1 391 ? 13.713 -9.773 4.050 1.00 96.06 391 HIS A CA 1
ATOM 3068 C C . HIS A 1 391 ? 14.327 -8.995 2.875 1.00 96.06 391 HIS A C 1
ATOM 3070 O O . HIS A 1 391 ? 15.100 -8.061 3.072 1.00 96.06 391 HIS A O 1
ATOM 3076 N N . ASP A 1 392 ? 13.943 -9.335 1.643 1.00 95.69 392 ASP A N 1
ATOM 3077 C CA . ASP A 1 392 ? 14.375 -8.602 0.451 1.00 95.69 392 ASP A CA 1
ATOM 3078 C C . ASP A 1 392 ? 13.903 -7.138 0.489 1.00 95.69 392 ASP A C 1
ATOM 3080 O O . ASP A 1 392 ? 14.632 -6.230 0.095 1.00 95.69 392 ASP A O 1
ATOM 3084 N N . LEU A 1 393 ? 12.683 -6.894 0.972 1.00 96.88 393 LEU A N 1
ATOM 3085 C CA . LEU A 1 393 ? 12.127 -5.554 1.123 1.00 96.88 393 LEU A CA 1
ATOM 3086 C C . LEU A 1 393 ? 12.838 -4.737 2.212 1.00 96.88 393 LEU A C 1
ATOM 3088 O O . LEU A 1 393 ? 13.086 -3.554 2.001 1.00 96.88 393 LEU A O 1
ATOM 3092 N N . GLU A 1 394 ? 13.229 -5.347 3.334 1.00 97.31 394 GLU A N 1
ATOM 3093 C CA . GLU A 1 394 ? 14.059 -4.695 4.362 1.00 97.31 394 GLU A CA 1
ATOM 3094 C C . GLU A 1 394 ? 15.390 -4.205 3.774 1.00 97.31 394 GLU A C 1
ATOM 3096 O O . GLU A 1 394 ? 15.795 -3.067 4.019 1.00 97.31 394 GLU A O 1
ATOM 3101 N N . GLN A 1 395 ? 16.037 -5.030 2.942 1.00 97.06 395 GLN A N 1
ATOM 3102 C CA . GLN A 1 395 ? 17.267 -4.651 2.241 1.00 97.06 395 GLN A CA 1
ATOM 3103 C C . GLN A 1 395 ? 17.034 -3.511 1.241 1.00 97.06 395 GLN A C 1
ATOM 3105 O O . GLN A 1 395 ? 17.860 -2.605 1.136 1.00 97.06 395 GLN A O 1
ATOM 3110 N N . LEU A 1 396 ? 15.910 -3.529 0.518 1.00 97.31 396 LEU A N 1
ATOM 3111 C CA . LEU A 1 396 ? 15.548 -2.459 -0.416 1.00 97.31 396 LEU A CA 1
ATOM 3112 C C . LEU A 1 396 ? 15.276 -1.133 0.303 1.00 97.31 396 LEU A C 1
ATOM 3114 O O . LEU A 1 396 ? 15.715 -0.088 -0.173 1.00 97.31 396 LEU A O 1
ATOM 3118 N N . LEU A 1 397 ? 14.591 -1.166 1.449 1.00 97.62 397 LEU A N 1
ATOM 3119 C CA . LEU A 1 397 ? 14.359 0.016 2.281 1.00 97.62 397 LEU A CA 1
ATOM 3120 C C . LEU A 1 397 ? 15.674 0.579 2.830 1.00 97.62 397 LEU A C 1
ATOM 3122 O O . LEU A 1 397 ? 15.869 1.792 2.826 1.00 97.62 397 LEU A O 1
ATOM 3126 N N . GLU A 1 398 ? 16.599 -0.285 3.252 1.00 97.44 398 GLU A N 1
ATOM 3127 C CA . GLU A 1 398 ? 17.925 0.149 3.698 1.00 97.44 398 GLU A CA 1
ATOM 3128 C C . GLU A 1 398 ? 18.734 0.773 2.558 1.00 97.44 398 GLU A C 1
ATOM 3130 O O . GLU A 1 398 ? 19.307 1.848 2.723 1.00 97.44 398 GLU A O 1
ATOM 3135 N N . PHE A 1 399 ? 18.711 0.159 1.372 1.00 97.69 399 PHE A N 1
ATOM 3136 C CA . PHE A 1 399 ? 19.321 0.734 0.176 1.00 97.69 399 PHE A CA 1
ATOM 3137 C C . PHE A 1 399 ? 18.726 2.109 -0.158 1.00 97.69 399 PHE A C 1
ATOM 3139 O O . PHE A 1 399 ? 19.471 3.052 -0.429 1.00 97.69 399 PHE A O 1
ATOM 3146 N N . ALA A 1 400 ? 17.399 2.238 -0.118 1.00 97.62 400 ALA A N 1
ATOM 3147 C CA . ALA A 1 400 ? 16.705 3.488 -0.390 1.00 97.62 400 ALA A CA 1
ATOM 3148 C C . ALA A 1 400 ? 17.100 4.586 0.612 1.00 97.62 400 ALA A C 1
ATOM 3150 O O . ALA A 1 400 ? 17.472 5.684 0.195 1.00 97.62 400 ALA A O 1
ATOM 3151 N N . ARG A 1 401 ? 17.119 4.276 1.917 1.00 96.94 401 ARG A N 1
ATOM 3152 C CA . ARG A 1 401 ? 17.575 5.200 2.970 1.00 96.94 401 ARG A CA 1
ATOM 3153 C C . ARG A 1 401 ? 19.025 5.629 2.769 1.00 96.94 401 ARG A C 1
ATOM 3155 O O . ARG A 1 401 ? 19.312 6.820 2.805 1.00 96.94 401 ARG A O 1
ATOM 3162 N N . ALA A 1 402 ? 19.924 4.680 2.519 1.00 96.75 402 ALA A N 1
ATOM 3163 C CA . ALA A 1 402 ? 21.355 4.945 2.378 1.00 96.75 402 ALA A CA 1
ATOM 3164 C C . ALA A 1 402 ? 21.720 5.750 1.117 1.00 96.75 402 ALA A C 1
ATOM 3166 O O . ALA A 1 402 ? 22.842 6.240 1.011 1.00 96.75 402 ALA A O 1
ATOM 3167 N N . ASN A 1 403 ? 20.807 5.860 0.147 1.00 96.56 403 ASN A N 1
ATOM 3168 C CA . ASN A 1 403 ? 21.053 6.557 -1.115 1.00 96.56 403 ASN A CA 1
ATOM 3169 C C . ASN A 1 403 ? 20.048 7.689 -1.382 1.00 96.56 403 ASN A C 1
ATOM 3171 O O . ASN A 1 403 ? 20.017 8.208 -2.497 1.00 96.56 403 ASN A O 1
ATOM 3175 N N . VAL A 1 404 ? 19.227 8.098 -0.409 1.00 96.12 404 VAL A N 1
ATOM 3176 C CA . VAL A 1 404 ? 18.194 9.131 -0.617 1.00 96.12 404 VAL A CA 1
ATOM 3177 C C . VAL A 1 404 ? 18.775 10.471 -1.085 1.00 96.12 404 VAL A C 1
ATOM 3179 O O . VAL A 1 404 ? 18.167 11.147 -1.903 1.00 96.12 404 VAL A O 1
ATOM 3182 N N . ASP A 1 405 ? 19.989 10.827 -0.688 1.00 93.94 405 ASP A N 1
ATOM 3183 C CA . ASP A 1 405 ? 20.687 12.074 -1.031 1.00 93.94 405 ASP A CA 1
ATOM 3184 C C . ASP A 1 405 ? 21.708 11.912 -2.179 1.00 93.94 405 ASP A C 1
ATOM 3186 O O . ASP A 1 405 ? 22.228 12.887 -2.721 1.00 93.94 405 ASP A O 1
ATOM 3190 N N . ARG A 1 406 ? 21.954 10.681 -2.640 1.00 94.50 406 ARG A N 1
ATOM 3191 C CA . ARG A 1 406 ? 23.012 10.364 -3.614 1.00 94.50 406 ARG A CA 1
ATOM 3192 C C . ARG A 1 406 ? 22.576 10.518 -5.067 1.00 94.50 406 ARG A C 1
ATOM 3194 O O . ARG A 1 406 ? 22.213 9.546 -5.728 1.00 94.50 406 ARG A O 1
ATOM 3201 N N . HIS A 1 407 ? 22.607 11.743 -5.586 1.00 91.94 407 HIS A N 1
ATOM 3202 C CA . HIS A 1 407 ? 22.149 12.063 -6.946 1.00 91.94 407 HIS A CA 1
ATOM 3203 C C . HIS A 1 407 ? 22.759 11.187 -8.049 1.00 91.94 407 HIS A C 1
ATOM 3205 O O . HIS A 1 407 ? 22.052 10.825 -8.986 1.00 91.94 407 HIS A O 1
ATOM 3211 N N . GLU A 1 408 ? 24.036 10.821 -7.948 1.00 92.06 408 GLU A N 1
ATOM 3212 C CA . GLU A 1 408 ? 24.735 9.998 -8.938 1.00 92.06 408 GLU A CA 1
ATOM 3213 C C . GLU A 1 408 ? 24.095 8.614 -9.137 1.00 92.06 408 GLU A C 1
ATOM 3215 O O . GLU A 1 408 ? 24.087 8.094 -10.249 1.00 92.06 408 GLU A O 1
ATOM 3220 N N . VAL A 1 409 ? 23.481 8.050 -8.091 1.00 94.88 409 VAL A N 1
ATOM 3221 C CA . VAL A 1 409 ? 22.781 6.756 -8.149 1.00 94.88 409 VAL A CA 1
ATOM 3222 C C . VAL A 1 409 ? 21.479 6.862 -8.952 1.00 94.88 409 VAL A C 1
ATOM 3224 O O . VAL A 1 409 ? 21.058 5.903 -9.598 1.00 94.88 409 VAL A O 1
ATOM 3227 N N . TRP A 1 410 ? 20.848 8.036 -8.936 1.00 96.00 410 TRP A N 1
ATOM 3228 C CA . TRP A 1 410 ? 19.466 8.234 -9.381 1.00 96.00 410 TRP A CA 1
ATOM 3229 C C . TRP A 1 410 ? 19.320 9.037 -10.674 1.00 96.00 410 TRP A C 1
ATOM 3231 O O . TRP A 1 410 ? 18.206 9.157 -11.175 1.00 96.00 410 TRP A O 1
ATOM 3241 N N . ARG A 1 411 ? 20.409 9.566 -11.248 1.00 91.44 411 ARG A N 1
ATOM 3242 C CA . ARG A 1 411 ? 20.367 10.202 -12.579 1.00 91.44 411 ARG A CA 1
ATOM 3243 C C . ARG A 1 411 ? 20.099 9.206 -13.708 1.00 91.44 411 ARG A C 1
ATOM 3245 O O . ARG A 1 411 ? 19.563 9.595 -14.739 1.00 91.44 411 ARG A O 1
ATOM 3252 N N . LEU A 1 412 ? 20.431 7.926 -13.510 1.00 90.31 412 LEU A N 1
ATOM 3253 C CA . LEU A 1 412 ? 20.182 6.857 -14.485 1.00 90.31 412 LEU A CA 1
ATOM 3254 C C . LEU A 1 412 ? 20.798 7.157 -15.867 1.00 90.31 412 LEU A C 1
ATOM 3256 O O . LEU A 1 412 ? 20.184 6.896 -16.903 1.00 90.31 412 LEU A O 1
ATOM 3260 N N . GLU A 1 413 ? 21.988 7.752 -15.909 1.00 83.81 413 GLU A N 1
ATOM 3261 C CA . GLU A 1 413 ? 22.707 8.002 -17.164 1.00 83.81 413 GLU A CA 1
ATOM 3262 C C . GLU A 1 413 ? 23.814 6.961 -17.301 1.00 83.81 413 GLU A C 1
ATOM 3264 O O . GLU A 1 413 ? 24.642 6.874 -16.398 1.00 83.81 413 GLU A O 1
ATOM 3269 N N . PRO A 1 414 ? 23.820 6.147 -18.367 1.00 80.06 414 PRO A N 1
ATOM 3270 C CA . PRO A 1 414 ? 24.926 5.241 -18.606 1.00 80.06 414 PRO A CA 1
ATOM 3271 C C . PRO A 1 414 ? 26.126 6.017 -19.154 1.00 80.06 414 PRO A C 1
ATOM 3273 O O . PRO A 1 414 ? 25.966 6.803 -20.093 1.00 80.06 414 PRO A O 1
ATOM 3276 N N . ASP A 1 415 ? 27.321 5.737 -18.642 1.00 75.81 415 ASP A N 1
ATOM 3277 C CA . ASP A 1 415 ? 28.542 5.987 -19.386 1.00 75.81 415 ASP A CA 1
ATOM 3278 C C . ASP A 1 415 ? 28.560 5.008 -20.569 1.00 75.81 415 ASP A C 1
ATOM 3280 O O . ASP A 1 415 ? 28.270 3.806 -20.477 1.00 75.81 415 ASP A O 1
ATOM 3284 N N . ALA A 1 416 ? 28.818 5.574 -21.734 1.00 76.38 416 ALA A N 1
ATOM 3285 C CA . ALA A 1 416 ? 28.885 4.885 -23.004 1.00 76.38 416 ALA A CA 1
ATOM 3286 C C . ALA A 1 416 ? 30.302 5.064 -23.529 1.00 76.38 416 ALA A C 1
ATOM 3288 O O . ALA A 1 416 ? 30.759 6.201 -23.649 1.00 76.38 416 ALA A O 1
ATOM 3289 N N . GLU A 1 417 ? 30.998 3.971 -23.846 1.00 78.75 417 GLU A N 1
ATOM 3290 C CA . GLU A 1 417 ? 32.302 4.089 -24.514 1.00 78.75 417 GLU A CA 1
ATOM 3291 C C . GLU A 1 417 ? 32.119 4.486 -25.988 1.00 78.75 417 GLU A C 1
ATOM 3293 O O . GLU A 1 417 ? 33.006 5.076 -26.615 1.00 78.75 417 GLU A O 1
ATOM 3298 N N . LEU A 1 418 ? 30.934 4.200 -26.534 1.00 86.75 418 LEU A N 1
ATOM 3299 C CA . LEU A 1 418 ? 30.537 4.545 -27.885 1.00 86.75 418 LEU A CA 1
ATOM 3300 C C . LEU A 1 418 ? 29.655 5.803 -27.916 1.00 86.75 418 LEU A C 1
ATOM 3302 O O . LEU A 1 418 ? 28.426 5.718 -27.896 1.00 86.75 418 LEU A O 1
ATOM 3306 N N . ASP A 1 419 ? 30.289 6.974 -28.034 1.00 88.44 419 ASP A N 1
ATOM 3307 C CA . ASP A 1 419 ? 29.584 8.264 -28.116 1.00 88.44 419 ASP A CA 1
ATOM 3308 C C . ASP A 1 419 ? 28.591 8.320 -29.291 1.00 88.44 419 ASP A C 1
ATOM 3310 O O . ASP A 1 419 ? 27.440 8.712 -29.107 1.00 88.44 419 ASP A O 1
ATOM 3314 N N . SER A 1 420 ? 29.007 7.898 -30.490 1.00 94.19 420 SER A N 1
ATOM 3315 C CA . SER A 1 420 ? 28.168 7.922 -31.692 1.00 94.19 420 SER A CA 1
ATOM 3316 C C . SER A 1 420 ? 28.278 6.638 -32.518 1.00 94.19 420 SER A C 1
ATOM 3318 O O . SER A 1 420 ? 29.364 6.239 -32.959 1.00 94.19 420 SER A O 1
ATOM 3320 N N . LEU A 1 421 ? 27.128 6.012 -32.769 1.00 97.56 421 LEU A N 1
ATOM 3321 C CA . LEU A 1 421 ? 26.950 4.851 -33.636 1.00 97.56 421 LEU A CA 1
ATOM 3322 C C . LEU A 1 421 ? 26.188 5.250 -34.905 1.00 97.56 421 LEU A C 1
ATOM 3324 O O . LEU A 1 421 ? 25.046 5.691 -34.837 1.00 97.56 421 LEU A O 1
ATOM 3328 N N . LEU A 1 422 ? 26.764 5.018 -36.082 1.00 98.12 422 LEU A N 1
ATOM 3329 C CA . LEU A 1 422 ? 26.032 5.147 -37.345 1.00 98.12 422 LEU A CA 1
ATOM 3330 C C . LEU A 1 422 ? 25.418 3.803 -37.735 1.00 98.12 422 LEU A C 1
ATOM 3332 O O . LEU A 1 422 ? 26.136 2.816 -37.866 1.00 98.12 422 LEU A O 1
ATOM 3336 N N . ILE A 1 423 ? 24.119 3.771 -38.012 1.00 98.31 423 ILE A N 1
ATOM 3337 C CA . ILE A 1 423 ? 23.447 2.623 -38.632 1.00 98.31 423 ILE A CA 1
ATOM 3338 C C . ILE A 1 423 ? 23.015 3.041 -40.033 1.00 98.31 423 ILE A C 1
ATOM 3340 O O . ILE A 1 423 ? 22.240 3.980 -40.201 1.00 98.31 423 ILE A O 1
ATOM 3344 N N . THR A 1 424 ? 23.537 2.370 -41.056 1.00 97.75 424 THR A N 1
ATOM 3345 C CA . THR A 1 424 ? 23.324 2.766 -42.453 1.00 97.75 424 THR A CA 1
ATOM 3346 C C . THR A 1 424 ? 23.288 1.562 -43.389 1.00 97.75 424 THR A C 1
ATOM 3348 O O . THR A 1 424 ? 23.810 0.490 -43.084 1.00 97.75 424 THR A O 1
ATOM 3351 N N . ALA A 1 425 ? 22.669 1.732 -44.553 1.00 96.38 425 ALA A N 1
ATOM 3352 C CA . ALA A 1 425 ? 22.628 0.720 -45.597 1.00 96.38 425 ALA A CA 1
ATOM 3353 C C . ALA A 1 425 ? 23.651 1.020 -46.704 1.00 96.38 425 ALA A C 1
ATOM 3355 O O . ALA A 1 425 ? 23.842 2.170 -47.102 1.00 96.38 425 ALA A O 1
ATOM 3356 N N . LEU A 1 426 ? 24.267 -0.026 -47.261 1.00 95.50 426 LEU A N 1
ATOM 3357 C CA . LEU A 1 426 ? 25.103 0.062 -48.459 1.00 95.50 426 LEU A CA 1
ATOM 3358 C C . LEU A 1 426 ? 24.428 -0.668 -49.626 1.00 95.50 426 LEU A C 1
ATOM 3360 O O . LEU A 1 426 ? 24.238 -1.884 -49.618 1.00 95.50 426 LEU A O 1
ATOM 3364 N N . GLY A 1 427 ? 24.059 0.107 -50.646 1.00 91.50 427 GLY A N 1
ATOM 3365 C CA . GLY A 1 427 ? 23.590 -0.397 -51.934 1.00 91.50 427 GLY A CA 1
ATOM 3366 C C . GLY A 1 427 ? 24.714 -0.500 -52.964 1.00 91.50 427 GLY A C 1
ATOM 3367 O O . GLY A 1 427 ? 25.889 -0.376 -52.645 1.00 91.50 427 GLY A O 1
ATOM 3368 N N . LEU A 1 428 ? 24.345 -0.683 -54.235 1.00 89.19 428 LEU A N 1
ATOM 3369 C CA . LEU A 1 428 ? 25.321 -0.732 -55.335 1.00 89.19 428 LEU A CA 1
ATOM 3370 C C . LEU A 1 428 ? 26.042 0.606 -55.568 1.00 89.19 428 LEU A C 1
ATOM 3372 O O . LEU A 1 428 ? 27.162 0.603 -56.068 1.00 89.19 428 LEU A O 1
ATOM 3376 N N . SER A 1 429 ? 25.408 1.731 -55.220 1.00 89.19 429 SER A N 1
ATOM 3377 C CA . SER A 1 429 ? 26.050 3.048 -55.234 1.00 89.19 429 SER A CA 1
ATOM 3378 C C . SER A 1 429 ? 26.635 3.355 -53.848 1.00 89.19 429 SER A C 1
ATOM 3380 O O . SER A 1 429 ? 25.877 3.355 -52.872 1.00 89.19 429 SER A O 1
ATOM 3382 N N . PRO A 1 430 ? 27.948 3.627 -53.732 1.00 92.12 430 PRO A N 1
ATOM 3383 C CA . PRO A 1 430 ? 28.603 3.849 -52.443 1.00 92.12 430 PRO A CA 1
ATOM 3384 C C . PRO A 1 430 ? 28.467 5.281 -51.904 1.00 92.12 430 PRO A C 1
ATOM 3386 O O . PRO A 1 430 ? 28.855 5.529 -50.764 1.00 92.12 430 PRO A O 1
ATOM 3389 N N . GLY A 1 431 ? 27.920 6.220 -52.686 1.00 92.44 431 GLY A N 1
ATOM 3390 C CA . GLY A 1 431 ? 27.905 7.649 -52.342 1.00 92.44 431 GLY A CA 1
ATOM 3391 C C . GLY A 1 431 ? 27.157 7.990 -51.053 1.00 92.44 431 GLY A C 1
ATOM 3392 O O . GLY A 1 431 ? 27.593 8.856 -50.296 1.00 92.44 431 GLY A O 1
ATOM 3393 N N . VAL A 1 432 ? 26.089 7.247 -50.744 1.00 92.69 432 VAL A N 1
ATOM 3394 C CA . VAL A 1 432 ? 25.341 7.393 -49.484 1.00 92.69 432 VAL A CA 1
ATOM 3395 C C . VAL A 1 432 ? 26.212 7.018 -48.286 1.00 92.69 432 VAL A C 1
ATOM 3397 O O . VAL A 1 432 ? 26.276 7.766 -47.316 1.00 92.69 432 VAL A O 1
ATOM 3400 N N . LEU A 1 433 ? 26.927 5.890 -48.358 1.00 95.44 433 LEU A N 1
ATOM 3401 C CA . LEU A 1 433 ? 27.819 5.469 -47.278 1.00 95.44 433 LEU A CA 1
ATOM 3402 C C . LEU A 1 433 ? 29.006 6.427 -47.131 1.00 95.44 433 LEU A C 1
ATOM 3404 O O . LEU A 1 433 ? 29.354 6.785 -46.010 1.00 95.44 433 LEU A O 1
ATOM 3408 N N . TYR A 1 434 ? 29.596 6.858 -48.249 1.00 96.38 434 TYR A N 1
ATOM 3409 C CA . TYR A 1 434 ? 30.647 7.877 -48.257 1.00 96.38 434 TYR A CA 1
ATOM 3410 C C . TYR A 1 434 ? 30.183 9.150 -47.537 1.00 96.38 434 TYR A C 1
ATOM 3412 O O . TYR A 1 434 ? 30.817 9.575 -46.576 1.00 96.38 434 TYR A O 1
ATOM 3420 N N . THR A 1 435 ? 29.025 9.687 -47.929 1.00 96.19 435 THR A N 1
ATOM 3421 C CA . THR A 1 435 ? 28.434 10.885 -47.318 1.00 96.19 435 THR A CA 1
ATOM 3422 C C . THR A 1 435 ? 28.168 10.683 -45.826 1.00 96.19 435 THR A C 1
ATOM 3424 O O . THR A 1 435 ? 28.552 11.529 -45.023 1.00 96.19 435 THR A O 1
ATOM 3427 N N . ALA A 1 436 ? 27.578 9.550 -45.432 1.00 96.31 436 ALA A N 1
ATOM 3428 C CA . ALA A 1 436 ? 27.284 9.246 -44.031 1.00 96.31 436 ALA A CA 1
ATOM 3429 C C . ALA A 1 436 ? 28.554 9.225 -43.163 1.00 96.31 436 ALA A C 1
ATOM 3431 O O . ALA A 1 436 ? 28.597 9.832 -42.094 1.00 96.31 436 ALA A O 1
ATOM 3432 N N . LEU A 1 437 ? 29.608 8.549 -43.631 1.00 97.12 437 LEU A N 1
ATOM 3433 C CA . LEU A 1 437 ? 30.871 8.449 -42.901 1.00 97.12 437 LEU A CA 1
ATOM 3434 C C . LEU A 1 437 ? 31.601 9.796 -42.825 1.00 97.12 437 LEU A C 1
ATOM 3436 O O . LEU A 1 437 ? 32.201 10.094 -41.795 1.00 97.12 437 LEU A O 1
ATOM 3440 N N . THR A 1 438 ? 31.535 10.609 -43.883 1.00 96.50 438 THR A N 1
ATOM 3441 C CA . THR A 1 438 ? 32.185 11.926 -43.928 1.00 96.50 438 THR A CA 1
ATOM 3442 C C . THR A 1 438 ? 31.465 12.976 -43.084 1.00 96.50 438 THR A C 1
ATOM 3444 O O . THR A 1 438 ? 32.137 13.763 -42.427 1.00 96.50 438 THR A O 1
ATOM 3447 N N . LEU A 1 439 ? 30.127 13.002 -43.077 1.00 96.06 439 LEU A N 1
ATOM 3448 C CA . LEU A 1 439 ? 29.368 14.010 -42.325 1.00 96.06 439 LEU A CA 1
ATOM 3449 C C . LEU A 1 439 ? 29.353 13.745 -40.818 1.00 96.06 439 LEU A C 1
ATOM 3451 O O . LEU A 1 439 ? 29.449 14.689 -40.040 1.00 96.06 439 LEU A O 1
ATOM 3455 N N . PHE A 1 440 ? 29.214 12.482 -40.406 1.00 94.81 440 PHE A N 1
ATOM 3456 C CA . PHE A 1 440 ? 28.977 12.145 -38.997 1.00 94.81 440 PHE A CA 1
ATOM 3457 C C . PHE A 1 440 ? 30.215 11.620 -38.272 1.00 94.81 440 PHE A C 1
ATOM 3459 O O . PHE A 1 440 ? 30.250 11.653 -37.047 1.00 94.81 440 PHE A O 1
ATOM 3466 N N . THR A 1 441 ? 31.233 11.142 -39.001 1.00 94.25 441 THR A N 1
ATOM 3467 C CA . THR A 1 441 ? 32.498 10.628 -38.436 1.00 94.25 441 THR A CA 1
ATOM 3468 C C . THR A 1 441 ? 32.305 9.765 -37.173 1.00 94.25 441 THR A C 1
ATOM 3470 O O . THR A 1 441 ? 32.916 10.040 -36.139 1.00 94.25 441 THR A O 1
ATOM 3473 N N . PRO A 1 442 ? 31.436 8.740 -37.215 1.00 95.69 442 PRO A N 1
ATOM 3474 C CA . PRO A 1 442 ? 30.974 8.047 -36.014 1.00 95.69 442 PRO A CA 1
ATOM 3475 C C . PRO A 1 442 ? 32.104 7.251 -35.346 1.00 95.69 442 PRO A C 1
ATOM 3477 O O . PRO A 1 442 ? 33.046 6.803 -36.009 1.00 95.69 442 PRO A O 1
ATOM 3480 N N . ASN A 1 443 ? 32.004 6.976 -34.046 1.00 95.69 443 ASN A N 1
ATOM 3481 C CA . ASN A 1 443 ? 32.969 6.109 -33.361 1.00 95.69 443 ASN A CA 1
ATOM 3482 C C . ASN A 1 443 ? 32.947 4.683 -33.940 1.00 95.69 443 ASN A C 1
ATOM 3484 O O . ASN A 1 443 ? 34.002 4.058 -34.068 1.00 95.69 443 ASN A O 1
ATOM 3488 N N . LEU A 1 444 ? 31.763 4.215 -34.350 1.00 97.50 444 LEU A N 1
ATOM 3489 C CA . LEU A 1 444 ? 31.544 2.944 -35.036 1.00 97.50 444 LEU A CA 1
ATOM 3490 C C . LEU A 1 444 ? 30.411 3.077 -36.064 1.00 97.50 444 LEU A C 1
ATOM 3492 O O . LEU A 1 444 ? 29.440 3.797 -35.837 1.00 97.50 444 LEU A O 1
ATOM 3496 N N . ALA A 1 445 ? 30.494 2.344 -37.173 1.00 97.81 445 ALA A N 1
ATOM 3497 C CA . ALA A 1 445 ? 29.406 2.220 -38.138 1.00 97.81 445 ALA A CA 1
ATOM 3498 C C . ALA A 1 445 ? 28.950 0.763 -38.298 1.00 97.81 445 ALA A C 1
ATOM 3500 O O . ALA A 1 445 ? 29.765 -0.134 -38.512 1.00 97.81 445 ALA A O 1
ATOM 3501 N N . VAL A 1 446 ? 27.640 0.533 -38.259 1.00 98.19 446 VAL A N 1
ATOM 3502 C CA . VAL A 1 446 ? 26.990 -0.717 -38.659 1.00 98.19 446 VAL A CA 1
ATOM 3503 C C . VAL A 1 446 ? 26.411 -0.533 -40.057 1.00 98.19 446 VAL A C 1
ATOM 3505 O O . VAL A 1 446 ? 25.547 0.314 -40.282 1.00 98.19 446 VAL A O 1
ATOM 3508 N N . VAL A 1 447 ? 26.898 -1.336 -41.001 1.00 97.69 447 VAL A N 1
ATOM 3509 C CA . VAL A 1 447 ? 26.522 -1.264 -42.415 1.00 97.69 447 VAL A CA 1
ATOM 3510 C C . VAL A 1 447 ? 25.767 -2.523 -42.820 1.00 97.69 447 VAL A C 1
ATOM 3512 O O . VAL A 1 447 ? 26.343 -3.611 -42.847 1.00 97.69 447 VAL A O 1
ATOM 3515 N N . VAL A 1 448 ? 24.490 -2.375 -43.176 1.00 97.50 448 VAL A N 1
ATOM 3516 C CA . VAL A 1 448 ? 23.676 -3.462 -43.743 1.00 97.50 448 VAL A CA 1
ATOM 3517 C C . VAL A 1 448 ? 23.848 -3.479 -45.259 1.00 97.50 448 VAL A C 1
ATOM 3519 O O . VAL A 1 448 ? 23.606 -2.474 -45.927 1.00 97.50 448 VAL A O 1
ATOM 3522 N N . THR A 1 449 ? 24.297 -4.601 -45.818 1.00 97.00 449 THR A N 1
ATOM 3523 C CA . THR A 1 449 ? 24.668 -4.699 -47.238 1.00 97.00 449 THR A CA 1
ATOM 3524 C C . THR A 1 449 ? 24.387 -6.085 -47.825 1.00 97.00 449 THR A C 1
ATOM 3526 O O . THR A 1 449 ? 23.950 -6.997 -47.131 1.00 97.00 449 THR A O 1
ATOM 3529 N N . SER A 1 450 ? 24.638 -6.258 -49.123 1.00 95.62 450 SER A N 1
ATOM 3530 C CA . SER A 1 450 ? 24.669 -7.567 -49.799 1.00 95.62 450 SER A CA 1
ATOM 3531 C C . SER A 1 450 ? 26.100 -7.921 -50.200 1.00 95.62 450 SER A C 1
ATOM 3533 O O . SER A 1 450 ? 26.910 -7.018 -50.399 1.00 95.62 450 SER A O 1
ATOM 3535 N N . HIS A 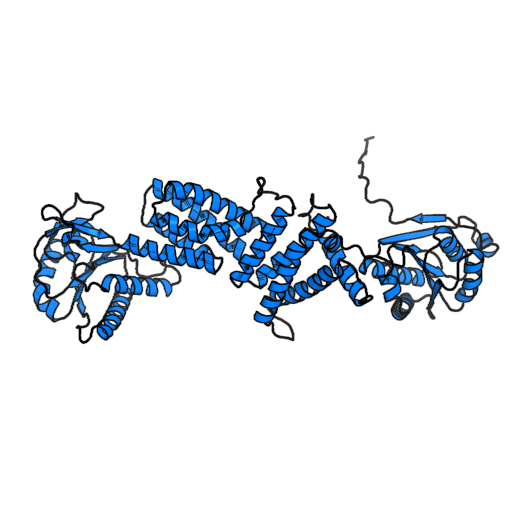1 451 ? 26.389 -9.204 -50.443 1.00 93.00 451 HIS A N 1
ATOM 3536 C CA . HIS A 1 451 ? 27.705 -9.659 -50.925 1.00 93.00 451 HIS A CA 1
ATOM 3537 C C . HIS A 1 451 ? 28.211 -8.893 -52.156 1.00 93.00 451 HIS A C 1
ATOM 3539 O O . HIS A 1 451 ? 29.405 -8.653 -52.315 1.00 93.00 451 HIS A O 1
ATOM 3545 N N . ARG A 1 452 ? 27.297 -8.485 -53.046 1.00 92.38 452 ARG A N 1
ATOM 3546 C CA . ARG A 1 452 ? 27.650 -7.717 -54.245 1.00 92.38 452 ARG A CA 1
ATOM 3547 C C . ARG A 1 452 ? 28.048 -6.277 -53.915 1.00 92.38 452 ARG A C 1
ATOM 3549 O O . ARG A 1 452 ? 28.981 -5.757 -54.514 1.00 92.38 452 ARG A O 1
ATOM 3556 N N . ALA A 1 453 ? 27.320 -5.629 -53.010 1.00 91.50 453 ALA A N 1
ATOM 3557 C CA . ALA A 1 453 ? 27.539 -4.230 -52.647 1.00 91.50 453 ALA A CA 1
ATOM 3558 C C . ALA A 1 453 ? 28.714 -4.049 -51.669 1.00 91.50 453 ALA A C 1
ATOM 3560 O O . ALA A 1 453 ? 29.376 -3.015 -51.686 1.00 91.50 453 ALA A O 1
ATOM 3561 N N . GLU A 1 454 ? 29.020 -5.068 -50.864 1.00 92.56 454 GLU A N 1
ATOM 3562 C CA . GLU A 1 454 ? 30.145 -5.090 -49.921 1.00 92.56 454 GLU A CA 1
ATOM 3563 C C . GLU A 1 454 ? 31.501 -4.777 -50.577 1.00 92.56 454 GLU A C 1
ATOM 3565 O O . GLU A 1 454 ? 32.352 -4.150 -49.954 1.00 92.56 454 GLU A O 1
ATOM 3570 N N . GLN A 1 455 ? 31.681 -5.108 -51.859 1.00 90.81 455 GLN A N 1
ATOM 3571 C CA . GLN A 1 455 ? 32.907 -4.812 -52.613 1.00 90.81 455 GLN A CA 1
ATOM 3572 C C . GLN A 1 455 ? 33.247 -3.312 -52.661 1.00 90.81 455 GLN A C 1
ATOM 3574 O O . GLN A 1 455 ? 34.412 -2.947 -52.791 1.00 90.81 455 GLN A O 1
ATOM 3579 N N . ALA A 1 456 ? 32.246 -2.432 -52.548 1.00 92.38 456 ALA A N 1
ATOM 3580 C CA . ALA A 1 456 ? 32.443 -0.984 -52.564 1.00 92.38 456 ALA A CA 1
ATOM 3581 C C . ALA A 1 456 ? 32.781 -0.395 -51.180 1.00 92.38 456 ALA A C 1
ATOM 3583 O O . ALA A 1 456 ? 33.086 0.794 -51.075 1.00 92.38 456 ALA A O 1
ATOM 3584 N N . LEU A 1 457 ? 32.727 -1.207 -50.118 1.00 94.25 457 LEU A N 1
ATOM 3585 C CA . LEU A 1 457 ? 32.875 -0.762 -48.735 1.00 94.25 457 LEU A CA 1
ATOM 3586 C C . LEU A 1 457 ? 34.281 -0.233 -48.434 1.00 94.25 457 LEU A C 1
ATOM 3588 O O . LEU A 1 457 ? 34.420 0.828 -47.831 1.00 94.25 457 LEU A O 1
ATOM 3592 N N . GLU A 1 458 ? 35.318 -0.954 -48.866 1.00 94.94 458 GLU A N 1
ATOM 3593 C CA . GLU A 1 458 ? 36.714 -0.574 -48.618 1.00 94.94 458 GLU A CA 1
ATOM 3594 C C . GLU A 1 458 ? 37.053 0.768 -49.278 1.00 94.94 458 GLU A C 1
ATOM 3596 O O . GLU A 1 458 ? 37.618 1.658 -48.638 1.00 94.94 458 GLU A O 1
ATOM 3601 N N . GLU A 1 459 ? 36.616 0.955 -50.526 1.00 94.88 459 GLU A N 1
ATOM 3602 C CA . GLU A 1 459 ? 36.807 2.215 -51.238 1.00 94.88 459 GLU A CA 1
ATOM 3603 C C . GLU A 1 459 ? 36.025 3.362 -50.591 1.00 94.88 459 GLU A C 1
ATOM 3605 O O . GLU A 1 459 ? 36.575 4.453 -50.434 1.00 94.88 459 GLU A O 1
ATOM 3610 N N . ALA A 1 460 ? 34.780 3.125 -50.164 1.00 95.06 460 ALA A N 1
ATOM 3611 C CA . ALA A 1 460 ? 33.979 4.136 -49.478 1.00 95.06 460 ALA A CA 1
ATOM 3612 C C . ALA A 1 460 ? 34.636 4.600 -48.169 1.00 95.06 460 ALA A C 1
ATOM 3614 O O . ALA A 1 460 ? 34.748 5.805 -47.941 1.00 95.06 460 ALA A O 1
ATOM 3615 N N . CYS A 1 461 ? 35.141 3.668 -47.352 1.00 96.69 461 CYS A N 1
ATOM 3616 C CA . CYS A 1 461 ? 35.889 3.991 -46.137 1.00 96.69 461 CYS A CA 1
ATOM 3617 C C . CYS A 1 461 ? 37.163 4.786 -46.451 1.00 96.69 461 CYS A C 1
ATOM 3619 O O . CYS A 1 461 ? 37.400 5.831 -45.847 1.00 96.69 461 CYS A O 1
ATOM 3621 N N . ARG A 1 462 ? 37.953 4.344 -47.440 1.00 96.75 462 ARG A N 1
ATOM 3622 C CA . ARG A 1 462 ? 39.187 5.026 -47.857 1.00 96.75 462 ARG A CA 1
ATOM 3623 C C . ARG A 1 462 ? 38.923 6.462 -48.310 1.00 96.75 462 ARG A C 1
ATOM 3625 O O . ARG A 1 462 ? 39.639 7.375 -47.906 1.00 96.75 462 ARG A O 1
ATOM 3632 N N . ARG A 1 463 ? 37.888 6.670 -49.128 1.00 96.44 463 ARG A N 1
ATOM 3633 C CA . ARG A 1 463 ? 37.479 7.991 -49.633 1.00 96.44 463 ARG A CA 1
ATOM 3634 C C . ARG A 1 463 ? 36.969 8.899 -48.525 1.00 96.44 463 ARG A C 1
ATOM 3636 O O . ARG A 1 463 ? 37.317 10.075 -48.516 1.00 96.44 463 ARG A O 1
ATOM 3643 N N . ALA A 1 464 ? 36.196 8.351 -47.591 1.00 96.19 464 ALA A N 1
ATOM 3644 C CA . ALA A 1 464 ? 35.700 9.072 -46.423 1.00 96.19 464 ALA A CA 1
ATOM 3645 C C . ALA A 1 464 ? 36.780 9.310 -45.351 1.00 96.19 464 ALA A C 1
ATOM 3647 O O . ALA A 1 464 ? 36.480 9.928 -44.335 1.00 96.19 464 ALA A O 1
ATOM 3648 N N . GLN A 1 465 ? 38.010 8.812 -45.552 1.00 96.62 465 GLN A N 1
ATOM 3649 C CA . GLN A 1 465 ? 39.089 8.815 -44.555 1.00 96.62 465 GLN A CA 1
ATOM 3650 C C . GLN A 1 465 ? 38.672 8.156 -43.229 1.00 96.62 465 GLN A C 1
ATOM 3652 O O . GLN A 1 465 ? 39.122 8.534 -42.149 1.00 96.62 465 GLN A O 1
ATOM 3657 N N . TYR A 1 466 ? 37.813 7.140 -43.317 1.00 97.12 466 TYR A N 1
ATOM 3658 C CA . TYR A 1 466 ? 37.266 6.418 -42.179 1.00 97.12 466 TYR A CA 1
ATOM 3659 C C . TYR A 1 466 ? 37.960 5.064 -42.000 1.00 97.12 466 TYR A C 1
ATOM 3661 O O . TYR A 1 466 ? 38.150 4.316 -42.961 1.00 97.12 466 TYR A O 1
ATOM 3669 N N . CYS A 1 467 ? 38.321 4.718 -40.762 1.00 95.69 467 CYS A N 1
ATOM 3670 C CA . CYS A 1 467 ? 38.987 3.451 -40.465 1.00 95.69 467 CYS A CA 1
ATOM 3671 C C . CYS A 1 467 ? 38.031 2.262 -40.661 1.00 95.69 467 CYS A C 1
ATOM 3673 O O . CYS A 1 467 ? 37.018 2.153 -39.968 1.00 95.69 467 CYS A O 1
ATOM 3675 N N . LYS A 1 468 ? 38.365 1.336 -41.569 1.00 94.00 468 LYS A N 1
ATOM 3676 C CA . LYS A 1 468 ? 37.521 0.170 -41.890 1.00 94.00 468 LYS A CA 1
ATOM 3677 C C . LYS A 1 468 ? 37.273 -0.753 -40.689 1.00 94.00 468 LYS A C 1
ATOM 3679 O O . LYS A 1 468 ? 36.202 -1.358 -40.616 1.00 94.00 468 LYS A O 1
ATOM 3684 N N . ASP A 1 469 ? 38.201 -0.817 -39.735 1.00 94.56 469 ASP A N 1
ATOM 3685 C CA . ASP A 1 469 ? 38.079 -1.642 -38.520 1.00 94.56 469 ASP A CA 1
ATOM 3686 C C . ASP A 1 469 ? 36.955 -1.165 -37.588 1.00 94.56 469 ASP A C 1
ATOM 3688 O O . ASP A 1 469 ? 36.407 -1.946 -36.801 1.00 94.56 469 ASP A O 1
ATOM 3692 N N . ARG A 1 470 ? 36.557 0.107 -37.729 1.00 95.44 470 ARG A N 1
ATOM 3693 C CA . ARG A 1 470 ? 35.398 0.708 -37.059 1.00 95.44 470 ARG A CA 1
ATOM 3694 C C . ARG A 1 470 ? 34.081 0.470 -37.806 1.00 95.44 470 ARG A C 1
ATOM 3696 O O . ARG A 1 470 ? 33.064 1.063 -37.466 1.00 95.44 470 ARG A O 1
ATOM 3703 N N . VAL A 1 471 ? 34.069 -0.400 -38.818 1.00 96.81 471 VAL A N 1
ATOM 3704 C CA . VAL A 1 471 ? 32.852 -0.773 -39.546 1.00 96.81 471 VAL A CA 1
ATOM 3705 C C . VAL A 1 471 ? 32.486 -2.229 -39.289 1.00 96.81 471 VAL A C 1
ATOM 3707 O O . VAL A 1 471 ? 33.189 -3.148 -39.718 1.00 96.81 471 VAL A O 1
ATOM 3710 N N . ARG A 1 472 ? 31.329 -2.449 -38.665 1.00 96.94 472 ARG A N 1
ATOM 3711 C CA . ARG A 1 472 ? 30.671 -3.755 -38.553 1.00 96.94 472 ARG A CA 1
ATOM 3712 C C . ARG A 1 472 ? 29.730 -3.938 -39.735 1.00 96.94 472 ARG A C 1
ATOM 3714 O O . ARG A 1 472 ? 28.893 -3.088 -40.009 1.00 96.94 472 ARG A O 1
ATOM 3721 N N . THR A 1 473 ? 29.901 -5.024 -40.479 1.00 96.31 473 THR A N 1
ATOM 3722 C CA . THR A 1 473 ? 29.143 -5.268 -41.714 1.00 96.31 473 THR A CA 1
ATOM 3723 C C . THR A 1 473 ? 28.169 -6.412 -41.483 1.00 96.31 473 THR A C 1
ATOM 3725 O O . THR A 1 473 ? 28.580 -7.475 -41.027 1.00 96.31 473 THR A O 1
ATOM 3728 N N . VAL A 1 474 ? 26.891 -6.197 -41.791 1.00 97.31 474 VAL A N 1
ATOM 3729 C CA . VAL A 1 474 ? 25.866 -7.244 -41.794 1.00 97.31 474 VAL A CA 1
ATOM 3730 C C . VAL A 1 474 ? 25.517 -7.546 -43.239 1.00 97.31 474 VAL A C 1
ATOM 3732 O O . VAL A 1 474 ? 24.869 -6.742 -43.914 1.00 97.31 474 VAL A O 1
ATOM 3735 N N . VAL A 1 475 ? 25.968 -8.700 -43.720 1.00 95.75 475 VAL A N 1
ATOM 3736 C CA . VAL A 1 475 ? 25.719 -9.131 -45.094 1.00 95.75 475 VAL A CA 1
ATOM 3737 C C . VAL A 1 475 ? 24.425 -9.936 -45.157 1.00 95.75 475 VAL A C 1
ATOM 3739 O O . VAL A 1 475 ? 24.210 -10.850 -44.364 1.00 95.75 475 VAL A O 1
ATOM 3742 N N . VAL A 1 476 ? 23.550 -9.577 -46.095 1.00 94.94 476 VAL A N 1
ATOM 3743 C CA . VAL A 1 476 ? 22.246 -10.208 -46.300 1.00 94.94 476 VAL A CA 1
ATOM 3744 C C . VAL A 1 476 ? 22.187 -10.880 -47.670 1.00 94.94 476 VAL A C 1
ATOM 3746 O O . VAL A 1 476 ? 22.357 -10.223 -48.701 1.00 94.94 476 VAL A O 1
ATOM 3749 N N . ASP A 1 477 ? 21.863 -12.173 -47.679 1.00 91.44 477 ASP A N 1
ATOM 3750 C CA . ASP A 1 477 ? 21.762 -12.990 -48.898 1.00 91.44 477 ASP A CA 1
ATOM 3751 C C . ASP A 1 477 ? 20.570 -12.615 -49.785 1.00 91.44 477 ASP A C 1
ATOM 3753 O O . ASP A 1 477 ? 20.652 -12.632 -51.013 1.00 91.44 477 ASP A O 1
ATOM 3757 N N . THR A 1 478 ? 19.444 -12.256 -49.166 1.00 92.06 478 THR A N 1
ATOM 3758 C CA . THR A 1 478 ? 18.188 -11.916 -49.849 1.00 92.06 478 THR A CA 1
ATOM 3759 C C . THR A 1 478 ? 17.841 -10.442 -49.617 1.00 92.06 478 THR A C 1
ATOM 3761 O O . THR A 1 478 ? 16.980 -10.131 -48.790 1.00 92.06 478 THR A O 1
ATOM 3764 N N . PRO A 1 479 ? 18.485 -9.509 -50.342 1.00 89.38 479 PRO A N 1
ATOM 3765 C CA . PRO A 1 479 ? 18.442 -8.077 -50.043 1.00 89.38 479 PRO A CA 1
ATOM 3766 C C . PRO A 1 479 ? 17.097 -7.395 -50.325 1.00 89.38 479 PRO A C 1
ATOM 3768 O O . PRO A 1 479 ? 16.940 -6.221 -50.014 1.00 89.38 479 PRO A O 1
ATOM 3771 N N . ASN A 1 480 ? 16.131 -8.116 -50.902 1.00 91.69 480 ASN A N 1
ATOM 3772 C CA . ASN A 1 480 ? 14.782 -7.622 -51.186 1.00 91.69 480 ASN A CA 1
ATOM 3773 C C . ASN A 1 480 ? 13.702 -8.235 -50.271 1.00 91.69 480 ASN A C 1
ATOM 3775 O O . ASN A 1 480 ? 12.536 -7.887 -50.427 1.00 91.69 480 ASN A O 1
ATOM 3779 N N . ASP A 1 481 ? 14.054 -9.138 -49.343 1.00 94.75 481 ASP A N 1
ATOM 3780 C CA . ASP A 1 481 ? 13.121 -9.697 -48.348 1.00 94.75 481 ASP A CA 1
ATOM 3781 C C . ASP A 1 481 ? 13.338 -9.019 -46.981 1.00 94.75 481 ASP A C 1
ATOM 3783 O O . ASP A 1 481 ? 14.293 -9.363 -46.276 1.00 94.75 481 ASP A O 1
ATOM 3787 N N . PRO A 1 482 ? 12.439 -8.110 -46.546 1.00 94.31 482 PRO A N 1
ATOM 3788 C CA . PRO A 1 482 ? 12.559 -7.432 -45.257 1.00 94.31 482 PRO A CA 1
ATOM 3789 C C . PRO A 1 482 ? 12.652 -8.387 -44.065 1.00 94.31 482 PRO A C 1
ATOM 3791 O O . PRO A 1 482 ? 13.372 -8.109 -43.108 1.00 94.31 482 PRO A O 1
ATOM 3794 N N . ARG A 1 483 ? 11.961 -9.536 -44.100 1.00 95.88 483 ARG A N 1
ATOM 3795 C CA . ARG A 1 483 ? 11.997 -10.498 -42.988 1.00 95.88 483 ARG A CA 1
ATOM 3796 C C . ARG A 1 483 ? 13.360 -11.165 -42.891 1.00 95.88 483 ARG A C 1
ATOM 3798 O O . ARG A 1 483 ? 13.834 -11.412 -41.784 1.00 95.88 483 ARG A O 1
ATOM 3805 N N . ALA A 1 484 ? 13.979 -11.469 -44.026 1.00 94.88 484 ALA A N 1
ATOM 3806 C CA . ALA A 1 484 ? 15.329 -12.008 -44.051 1.00 94.88 484 ALA A CA 1
ATOM 3807 C C . ALA A 1 484 ? 16.366 -10.972 -43.607 1.00 94.88 484 ALA A C 1
ATOM 3809 O O . ALA A 1 484 ? 17.220 -11.310 -42.792 1.00 94.88 484 ALA A O 1
ATOM 3810 N N . CYS A 1 485 ? 16.242 -9.714 -44.046 1.00 95.75 485 CYS A N 1
ATOM 3811 C CA . CYS A 1 485 ? 17.100 -8.625 -43.576 1.00 95.75 485 CYS A CA 1
ATOM 3812 C C . CYS A 1 485 ? 17.010 -8.451 -42.049 1.00 95.75 485 CYS A C 1
ATOM 3814 O O . CYS A 1 485 ? 18.043 -8.414 -41.385 1.00 95.75 485 CYS A O 1
ATOM 3816 N N . ILE A 1 486 ? 15.797 -8.440 -41.475 1.00 96.12 486 ILE A N 1
ATOM 3817 C CA . ILE A 1 486 ? 15.591 -8.373 -40.015 1.00 96.12 486 ILE A CA 1
ATOM 3818 C C . ILE A 1 486 ? 16.230 -9.578 -39.304 1.00 96.12 486 ILE A C 1
ATOM 3820 O O . ILE A 1 486 ? 16.895 -9.416 -38.282 1.00 96.12 486 ILE A O 1
ATOM 3824 N N . ARG A 1 487 ? 16.057 -10.802 -39.826 1.00 96.19 487 ARG A N 1
ATOM 3825 C CA . ARG A 1 487 ? 16.696 -11.994 -39.237 1.00 96.19 487 ARG A CA 1
ATOM 3826 C C . ARG A 1 487 ? 18.221 -11.888 -39.254 1.00 96.19 487 ARG A C 1
ATOM 3828 O O . ARG A 1 487 ? 18.841 -12.239 -38.257 1.00 96.19 487 ARG A O 1
ATOM 3835 N N . ALA A 1 488 ? 18.803 -11.386 -40.342 1.00 95.94 488 ALA A N 1
ATOM 3836 C CA . ALA A 1 488 ? 20.247 -11.223 -40.471 1.00 95.94 488 ALA A CA 1
ATOM 3837 C C . ALA A 1 488 ? 20.803 -10.233 -39.437 1.00 95.94 488 ALA A C 1
ATOM 3839 O O . ALA A 1 488 ? 21.721 -10.583 -38.701 1.00 95.94 488 ALA A O 1
ATOM 3840 N N . VAL A 1 489 ? 20.205 -9.042 -39.296 1.00 96.25 489 VAL A N 1
ATOM 3841 C CA . VAL A 1 489 ? 20.666 -8.051 -38.301 1.00 96.25 489 VAL A CA 1
ATOM 3842 C C . VAL A 1 489 ? 20.462 -8.511 -36.855 1.00 96.25 489 VAL A C 1
ATOM 3844 O O . VAL A 1 489 ? 21.226 -8.128 -35.974 1.00 96.25 489 VAL A O 1
ATOM 3847 N N . ARG A 1 490 ? 19.469 -9.369 -36.588 1.00 94.75 490 ARG A N 1
ATOM 3848 C CA . ARG A 1 490 ? 19.266 -9.982 -35.263 1.00 94.75 490 ARG A CA 1
ATOM 3849 C C . ARG A 1 490 ? 20.239 -11.116 -34.960 1.00 94.75 490 ARG A C 1
ATOM 3851 O O . ARG A 1 490 ? 20.524 -11.355 -33.798 1.00 94.75 490 ARG A O 1
ATOM 3858 N N . ALA A 1 491 ? 20.743 -11.801 -35.981 1.00 94.94 491 ALA A N 1
ATOM 3859 C CA . ALA A 1 491 ? 21.749 -12.849 -35.831 1.00 94.94 491 ALA A CA 1
ATOM 3860 C C . ALA A 1 491 ? 23.190 -12.304 -35.831 1.00 94.94 491 ALA A C 1
ATOM 3862 O O . ALA A 1 491 ? 24.127 -13.070 -35.628 1.00 94.94 491 ALA A O 1
ATOM 3863 N N . ALA A 1 492 ? 23.374 -11.000 -36.068 1.00 94.12 492 ALA A N 1
ATOM 3864 C CA . ALA A 1 492 ? 24.681 -10.383 -36.276 1.00 94.12 492 ALA A CA 1
ATOM 3865 C C . ALA A 1 492 ? 25.516 -10.170 -34.999 1.00 94.12 492 ALA A C 1
ATOM 3867 O O . ALA A 1 492 ? 26.665 -9.754 -35.118 1.00 94.12 492 ALA A O 1
ATOM 3868 N N . GLY A 1 493 ? 24.969 -10.437 -33.805 1.00 92.69 493 GLY A N 1
ATOM 3869 C CA . GLY A 1 493 ? 25.703 -10.273 -32.545 1.00 92.69 493 GLY A CA 1
ATOM 3870 C C . GLY A 1 493 ? 26.085 -8.816 -32.271 1.00 92.69 493 GLY A C 1
ATOM 3871 O O . GLY A 1 493 ? 27.247 -8.535 -32.010 1.00 92.69 493 GLY A O 1
ATOM 3872 N N . LEU A 1 494 ? 25.137 -7.889 -32.440 1.00 94.94 494 LEU A N 1
ATOM 3873 C CA . LEU A 1 494 ? 25.351 -6.441 -32.283 1.00 94.94 494 LEU A CA 1
ATOM 3874 C C . LEU A 1 494 ? 24.824 -5.907 -30.944 1.00 94.94 494 LEU A C 1
ATOM 3876 O O . LEU A 1 494 ? 24.777 -4.700 -30.736 1.00 94.94 494 LEU A O 1
ATOM 3880 N N . GLU A 1 495 ? 24.339 -6.775 -30.062 1.00 92.12 495 GLU A N 1
ATOM 3881 C CA . GLU A 1 495 ? 23.648 -6.399 -28.831 1.00 92.12 495 GLU A CA 1
ATOM 3882 C C . GLU A 1 495 ? 24.526 -5.570 -27.892 1.00 92.12 495 GLU A C 1
ATOM 3884 O O . GLU A 1 495 ? 24.041 -4.593 -27.335 1.00 92.12 495 GLU A O 1
ATOM 3889 N N . ASP A 1 496 ? 25.795 -5.936 -27.746 1.00 90.12 496 ASP A N 1
ATOM 3890 C CA . ASP A 1 496 ? 26.809 -5.214 -26.975 1.00 90.12 496 ASP A CA 1
ATOM 3891 C C . ASP A 1 496 ? 27.082 -3.824 -27.563 1.00 90.12 496 ASP A C 1
ATOM 3893 O O . ASP A 1 496 ? 27.061 -2.836 -26.837 1.00 90.12 496 ASP A O 1
ATOM 3897 N N . VAL A 1 497 ? 27.230 -3.731 -28.886 1.00 92.56 497 VAL A N 1
ATOM 3898 C CA . VAL A 1 497 ? 27.434 -2.467 -29.609 1.00 92.56 497 VAL A CA 1
ATOM 3899 C C . VAL A 1 497 ? 26.237 -1.528 -29.451 1.00 92.56 497 VAL A C 1
ATOM 3901 O O . VAL A 1 497 ? 26.406 -0.342 -29.176 1.00 92.56 497 VAL A O 1
ATOM 3904 N N . LEU A 1 498 ? 25.016 -2.044 -29.629 1.00 94.31 498 LEU A N 1
ATOM 3905 C CA . LEU A 1 498 ? 23.791 -1.257 -29.450 1.00 94.31 498 LEU A CA 1
ATOM 3906 C C . LEU A 1 498 ? 23.596 -0.861 -27.983 1.00 94.31 498 LEU A C 1
ATOM 3908 O O . LEU A 1 498 ? 23.072 0.215 -27.711 1.00 94.31 498 LEU A O 1
ATOM 3912 N N . ALA A 1 499 ? 23.982 -1.740 -27.054 1.00 90.62 499 ALA A N 1
ATOM 3913 C CA . ALA A 1 499 ? 23.905 -1.482 -25.627 1.00 90.62 499 ALA A CA 1
ATOM 3914 C C . ALA A 1 499 ? 24.918 -0.443 -25.181 1.00 90.62 499 ALA A C 1
ATOM 3916 O O . ALA A 1 499 ? 24.595 0.266 -24.247 1.00 90.62 499 ALA A O 1
ATOM 3917 N N . ASP A 1 500 ? 26.094 -0.355 -25.801 1.00 90.56 500 ASP A N 1
ATOM 3918 C CA . ASP A 1 500 ? 27.147 0.586 -25.421 1.00 90.56 500 ASP A CA 1
ATOM 3919 C C . ASP A 1 500 ? 26.946 1.987 -26.025 1.00 90.56 500 ASP A C 1
ATOM 3921 O O . ASP A 1 500 ? 27.381 2.971 -25.436 1.00 90.56 500 ASP A O 1
ATOM 3925 N N . ALA A 1 501 ? 26.203 2.108 -27.132 1.00 92.06 501 ALA A N 1
ATOM 3926 C CA . ALA A 1 501 ? 25.931 3.381 -27.802 1.00 92.06 501 ALA A CA 1
ATOM 3927 C C . ALA A 1 501 ? 25.242 4.426 -26.898 1.00 92.06 501 ALA A C 1
ATOM 3929 O O . ALA A 1 501 ? 24.253 4.130 -26.218 1.00 92.06 501 ALA A O 1
ATOM 3930 N N . ARG A 1 502 ? 25.726 5.675 -26.946 1.00 90.25 502 ARG A N 1
ATOM 3931 C CA . ARG A 1 502 ? 25.046 6.852 -26.378 1.00 90.25 502 ARG A CA 1
ATOM 3932 C C . ARG A 1 502 ? 24.050 7.449 -27.361 1.00 90.25 502 ARG A C 1
ATOM 3934 O O . ARG A 1 502 ? 22.885 7.649 -27.022 1.00 90.25 502 ARG A O 1
ATOM 3941 N N . GLU A 1 503 ? 24.524 7.728 -28.569 1.00 93.44 503 GLU A N 1
ATOM 3942 C CA . GLU A 1 503 ? 23.750 8.283 -29.672 1.00 93.44 503 GLU A CA 1
ATOM 3943 C C . GLU A 1 503 ? 23.817 7.339 -30.874 1.00 93.44 503 GLU A C 1
ATOM 3945 O O . GLU A 1 503 ? 24.874 6.798 -31.207 1.00 93.44 503 GLU A O 1
ATOM 3950 N N . VAL A 1 504 ? 22.688 7.155 -31.551 1.00 96.56 504 VAL A N 1
ATOM 3951 C CA . VAL A 1 504 ? 22.596 6.441 -32.820 1.00 96.56 504 VAL A CA 1
ATOM 3952 C C . VAL A 1 504 ? 22.116 7.393 -33.898 1.00 96.56 504 VAL A C 1
ATOM 3954 O O . VAL A 1 504 ? 21.003 7.913 -33.839 1.00 96.56 504 VAL A O 1
ATOM 3957 N N . VAL A 1 505 ? 22.930 7.553 -34.931 1.00 97.44 505 VAL A N 1
ATOM 3958 C CA . VAL A 1 505 ? 22.532 8.205 -36.174 1.00 97.44 505 VAL A CA 1
ATOM 3959 C C . VAL A 1 505 ? 22.028 7.119 -37.117 1.00 97.44 505 VAL A C 1
ATOM 3961 O O . VAL A 1 505 ? 22.796 6.290 -37.606 1.00 97.44 505 VAL A O 1
ATOM 3964 N N . LEU A 1 506 ? 20.723 7.097 -37.361 1.00 97.81 506 LEU A N 1
ATOM 3965 C CA . LEU A 1 506 ? 20.086 6.162 -38.276 1.00 97.81 506 LEU A CA 1
ATOM 3966 C C . LEU A 1 506 ? 19.902 6.817 -39.642 1.00 97.81 506 LEU A C 1
ATOM 3968 O O . LEU A 1 506 ? 19.065 7.701 -39.805 1.00 97.81 506 LEU A O 1
ATOM 3972 N N . ASN A 1 507 ? 20.625 6.330 -40.645 1.00 96.94 507 ASN A N 1
ATOM 3973 C CA . ASN A 1 507 ? 20.388 6.713 -42.029 1.00 96.94 507 ASN A CA 1
ATOM 3974 C C . ASN A 1 507 ? 19.326 5.813 -42.680 1.00 96.94 507 ASN A C 1
ATOM 3976 O O . ASN A 1 507 ? 19.523 4.605 -42.835 1.00 96.94 507 ASN A O 1
ATOM 3980 N N . LEU A 1 508 ? 18.235 6.431 -43.135 1.00 94.81 508 LEU A N 1
ATOM 3981 C CA . LEU A 1 508 ? 17.110 5.773 -43.807 1.00 94.81 508 LEU A CA 1
ATOM 3982 C C . LEU A 1 508 ? 17.223 5.770 -45.341 1.00 94.81 508 LEU A C 1
ATOM 3984 O O . LEU A 1 508 ? 16.264 5.449 -46.038 1.00 94.81 508 LEU A O 1
ATOM 3988 N N . THR A 1 509 ? 18.396 6.093 -45.887 1.00 92.12 509 THR A N 1
ATOM 3989 C CA . THR A 1 509 ? 18.668 6.071 -47.332 1.00 92.12 509 THR A CA 1
ATOM 3990 C C . THR A 1 509 ? 19.792 5.117 -47.706 1.00 92.12 509 THR A C 1
ATOM 3992 O O . THR A 1 509 ? 20.614 4.727 -46.880 1.00 92.12 509 THR A O 1
ATOM 3995 N N . GLY A 1 510 ? 19.847 4.751 -48.987 1.00 85.00 510 GLY A N 1
ATOM 3996 C CA . GLY A 1 510 ? 20.815 3.789 -49.509 1.00 85.00 510 GLY A CA 1
ATOM 3997 C C . GLY A 1 510 ? 20.283 2.356 -49.499 1.00 85.00 510 GLY A C 1
ATOM 3998 O O . GLY A 1 510 ? 19.470 1.969 -48.660 1.00 85.00 510 GLY A O 1
ATOM 3999 N N . GLY A 1 511 ? 20.725 1.571 -50.484 1.00 87.81 511 GLY A N 1
ATOM 4000 C CA . GLY A 1 511 ? 20.307 0.177 -50.661 1.00 87.81 511 GLY A CA 1
ATOM 4001 C C . GLY A 1 511 ? 18.811 -0.023 -50.963 1.00 87.81 511 GLY A C 1
ATOM 4002 O O . GLY A 1 511 ? 18.071 0.940 -51.166 1.00 87.81 511 GLY A O 1
ATOM 4003 N N . PRO A 1 512 ? 18.357 -1.286 -51.047 1.00 92.12 512 PRO A N 1
ATOM 4004 C CA . PRO A 1 512 ? 16.937 -1.617 -51.131 1.00 92.12 512 PRO A CA 1
ATOM 4005 C C . PRO A 1 512 ? 16.178 -1.229 -49.855 1.00 92.12 512 PRO A C 1
ATOM 4007 O O . PRO A 1 512 ? 16.730 -1.280 -48.757 1.00 92.12 512 PRO A O 1
ATOM 4010 N N . THR A 1 513 ? 14.875 -0.957 -49.972 1.00 94.19 513 THR A N 1
ATOM 4011 C CA . THR A 1 513 ? 13.986 -0.631 -48.836 1.00 94.19 513 THR A CA 1
ATOM 4012 C C . THR A 1 513 ? 14.042 -1.667 -47.706 1.00 94.19 513 THR A C 1
ATOM 4014 O O . THR A 1 513 ? 13.929 -1.324 -46.533 1.00 94.19 513 THR A O 1
ATOM 4017 N N . ALA A 1 514 ? 14.272 -2.943 -48.029 1.00 96.00 514 ALA A N 1
ATOM 4018 C CA . ALA A 1 514 ? 14.413 -4.001 -47.032 1.00 96.00 514 ALA A CA 1
ATOM 4019 C C . ALA A 1 514 ? 15.620 -3.795 -46.089 1.00 96.00 514 ALA A C 1
ATOM 4021 O O . ALA A 1 514 ? 15.535 -4.162 -44.917 1.00 96.00 514 ALA A O 1
ATOM 4022 N N . PHE A 1 515 ? 16.709 -3.165 -46.554 1.00 96.19 515 PHE A N 1
ATOM 4023 C CA . PHE A 1 515 ? 17.837 -2.792 -45.690 1.00 96.19 515 PHE A CA 1
ATOM 4024 C C . PHE A 1 515 ? 17.456 -1.676 -44.727 1.00 96.19 515 PHE A C 1
ATOM 4026 O O . PHE A 1 515 ? 17.760 -1.778 -43.546 1.00 96.19 515 PHE A O 1
ATOM 4033 N N . GLN A 1 516 ? 16.734 -0.662 -45.202 1.00 94.94 516 GLN A N 1
ATOM 4034 C CA . GLN A 1 516 ? 16.282 0.461 -44.373 1.00 94.94 516 GLN A CA 1
ATOM 4035 C C . GLN A 1 516 ? 15.376 -0.028 -43.234 1.00 94.94 516 GLN A C 1
ATOM 4037 O O . GLN A 1 516 ? 15.563 0.359 -42.085 1.00 94.94 516 GLN A O 1
ATOM 4042 N N . ILE A 1 517 ? 14.470 -0.970 -43.522 1.00 95.88 517 ILE A N 1
ATOM 4043 C CA . ILE A 1 517 ? 13.631 -1.625 -42.503 1.00 95.88 517 ILE A CA 1
ATOM 4044 C C . ILE A 1 517 ? 14.484 -2.364 -41.456 1.00 95.88 517 ILE A C 1
ATOM 4046 O O . ILE A 1 517 ? 14.162 -2.342 -40.269 1.00 95.88 517 ILE A O 1
ATOM 4050 N N . ALA A 1 518 ? 15.566 -3.028 -41.872 1.00 96.56 518 ALA A N 1
ATOM 4051 C CA . ALA A 1 518 ? 16.465 -3.717 -40.949 1.00 96.56 518 ALA A CA 1
ATOM 4052 C C . ALA A 1 518 ? 17.314 -2.740 -40.115 1.00 96.56 518 ALA A C 1
ATOM 4054 O O . ALA A 1 518 ? 17.512 -2.977 -38.925 1.00 96.56 518 ALA A O 1
ATOM 4055 N N . CYS A 1 519 ? 17.753 -1.622 -40.700 1.00 96.94 519 CYS A N 1
ATOM 4056 C CA . CYS A 1 519 ? 18.397 -0.528 -39.973 1.00 96.94 519 CYS A CA 1
ATOM 4057 C C . CYS A 1 519 ? 17.455 0.075 -38.913 1.00 96.94 519 CYS A C 1
ATOM 4059 O O . CYS A 1 519 ? 17.874 0.272 -37.776 1.00 96.94 519 CYS A O 1
ATOM 4061 N N . GLU A 1 520 ? 16.172 0.278 -39.234 1.00 96.50 520 GLU A N 1
ATOM 4062 C CA . GLU A 1 520 ? 15.152 0.729 -38.272 1.00 96.50 520 GLU A CA 1
ATOM 4063 C C . GLU A 1 520 ? 14.884 -0.305 -37.160 1.00 96.50 520 GLU A C 1
ATOM 4065 O O . GLU A 1 520 ? 14.633 0.063 -36.014 1.00 96.50 520 GLU A O 1
ATOM 4070 N N . ASP A 1 521 ? 14.956 -1.613 -37.444 1.00 96.69 521 ASP A N 1
ATOM 4071 C CA . ASP A 1 521 ? 14.907 -2.644 -36.391 1.00 96.69 521 ASP A CA 1
ATOM 4072 C C . ASP A 1 521 ? 16.094 -2.514 -35.425 1.00 96.69 521 ASP A C 1
ATOM 4074 O O . ASP A 1 521 ? 15.894 -2.574 -34.213 1.00 96.69 521 ASP A O 1
ATOM 4078 N N . LEU A 1 522 ? 17.310 -2.276 -35.931 1.00 97.00 522 LEU A N 1
ATOM 4079 C CA . LEU A 1 522 ? 18.487 -2.044 -35.086 1.00 97.00 522 LEU A CA 1
ATOM 4080 C C . LEU A 1 522 ? 18.370 -0.753 -34.264 1.00 97.00 522 LEU A C 1
ATOM 4082 O O . LEU A 1 522 ? 18.655 -0.771 -33.068 1.00 97.00 522 LEU A O 1
ATOM 4086 N N . ALA A 1 523 ? 17.906 0.340 -34.871 1.00 95.69 523 ALA A N 1
ATOM 4087 C CA . ALA A 1 523 ? 17.731 1.618 -34.186 1.00 95.69 523 ALA A CA 1
ATOM 4088 C C . ALA A 1 523 ? 16.705 1.527 -33.045 1.00 95.69 523 ALA A C 1
ATOM 4090 O O . ALA A 1 523 ? 17.016 1.894 -31.915 1.00 95.69 523 ALA A O 1
ATOM 4091 N N . ARG A 1 524 ? 15.531 0.920 -33.282 1.00 95.00 524 ARG A N 1
ATOM 4092 C CA . ARG A 1 524 ? 14.526 0.683 -32.224 1.00 95.00 524 ARG A CA 1
ATOM 4093 C C . ARG A 1 524 ? 15.057 -0.186 -31.087 1.00 95.00 524 ARG A C 1
ATOM 4095 O O . ARG A 1 524 ? 14.659 -0.022 -29.934 1.00 95.00 524 ARG A O 1
ATOM 4102 N N . ARG A 1 525 ? 15.950 -1.132 -31.387 1.00 94.75 525 ARG A N 1
ATOM 4103 C CA . ARG A 1 525 ? 16.612 -1.938 -30.353 1.00 94.75 525 ARG A CA 1
ATOM 4104 C C . ARG A 1 525 ? 17.556 -1.082 -29.511 1.00 94.75 525 ARG A C 1
ATOM 4106 O O . ARG A 1 525 ? 17.489 -1.205 -28.292 1.00 94.75 525 ARG A O 1
ATOM 4113 N N . ALA A 1 526 ? 18.348 -0.201 -30.121 1.00 93.75 526 ALA A N 1
ATOM 4114 C CA . ALA A 1 526 ? 19.188 0.751 -29.393 1.00 93.75 526 ALA A CA 1
ATOM 4115 C C . ALA A 1 526 ? 18.361 1.729 -28.535 1.00 93.75 526 ALA A C 1
ATOM 4117 O O . ALA A 1 526 ? 18.658 1.891 -27.353 1.00 93.75 526 ALA A O 1
ATOM 4118 N N . GLU A 1 527 ? 17.257 2.280 -29.060 1.00 92.50 527 GLU A N 1
ATOM 4119 C CA . GLU A 1 527 ? 16.303 3.089 -28.271 1.00 92.50 527 GLU A CA 1
ATOM 4120 C C . GLU A 1 527 ? 15.804 2.316 -27.046 1.00 92.50 527 GLU A C 1
ATOM 4122 O O . GLU A 1 527 ? 15.756 2.832 -25.930 1.00 92.50 527 GLU A O 1
ATOM 4127 N N . SER A 1 528 ? 15.477 1.033 -27.228 1.00 92.19 528 SER A N 1
ATOM 4128 C CA . SER A 1 528 ? 14.996 0.169 -26.148 1.00 92.19 528 SER A CA 1
ATOM 4129 C C . SER A 1 528 ? 16.046 -0.142 -25.067 1.00 92.19 528 SER A C 1
ATOM 4131 O O . SER A 1 528 ? 15.680 -0.667 -24.010 1.00 92.19 528 SER A O 1
ATOM 4133 N N . LEU A 1 529 ? 17.320 0.158 -25.348 1.00 92.12 529 LEU A N 1
ATOM 4134 C CA . LEU A 1 529 ? 18.480 0.071 -24.454 1.00 92.12 529 LEU A CA 1
ATOM 4135 C C . LEU A 1 529 ? 18.886 1.445 -23.892 1.00 92.12 529 LEU A C 1
ATOM 4137 O O . LEU A 1 529 ? 19.789 1.517 -23.062 1.00 92.12 529 LEU A O 1
ATOM 4141 N N . GLY A 1 530 ? 18.180 2.513 -24.279 1.00 88.81 530 GLY A N 1
ATOM 4142 C CA . GLY A 1 530 ? 18.343 3.863 -23.742 1.00 88.81 530 GLY A CA 1
ATOM 4143 C C . GLY A 1 530 ? 19.229 4.786 -24.578 1.00 88.81 530 GLY A C 1
ATOM 4144 O O . GLY A 1 530 ? 19.515 5.887 -24.117 1.00 88.81 530 GLY A O 1
ATOM 4145 N N . ALA A 1 531 ? 19.650 4.372 -25.778 1.00 91.12 531 ALA A N 1
ATOM 4146 C CA . ALA A 1 531 ? 20.389 5.248 -26.683 1.00 91.12 531 ALA A CA 1
ATOM 4147 C C . ALA A 1 531 ? 19.473 6.340 -27.260 1.00 91.12 531 ALA A C 1
ATOM 4149 O O . ALA A 1 531 ? 18.320 6.072 -27.615 1.00 91.12 531 ALA A O 1
ATOM 4150 N N . ALA A 1 532 ? 19.992 7.561 -27.392 1.00 90.94 532 ALA A N 1
ATOM 4151 C CA . ALA A 1 532 ? 19.323 8.624 -28.133 1.00 90.94 532 ALA A CA 1
ATOM 4152 C C . ALA A 1 532 ? 19.420 8.319 -29.630 1.00 90.94 532 ALA A C 1
ATOM 4154 O O . ALA A 1 532 ? 20.510 8.051 -30.126 1.00 90.94 532 ALA A O 1
ATOM 4155 N N . VAL A 1 533 ? 18.309 8.343 -30.361 1.00 94.50 533 VAL A N 1
ATOM 4156 C CA . VAL A 1 533 ? 18.300 7.978 -31.783 1.00 94.50 533 VAL A CA 1
ATOM 4157 C C . VAL A 1 533 ? 17.820 9.145 -32.620 1.00 94.50 533 VAL A C 1
ATOM 4159 O O . VAL A 1 533 ? 16.775 9.723 -32.339 1.00 94.50 533 VAL A O 1
ATOM 4162 N N . ARG A 1 534 ? 18.600 9.464 -33.652 1.00 95.62 534 ARG A N 1
ATOM 4163 C CA . ARG A 1 534 ? 18.313 10.509 -34.632 1.00 95.62 534 ARG A CA 1
ATOM 4164 C C . ARG A 1 534 ? 18.158 9.888 -36.001 1.00 95.62 534 ARG A C 1
ATOM 4166 O O . ARG A 1 534 ? 19.072 9.220 -36.494 1.00 95.62 534 ARG A O 1
ATOM 4173 N N . ARG A 1 535 ? 17.013 10.116 -36.628 1.00 97.19 535 ARG A N 1
ATOM 4174 C CA . ARG A 1 535 ? 16.713 9.614 -37.968 1.00 97.19 535 ARG A CA 1
ATOM 4175 C C . ARG A 1 535 ? 17.053 10.666 -39.005 1.00 97.19 535 ARG A C 1
ATOM 4177 O O . ARG A 1 535 ? 16.591 11.803 -38.931 1.00 97.19 535 ARG A O 1
ATOM 4184 N N . ILE A 1 536 ? 17.843 10.268 -39.995 1.00 96.62 536 ILE A N 1
ATOM 4185 C CA . ILE A 1 536 ? 18.280 11.137 -41.084 1.00 96.62 536 ILE A CA 1
ATOM 4186 C C . ILE A 1 536 ? 18.007 10.512 -42.452 1.00 96.62 536 ILE A C 1
ATOM 4188 O O . ILE A 1 536 ? 17.951 9.290 -42.620 1.00 96.62 536 ILE A O 1
ATOM 4192 N N . ILE A 1 537 ? 17.917 11.374 -43.457 1.00 95.62 537 ILE A N 1
ATOM 4193 C CA . ILE A 1 537 ? 17.916 11.034 -44.879 1.00 95.62 537 ILE A CA 1
ATOM 4194 C C . ILE A 1 537 ? 19.120 11.720 -45.517 1.00 95.62 537 ILE A C 1
ATOM 4196 O O . ILE A 1 537 ? 19.354 12.903 -45.281 1.00 95.62 537 ILE A O 1
ATOM 4200 N N . LEU A 1 538 ? 19.877 10.987 -46.334 1.00 94.94 538 LEU A N 1
ATOM 4201 C CA . LEU A 1 538 ? 20.958 11.559 -47.129 1.00 94.94 538 LEU A CA 1
ATOM 4202 C C . LEU A 1 538 ? 20.475 11.797 -48.556 1.00 94.94 538 LEU A C 1
ATOM 4204 O O . LEU A 1 538 ? 19.963 10.886 -49.210 1.00 94.94 538 LEU A O 1
ATOM 4208 N N . VAL A 1 539 ? 20.648 13.026 -49.030 1.00 92.88 539 VAL A N 1
ATOM 4209 C CA . VAL A 1 539 ? 20.192 13.474 -50.346 1.00 92.88 539 VAL A CA 1
ATOM 4210 C C . VAL A 1 539 ? 21.389 13.933 -51.170 1.00 92.88 539 VAL A C 1
ATOM 4212 O O . VAL A 1 539 ? 22.269 14.640 -50.681 1.00 92.88 539 VAL A O 1
ATOM 4215 N N . ASP A 1 540 ? 21.421 13.512 -52.430 1.00 90.50 540 ASP A N 1
ATOM 4216 C CA . ASP A 1 540 ? 22.337 14.017 -53.448 1.00 90.50 540 ASP A CA 1
ATOM 4217 C C . ASP A 1 540 ? 21.481 14.566 -54.594 1.00 90.50 540 ASP A C 1
ATOM 4219 O O . ASP A 1 540 ? 20.818 13.803 -55.299 1.00 90.50 540 ASP A O 1
ATOM 4223 N N . ASP A 1 541 ? 21.459 15.892 -54.736 1.00 88.38 541 ASP A N 1
ATOM 4224 C CA . ASP A 1 541 ? 20.610 16.599 -55.706 1.00 88.38 541 ASP A CA 1
ATOM 4225 C C . ASP A 1 541 ? 21.101 16.453 -57.155 1.00 88.38 541 ASP A C 1
ATOM 4227 O O . ASP A 1 541 ? 20.432 16.883 -58.100 1.00 88.38 541 ASP A O 1
ATOM 4231 N N . ARG A 1 542 ? 22.279 15.850 -57.366 1.00 91.00 542 ARG A N 1
ATOM 4232 C CA . ARG A 1 542 ? 22.817 15.629 -58.709 1.00 91.00 542 ARG A CA 1
ATOM 4233 C C . ARG A 1 542 ? 21.989 14.574 -59.446 1.00 91.00 542 ARG A C 1
ATOM 4235 O O . ARG A 1 542 ? 21.501 13.629 -58.827 1.00 91.00 542 ARG A O 1
ATOM 4242 N N . PRO A 1 543 ? 21.870 14.645 -60.782 1.00 90.38 543 PRO A N 1
ATOM 4243 C CA . PRO A 1 543 ? 21.213 13.599 -61.559 1.00 90.38 543 PRO A CA 1
ATOM 4244 C C . PRO A 1 543 ? 21.834 12.218 -61.310 1.00 90.38 543 PRO A C 1
ATOM 4246 O O . PRO A 1 543 ? 23.051 12.085 -61.190 1.00 90.38 543 PRO A O 1
ATOM 4249 N N . ARG A 1 544 ? 21.015 11.159 -61.313 1.00 85.00 544 ARG A N 1
ATOM 4250 C CA . ARG A 1 544 ? 21.467 9.780 -61.047 1.00 85.00 544 ARG A CA 1
ATOM 4251 C C . ARG A 1 544 ? 22.657 9.344 -61.913 1.00 85.00 544 ARG A C 1
ATOM 4253 O O . ARG A 1 544 ? 23.573 8.705 -61.409 1.00 85.00 544 ARG A O 1
ATOM 4260 N N . GLU A 1 545 ? 22.666 9.709 -63.194 1.00 88.06 545 GLU A N 1
ATOM 4261 C CA . GLU A 1 545 ? 23.780 9.398 -64.104 1.00 88.06 545 GLU A CA 1
ATOM 4262 C C . GLU A 1 545 ? 25.100 10.049 -63.663 1.00 88.06 545 GLU A C 1
ATOM 4264 O O . GLU A 1 545 ? 26.174 9.469 -63.828 1.00 88.06 545 GLU A O 1
ATOM 4269 N N . GLU A 1 546 ? 25.033 11.251 -63.086 1.00 89.56 546 GLU A N 1
ATOM 4270 C CA . GLU A 1 546 ? 26.197 11.947 -62.543 1.00 89.56 546 GLU A CA 1
ATOM 4271 C C . GLU A 1 546 ? 26.678 11.291 -61.246 1.00 89.56 546 GLU A C 1
ATOM 4273 O O . GLU A 1 546 ? 27.882 11.101 -61.069 1.00 89.56 546 GLU A O 1
ATOM 4278 N N . GLN A 1 547 ? 25.754 10.870 -60.380 1.00 87.44 547 GLN A N 1
ATOM 4279 C CA . GLN A 1 547 ? 26.084 10.119 -59.167 1.00 87.44 547 GLN A CA 1
ATOM 4280 C C . GLN A 1 547 ? 26.757 8.780 -59.494 1.00 87.44 547 GLN A C 1
ATOM 4282 O O . GLN A 1 547 ? 27.713 8.393 -58.833 1.00 87.44 547 GLN A O 1
ATOM 4287 N N . GLU A 1 548 ? 26.306 8.079 -60.536 1.00 85.69 548 GLU A N 1
ATOM 4288 C CA . GLU A 1 548 ? 26.912 6.814 -60.968 1.00 85.69 548 GLU A CA 1
ATOM 4289 C C . GLU A 1 548 ? 28.328 7.015 -61.544 1.00 85.69 548 GLU A C 1
ATOM 4291 O O . GLU A 1 548 ? 29.211 6.189 -61.306 1.00 85.69 548 GLU A O 1
ATOM 4296 N N . ARG A 1 549 ? 28.582 8.126 -62.256 1.00 89.06 549 ARG A N 1
ATOM 4297 C CA . ARG A 1 549 ? 29.915 8.465 -62.799 1.00 89.06 549 ARG A CA 1
ATOM 4298 C C . ARG A 1 549 ? 30.880 8.996 -61.740 1.00 89.06 549 ARG A C 1
ATOM 4300 O O . ARG A 1 549 ? 32.075 8.718 -61.812 1.00 89.06 549 ARG A O 1
ATOM 4307 N N . ASN A 1 550 ? 30.375 9.779 -60.790 1.00 89.69 550 ASN A N 1
ATOM 4308 C CA . ASN A 1 550 ? 31.138 10.364 -59.693 1.00 89.69 550 ASN A CA 1
ATOM 4309 C C . ASN A 1 550 ? 30.396 10.173 -58.355 1.00 89.69 550 ASN A C 1
ATOM 4311 O O . ASN A 1 550 ? 29.781 11.121 -57.846 1.00 89.69 550 ASN A O 1
ATOM 4315 N N . PRO A 1 551 ? 30.468 8.964 -57.767 1.00 89.31 551 PRO A N 1
ATOM 4316 C CA . PRO A 1 551 ? 29.738 8.630 -56.543 1.00 89.31 551 PRO A CA 1
ATOM 4317 C C . PRO A 1 551 ? 30.344 9.253 -55.281 1.00 89.31 551 PRO A C 1
ATOM 4319 O O . PRO A 1 551 ? 29.768 9.127 -54.210 1.00 89.31 551 PRO A O 1
ATOM 4322 N N . TRP A 1 552 ? 31.496 9.921 -55.385 1.00 94.06 552 TRP A N 1
ATOM 4323 C CA . TRP A 1 552 ? 32.265 10.434 -54.247 1.00 94.06 552 TRP A CA 1
ATOM 4324 C C . TRP A 1 552 ? 32.065 11.931 -54.002 1.00 94.06 552 TRP A C 1
ATOM 4326 O O . TRP A 1 552 ? 32.961 12.578 -53.462 1.00 94.06 552 TRP A O 1
ATOM 4336 N N . ALA A 1 553 ? 30.942 12.505 -54.436 1.00 91.75 553 ALA A N 1
ATOM 4337 C CA . ALA A 1 553 ? 30.596 13.857 -54.013 1.00 91.75 553 ALA A CA 1
ATOM 4338 C C . ALA A 1 553 ? 29.780 13.805 -52.722 1.00 91.75 553 ALA A C 1
ATOM 4340 O O . ALA A 1 553 ? 29.020 12.867 -52.483 1.00 91.75 553 ALA A O 1
ATOM 4341 N N . LEU A 1 554 ? 30.000 14.808 -51.880 1.00 93.19 554 LEU A N 1
ATOM 4342 C CA . LEU A 1 554 ? 29.372 14.913 -50.575 1.00 93.19 554 LEU A CA 1
ATOM 4343 C C . LEU A 1 554 ? 27.912 15.349 -50.743 1.00 93.19 554 LEU A C 1
ATOM 4345 O O . LEU A 1 554 ? 27.656 16.426 -51.282 1.00 93.19 554 LEU A O 1
ATOM 4349 N N . GLY A 1 555 ? 26.979 14.512 -50.292 1.00 92.00 555 GLY A N 1
ATOM 4350 C CA . GLY A 1 555 ? 25.560 14.859 -50.209 1.00 92.00 555 GLY A CA 1
ATOM 4351 C C . GLY A 1 555 ? 25.220 15.710 -48.980 1.00 92.00 555 GLY A C 1
ATOM 4352 O O . GLY A 1 555 ? 26.097 16.150 -48.235 1.00 92.00 555 GLY A O 1
ATOM 4353 N N . GLN A 1 556 ? 23.925 15.912 -48.750 1.00 93.88 556 GLN A N 1
ATOM 4354 C CA . GLN A 1 556 ? 23.375 16.635 -47.600 1.00 93.88 556 GLN A CA 1
ATOM 4355 C C . GLN A 1 556 ? 22.611 15.682 -46.677 1.00 93.88 556 GLN A C 1
ATOM 4357 O O . GLN A 1 556 ? 22.022 14.709 -47.145 1.00 93.88 556 GLN A O 1
ATOM 4362 N N . ALA A 1 557 ? 22.603 15.968 -45.374 1.00 94.94 557 ALA A N 1
ATOM 4363 C CA . ALA A 1 557 ? 21.795 15.245 -44.396 1.00 94.94 557 ALA A CA 1
ATOM 4364 C C . ALA A 1 557 ? 20.576 16.074 -43.983 1.00 94.94 557 ALA A C 1
ATOM 4366 O O . ALA A 1 557 ? 20.714 17.240 -43.620 1.00 94.94 557 ALA A O 1
ATOM 4367 N N . ILE A 1 558 ? 19.399 15.452 -44.013 1.00 94.94 558 ILE A N 1
ATOM 4368 C CA . ILE A 1 558 ? 18.135 16.014 -43.533 1.00 94.94 558 ILE A CA 1
ATOM 4369 C C . ILE A 1 558 ? 17.710 15.206 -42.311 1.00 94.94 558 ILE A C 1
ATOM 4371 O O . ILE A 1 558 ? 17.544 13.991 -42.406 1.00 94.94 558 ILE A O 1
ATOM 4375 N N . GLU A 1 559 ? 17.548 15.869 -41.171 1.00 93.81 559 GLU A N 1
ATOM 4376 C CA . GLU A 1 559 ? 17.055 15.253 -39.939 1.00 93.81 559 GLU A CA 1
ATOM 4377 C C . GLU A 1 559 ? 15.525 15.200 -39.953 1.00 93.81 559 GLU A C 1
ATOM 4379 O O . GLU A 1 559 ? 14.869 16.174 -40.315 1.00 93.81 559 GLU A O 1
ATOM 4384 N N . LEU A 1 560 ? 14.958 14.043 -39.609 1.00 89.69 560 LEU A N 1
ATOM 4385 C CA . LEU A 1 560 ? 13.512 13.812 -39.643 1.00 89.69 560 LEU A CA 1
ATOM 4386 C C . LEU A 1 560 ? 12.830 14.072 -38.301 1.00 89.69 560 LEU A C 1
ATOM 4388 O O . LEU A 1 560 ? 11.642 14.374 -38.276 1.00 89.69 560 LEU A O 1
ATOM 4392 N N . ASP A 1 561 ? 13.572 13.962 -37.201 1.00 77.25 561 ASP A N 1
ATOM 4393 C CA . ASP A 1 561 ? 13.026 14.028 -35.841 1.00 77.25 561 ASP A CA 1
ATOM 4394 C C . ASP A 1 561 ? 12.988 15.473 -35.276 1.00 77.25 561 ASP A C 1
ATOM 4396 O O . ASP A 1 561 ? 12.822 15.678 -34.075 1.00 77.25 561 ASP A O 1
ATOM 4400 N N . GLY A 1 562 ? 13.124 16.495 -36.134 1.00 45.84 562 GLY A N 1
ATOM 4401 C CA . GLY A 1 562 ? 13.154 17.915 -35.760 1.00 45.84 562 GLY A CA 1
ATOM 4402 C C . GLY A 1 562 ? 11.867 18.679 -36.089 1.00 45.84 562 GLY A C 1
ATOM 4403 O O . GLY A 1 562 ? 11.803 19.297 -37.141 1.00 45.84 562 GLY A O 1
ATOM 4404 N N . ASP A 1 563 ? 10.864 18.609 -35.203 1.00 38.28 563 ASP A N 1
ATOM 4405 C CA . ASP A 1 563 ? 9.912 19.681 -34.819 1.00 38.28 563 ASP A CA 1
ATOM 4406 C C . ASP A 1 563 ? 8.681 19.075 -34.116 1.00 38.28 563 ASP A C 1
ATOM 4408 O O . ASP A 1 563 ? 7.651 18.770 -34.716 1.00 38.28 563 ASP A O 1
ATOM 4412 N N . SER A 1 564 ? 8.758 18.922 -32.793 1.00 32.38 564 SER A N 1
ATOM 4413 C CA . SER A 1 564 ? 7.568 18.755 -31.946 1.00 32.38 564 SER A CA 1
ATOM 4414 C C . SER A 1 564 ? 7.702 19.541 -30.641 1.00 32.38 564 SER A C 1
ATOM 4416 O O . SER A 1 564 ? 7.372 19.057 -29.559 1.00 32.38 564 SER A O 1
ATOM 4418 N N . SER A 1 565 ? 8.224 20.765 -30.743 1.00 31.36 565 SER A N 1
ATOM 4419 C CA . SER A 1 565 ? 8.226 21.755 -29.663 1.00 31.36 565 SER A CA 1
ATOM 4420 C C . SER A 1 565 ? 8.206 23.185 -30.214 1.00 31.36 565 SER A C 1
ATOM 4422 O O . SER A 1 565 ? 9.070 23.999 -29.906 1.00 31.36 565 SER A O 1
ATOM 4424 N N . SER A 1 566 ? 7.219 23.515 -31.042 1.00 28.23 566 SER A N 1
ATOM 4425 C CA . SER A 1 566 ? 6.744 24.892 -31.186 1.00 28.23 566 SER A CA 1
ATOM 4426 C C . SER A 1 566 ? 5.275 24.862 -31.606 1.00 28.23 566 SER A C 1
ATOM 4428 O O . SER A 1 566 ? 4.849 24.017 -32.389 1.00 28.23 566 SER A O 1
ATOM 4430 N N . GLY A 1 567 ? 4.469 25.680 -30.932 1.00 27.34 567 GLY A N 1
ATOM 4431 C CA . GLY A 1 567 ? 3.017 25.600 -30.962 1.00 27.34 567 GLY A CA 1
ATOM 4432 C C . GLY A 1 567 ? 2.428 25.835 -32.347 1.00 27.34 567 GLY A C 1
ATOM 4433 O O . GLY A 1 567 ? 2.909 26.654 -33.125 1.00 27.34 567 GLY A O 1
ATOM 4434 N N . ILE A 1 568 ? 1.318 25.149 -32.598 1.00 29.50 568 ILE A N 1
ATOM 4435 C CA . ILE A 1 568 ? 0.337 25.543 -33.601 1.00 29.50 568 ILE A CA 1
ATOM 4436 C C . ILE A 1 568 ? -0.096 26.978 -33.265 1.00 29.50 568 ILE A C 1
ATOM 4438 O O . ILE A 1 568 ? -0.857 27.199 -32.325 1.00 29.50 568 ILE A O 1
ATOM 4442 N N . SER A 1 569 ? 0.414 27.961 -34.004 1.00 26.98 569 SER A N 1
ATOM 4443 C CA . SER A 1 569 ? -0.211 29.276 -34.103 1.00 26.98 569 SER A CA 1
ATOM 4444 C C . SER A 1 569 ? -1.321 29.179 -35.147 1.00 26.98 569 SER A C 1
ATOM 4446 O O . SER A 1 569 ? -1.060 29.207 -36.351 1.00 26.98 569 SER A O 1
ATOM 4448 N N . GLU A 1 570 ? -2.560 29.019 -34.681 1.00 31.97 570 GLU A N 1
ATOM 4449 C CA . GLU A 1 570 ? -3.745 29.326 -35.478 1.00 31.97 570 GLU A CA 1
ATOM 4450 C C . GLU A 1 570 ? -3.759 30.834 -35.745 1.00 31.97 570 GLU A C 1
ATOM 4452 O O . GLU A 1 570 ? -4.200 31.612 -34.908 1.00 31.97 570 GLU A O 1
ATOM 4457 N N . ASP A 1 571 ? -3.291 31.244 -36.920 1.00 28.33 571 ASP A N 1
ATOM 4458 C CA . ASP A 1 571 ? -3.666 32.525 -37.523 1.00 28.33 571 ASP A CA 1
ATOM 4459 C C . ASP A 1 571 ? -4.408 32.238 -38.833 1.00 28.33 571 ASP A C 1
ATOM 4461 O O . ASP A 1 571 ? -3.931 32.446 -39.949 1.00 28.33 571 ASP A O 1
ATOM 4465 N N . GLY A 1 572 ? -5.623 31.710 -38.678 1.00 28.45 572 GLY A N 1
ATOM 4466 C CA . GLY A 1 572 ? -6.654 31.742 -39.707 1.00 28.45 572 GLY A CA 1
ATOM 4467 C C . GLY A 1 572 ? -7.342 33.103 -39.687 1.00 28.45 572 GLY A C 1
ATOM 4468 O O . GLY A 1 572 ? -8.414 33.249 -39.103 1.00 28.45 572 GLY A O 1
ATOM 4469 N N . SER A 1 573 ? -6.722 34.107 -40.308 1.00 28.53 573 SER A N 1
ATOM 4470 C CA . SER A 1 573 ? -7.394 35.377 -40.589 1.00 28.53 573 SER A CA 1
ATOM 4471 C C . SER A 1 573 ? -8.359 35.206 -41.764 1.00 28.53 573 SER A C 1
ATOM 4473 O O . SER A 1 573 ? -8.030 34.654 -42.812 1.00 28.53 573 SER A O 1
ATOM 4475 N N . ALA A 1 574 ? -9.592 35.647 -41.532 1.00 32.06 574 ALA A N 1
ATOM 4476 C CA . ALA A 1 574 ? -10.693 35.615 -42.471 1.00 32.06 574 ALA A CA 1
ATOM 4477 C C . ALA A 1 574 ? -10.458 36.526 -43.685 1.00 32.06 574 ALA A C 1
ATOM 4479 O O . ALA A 1 574 ? -10.191 37.719 -43.525 1.00 32.06 574 ALA A O 1
ATOM 4480 N N . SER A 1 575 ? -10.703 35.976 -44.874 1.00 31.19 575 SER A N 1
ATOM 4481 C CA . SER A 1 575 ? -11.387 36.640 -45.995 1.00 31.19 575 SER A CA 1
ATOM 4482 C C . SER A 1 575 ? -11.873 35.604 -46.992 1.00 31.19 575 SER A C 1
ATOM 4484 O O . SER A 1 575 ? -11.027 34.773 -47.392 1.00 31.19 575 SER A O 1
#

pLDDT: mean 88.37, std 12.24, range [26.98, 98.31]